Protein AF-A0A023GN90-F1 (afdb_monomer_lite)

Secondary structure (DSSP, 8-state):
-HHHHHHHHHHHHHTT-HHHHHHHHHHHHHHTSS--S--HHHHHHHHHHHHHHHHHHHHHHHHH-THHHH--TTTTTSHHHHHHHHHS-BTTBPPPHHHHHTT--HHHHHHHHHHHHS--S---GGG--HHHHHHHHHHHHHHHHHHHHTTSS-HHHHHHHHHHHHHH-THHHHHHHHHHHHHHHHS-GGGGHHHHHHHHHHHSPP---S-----S------GGGS-HHHHHHHHHHHHHHHHHHHHHS-TT-SS----TTSSS--HHHHHHHHHHHHHHHT---HHHHHHHHHHHHHHHHHHHHHHHHHHHHT--SHHHHHHHHHHHHHHHTTSHHHHHHHIIIIIHHHHHH-HHHHGGGSTTHHHHHHHHHHHHHHHHHHHHHS--S----STT-PPPHHHHHHHHHHHHHHH--S-------------S---S-S----S-S-----

Foldseek 3Di:
DVVVLVVVCVVCVVVVNNQVVLVVLLVQLQVLLFDDPDDQVVLVVSQLSNQQSLLSNLVCCQPVNLVSRQPDPVRCPGLSNVLCVQQPDHLLRAHALVSLLPPADVVVLVVLLVQLLDPDPDDVSSGDSNSNCLSHLLVNVVVVLVCVVVVVDDPVSLLSSLLSQLVRGLSSLVSNLSSLLNVLVPDAPVSNPSSVVSLVSLLDDRDPPPPPDDDPDDDDDPPVPPDPPSVVSSVSSNVSSVSSVCSSPPPPDPPPPPLLPNPVNDLLNSVLVLLVVCLVVVHHDPVSLVSLLVSCVVCPLLSSLLSLLVNLLVDPDPVSSLSSLVVSLVSCVSPLQRNLVSCVPPRVCCLVVDPVNVVSCPPPRVVSSVVSNVSSVVVNVVVVVVPDDDPDDPPDDDDPPVNVVVVVVVVVVVVDDDDDDDDDDDDPPDPDDDDDDPPDDDDDDPPDDD

InterPro domains:
  IPR021429 Mediator complex, subunit Med24, [PF11277] (3-447)
  IPR021429 Mediator complex, subunit Med24, [PTHR12898] (3-435)

Structure (mmCIF, N/CA/C/O backbone):
data_AF-A0A023GN90-F1
#
_entry.id   AF-A0A023GN90-F1
#
loop_
_atom_site.group_PDB
_atom_site.id
_atom_site.type_symbol
_atom_site.label_atom_id
_atom_site.label_alt_id
_atom_site.label_comp_id
_atom_site.label_asym_id
_atom_site.label_entity_id
_atom_site.label_seq_id
_atom_site.pdbx_PDB_ins_code
_atom_site.Cartn_x
_atom_site.Cartn_y
_atom_site.Cartn_z
_atom_site.occupancy
_atom_site.B_iso_or_equiv
_atom_site.auth_seq_id
_atom_site.auth_comp_id
_atom_site.auth_asym_id
_atom_site.auth_atom_id
_atom_site.pdbx_PDB_model_num
ATOM 1 N N . GLN A 1 1 ? -8.568 19.238 19.557 1.00 51.56 1 GLN A N 1
ATOM 2 C CA . GLN A 1 1 ? -7.290 18.751 20.119 1.00 51.56 1 GLN A CA 1
ATOM 3 C C . GLN A 1 1 ? -6.332 18.142 19.085 1.00 51.56 1 GLN A C 1
ATOM 5 O O . GLN A 1 1 ? -5.168 17.983 19.419 1.00 51.56 1 GLN A O 1
ATOM 10 N N . GLU A 1 2 ? -6.721 17.906 17.825 1.00 53.06 2 GLU A N 1
ATOM 11 C CA . GLU A 1 2 ? -5.816 17.414 16.756 1.00 53.06 2 GLU A CA 1
ATOM 12 C C . GLU A 1 2 ? -4.545 18.269 16.576 1.00 53.06 2 GLU A C 1
ATOM 14 O O . GLU A 1 2 ? -3.435 17.757 16.656 1.00 53.06 2 GLU A O 1
ATOM 19 N N . ARG A 1 3 ? -4.683 19.603 16.505 1.00 62.31 3 ARG A N 1
ATOM 20 C CA . ARG A 1 3 ? -3.525 20.525 16.498 1.00 62.31 3 ARG A CA 1
ATOM 21 C C . ARG A 1 3 ? -2.627 20.391 17.733 1.00 62.31 3 ARG A C 1
ATOM 23 O O . ARG A 1 3 ? -1.439 20.672 17.648 1.00 62.31 3 ARG A O 1
ATOM 30 N N . ALA A 1 4 ? -3.187 19.995 18.877 1.00 74.38 4 ALA A N 1
ATOM 31 C CA . ALA A 1 4 ? -2.413 19.771 20.094 1.00 74.38 4 ALA A CA 1
ATOM 32 C C . ALA A 1 4 ? -1.664 18.431 20.041 1.00 74.38 4 ALA A C 1
ATOM 34 O O . ALA A 1 4 ? -0.526 18.374 20.491 1.00 74.38 4 ALA A O 1
ATOM 35 N N . PHE A 1 5 ? -2.256 17.383 19.456 1.00 81.50 5 PHE A N 1
ATOM 36 C CA . PHE A 1 5 ? -1.564 16.113 19.224 1.00 81.50 5 PHE A CA 1
ATOM 37 C C . PHE A 1 5 ? -0.390 16.280 18.252 1.00 81.50 5 PHE A C 1
ATOM 39 O O . PHE A 1 5 ? 0.725 15.905 18.602 1.00 81.50 5 PHE A O 1
ATOM 46 N N . GLU A 1 6 ? -0.603 16.940 17.111 1.00 82.81 6 GLU A N 1
ATOM 47 C CA . GLU A 1 6 ? 0.462 17.244 16.141 1.00 82.81 6 GLU A CA 1
ATOM 48 C C . GLU A 1 6 ? 1.596 18.068 16.758 1.00 82.81 6 GLU A C 1
ATOM 50 O O . GLU A 1 6 ? 2.778 17.824 16.510 1.00 82.81 6 GLU A O 1
ATOM 55 N N . LEU A 1 7 ? 1.251 19.032 17.616 1.00 84.38 7 LEU A N 1
ATOM 56 C CA . LEU A 1 7 ? 2.228 19.851 18.323 1.00 84.38 7 LEU A CA 1
ATOM 57 C C . LEU A 1 7 ? 3.017 19.039 19.360 1.00 84.38 7 LEU A C 1
ATOM 59 O O . LEU A 1 7 ? 4.234 19.188 19.447 1.00 84.38 7 LEU A O 1
ATOM 63 N N . ILE A 1 8 ? 2.357 18.152 20.114 1.00 86.31 8 ILE A N 1
ATOM 64 C CA . ILE A 1 8 ? 3.024 17.227 21.046 1.00 86.31 8 ILE A CA 1
ATOM 65 C C . ILE A 1 8 ? 3.966 16.295 20.283 1.00 86.31 8 ILE A C 1
ATOM 67 O O . ILE A 1 8 ? 5.096 16.077 20.717 1.00 86.31 8 ILE A O 1
ATOM 71 N N . LEU A 1 9 ? 3.519 15.769 19.144 1.00 86.44 9 LEU A N 1
ATOM 72 C CA . LEU A 1 9 ? 4.285 14.851 18.316 1.00 86.44 9 LEU A CA 1
ATOM 73 C C . LEU A 1 9 ? 5.513 15.542 17.707 1.00 86.44 9 LEU A C 1
ATOM 75 O O . LEU A 1 9 ? 6.632 15.041 17.831 1.00 86.44 9 LEU A O 1
ATOM 79 N N . SER A 1 10 ? 5.326 16.750 17.175 1.00 85.56 10 SER A N 1
ATOM 80 C CA . SER A 1 10 ? 6.400 17.607 16.665 1.00 85.56 10 SER A CA 1
ATOM 81 C C . SER A 1 10 ? 7.402 17.981 17.758 1.00 85.56 10 SER A C 1
ATOM 83 O O . SER A 1 10 ? 8.610 17.909 17.540 1.00 85.56 10 SER A O 1
ATOM 85 N N . ALA A 1 11 ? 6.933 18.318 18.964 1.00 87.31 11 ALA A N 1
ATOM 86 C CA . ALA A 1 11 ? 7.799 18.604 20.105 1.00 87.31 11 ALA A CA 1
ATOM 87 C C . ALA A 1 11 ? 8.573 17.357 20.565 1.00 87.31 11 ALA A C 1
ATOM 89 O O . ALA A 1 11 ? 9.764 17.440 20.871 1.00 87.31 11 ALA A O 1
ATOM 90 N N . ALA A 1 12 ? 7.932 16.185 20.591 1.00 85.88 12 ALA A N 1
ATOM 91 C CA . ALA A 1 12 ? 8.588 14.923 20.920 1.00 85.88 12 ALA A CA 1
ATOM 92 C C . ALA A 1 12 ? 9.671 14.568 19.889 1.00 85.88 12 ALA A C 1
ATOM 94 O O . ALA A 1 12 ? 10.757 14.139 20.279 1.00 85.88 12 ALA A O 1
ATOM 95 N N . ALA A 1 13 ? 9.415 14.796 18.598 1.00 84.56 13 ALA A N 1
ATOM 96 C CA . ALA A 1 13 ? 10.401 14.627 17.535 1.00 84.56 13 ALA A CA 1
ATOM 97 C C . ALA A 1 13 ? 11.568 15.621 17.675 1.00 84.56 13 ALA A C 1
ATOM 99 O O . ALA A 1 13 ? 12.721 15.200 17.738 1.00 84.56 13 ALA A O 1
ATOM 100 N N . ALA A 1 14 ? 11.277 16.916 17.832 1.00 86.25 14 ALA A N 1
ATOM 101 C CA . ALA A 1 14 ? 12.287 17.970 17.961 1.00 86.25 14 ALA A CA 1
ATOM 102 C C . ALA A 1 14 ? 13.178 17.817 19.206 1.00 86.25 14 ALA A C 1
ATOM 104 O O . ALA A 1 14 ? 14.337 18.219 19.198 1.00 86.25 14 ALA A O 1
ATOM 105 N N . THR A 1 15 ? 12.656 17.216 20.278 1.00 88.81 15 THR A N 1
ATOM 106 C CA . THR A 1 15 ? 13.407 16.965 21.521 1.00 88.81 15 THR A CA 1
ATOM 107 C C . THR A 1 15 ? 14.069 15.584 21.577 1.00 88.81 15 THR A C 1
ATOM 109 O O . THR A 1 15 ? 14.616 15.221 22.618 1.00 88.81 15 THR A O 1
ATOM 112 N N . GLY A 1 16 ? 14.002 14.787 20.501 1.00 84.38 16 GLY A N 1
ATOM 113 C CA . GLY A 1 16 ? 14.560 13.428 20.456 1.00 84.38 16 GLY A CA 1
ATOM 114 C C . GLY A 1 16 ? 13.836 12.416 21.358 1.00 84.38 16 GLY A C 1
ATOM 115 O O . GLY A 1 16 ? 14.355 11.338 21.634 1.00 84.38 16 GLY A O 1
ATOM 116 N N . LYS A 1 17 ? 12.630 12.743 21.840 1.00 88.06 17 LYS A N 1
ATOM 117 C CA . LYS A 1 17 ? 11.826 11.921 22.763 1.00 88.06 17 LYS A CA 1
ATOM 118 C C . LYS A 1 17 ? 10.747 11.086 22.068 1.00 88.06 17 LYS A C 1
ATOM 120 O O . LYS A 1 17 ? 10.013 10.372 22.754 1.00 88.06 17 LYS A O 1
ATOM 125 N N . LEU A 1 18 ? 10.665 11.133 20.736 1.00 87.56 18 LEU A N 1
ATOM 126 C CA . LEU A 1 18 ? 9.660 10.418 19.940 1.00 87.56 18 LEU A CA 1
ATOM 127 C C . LEU A 1 18 ? 9.627 8.914 20.248 1.00 87.56 18 LEU A C 1
ATOM 129 O O . LEU A 1 18 ? 8.566 8.384 20.560 1.00 87.56 18 LEU A O 1
ATOM 133 N N . SER A 1 19 ? 10.784 8.245 20.273 1.00 87.06 19 SER A N 1
ATOM 134 C CA . SER A 1 19 ? 10.866 6.806 20.581 1.00 87.06 19 SER A CA 1
ATOM 135 C C . SER A 1 19 ? 10.309 6.470 21.975 1.00 87.06 19 SER A C 1
ATOM 137 O O . SER A 1 19 ? 9.545 5.518 22.141 1.00 87.06 19 SER A O 1
ATOM 139 N N . SER A 1 20 ? 10.606 7.298 22.986 1.00 88.06 20 SER A N 1
ATOM 140 C CA . SER A 1 20 ? 10.073 7.122 24.347 1.00 88.06 20 SER A CA 1
ATOM 141 C C . SER A 1 20 ? 8.555 7.322 24.402 1.00 88.06 20 SER A C 1
ATOM 143 O O . SER A 1 20 ? 7.854 6.590 25.103 1.00 88.06 20 SER A O 1
ATOM 145 N N . PHE A 1 21 ? 8.043 8.300 23.654 1.00 89.88 21 PHE A N 1
ATOM 146 C CA . PHE A 1 21 ? 6.613 8.573 23.553 1.00 89.88 21 PHE A CA 1
ATOM 147 C C . PHE A 1 21 ? 5.861 7.419 22.878 1.00 89.88 21 PHE A C 1
ATOM 149 O O . PHE A 1 21 ? 4.900 6.907 23.452 1.00 89.88 21 PHE A O 1
ATOM 156 N N . VAL A 1 22 ? 6.354 6.941 21.731 1.00 90.81 22 VAL A N 1
ATOM 157 C CA . VAL A 1 22 ? 5.796 5.787 21.006 1.00 90.81 22 VAL A CA 1
ATOM 158 C C . VAL A 1 22 ? 5.795 4.539 21.882 1.00 90.81 22 VAL A C 1
ATOM 160 O O . VAL A 1 22 ? 4.759 3.898 22.026 1.00 90.81 22 VAL A O 1
ATOM 163 N N . LYS A 1 23 ? 6.909 4.239 22.560 1.00 90.81 23 LYS A N 1
ATOM 164 C CA . LYS A 1 23 ? 7.004 3.114 23.503 1.00 90.81 23 LYS A CA 1
ATOM 165 C C . LYS A 1 23 ? 5.910 3.162 24.574 1.00 90.81 23 LYS A C 1
ATOM 167 O O . LYS A 1 23 ? 5.287 2.146 24.874 1.00 90.81 23 LYS A O 1
ATOM 172 N N . LYS A 1 24 ? 5.675 4.339 25.168 1.00 92.12 24 LYS A N 1
ATOM 173 C CA . LYS A 1 24 ? 4.622 4.527 26.177 1.00 92.12 24 LYS A CA 1
ATOM 174 C C . LYS A 1 24 ? 3.228 4.348 25.579 1.00 92.12 24 LYS A C 1
ATOM 176 O O . LYS A 1 24 ? 2.402 3.703 26.215 1.00 92.12 24 LYS A O 1
ATOM 181 N N . LEU A 1 25 ? 2.985 4.862 24.372 1.00 93.31 25 LEU A N 1
ATOM 182 C CA . LEU A 1 25 ? 1.718 4.669 23.664 1.00 93.31 25 LEU A CA 1
ATOM 183 C C . LEU A 1 25 ? 1.452 3.197 23.343 1.00 93.31 25 LEU A C 1
ATOM 185 O O . LEU A 1 25 ? 0.344 2.738 23.593 1.00 93.31 25 LEU A O 1
ATOM 189 N N . ILE A 1 26 ? 2.453 2.448 22.869 1.00 93.81 26 ILE A N 1
ATOM 190 C CA . ILE A 1 26 ? 2.308 1.013 22.590 1.00 93.81 26 ILE A CA 1
ATOM 191 C C . ILE A 1 26 ? 1.958 0.256 23.872 1.00 93.81 26 ILE A C 1
ATOM 193 O O . ILE A 1 26 ? 0.968 -0.467 23.896 1.00 93.81 26 ILE A O 1
ATOM 197 N N . LYS A 1 27 ? 2.697 0.470 24.970 1.00 93.12 27 LYS A N 1
ATOM 198 C CA . LYS A 1 27 ? 2.382 -0.168 26.263 1.00 93.12 27 LYS A CA 1
ATOM 199 C C . LYS A 1 27 ? 0.979 0.180 26.759 1.00 93.12 27 LYS A C 1
ATOM 201 O O . LYS A 1 27 ? 0.296 -0.666 27.328 1.00 93.12 27 LYS A O 1
ATOM 206 N N . PHE A 1 28 ? 0.552 1.423 26.553 1.00 93.81 28 PHE A N 1
ATOM 207 C CA . PHE A 1 28 ? -0.770 1.876 26.960 1.00 93.81 28 PHE A CA 1
ATOM 208 C C . PHE A 1 28 ? -1.883 1.272 26.092 1.00 93.81 28 PHE A C 1
ATOM 210 O O . PHE A 1 28 ? -2.906 0.853 26.628 1.00 93.81 28 PHE A O 1
ATOM 217 N N . ASN A 1 29 ? -1.682 1.169 24.777 1.00 95.25 29 ASN A N 1
ATOM 218 C CA . ASN A 1 29 ? -2.597 0.469 23.879 1.00 95.25 29 ASN A CA 1
ATOM 219 C C . ASN A 1 29 ? -2.711 -1.015 24.263 1.00 95.25 29 ASN A C 1
ATOM 221 O O . ASN A 1 29 ? -3.812 -1.526 24.457 1.00 95.25 29 ASN A O 1
ATOM 225 N N . GLU A 1 30 ? -1.567 -1.662 24.485 1.00 93.81 30 GLU A N 1
ATOM 226 C CA . GLU A 1 30 ? -1.464 -3.068 24.870 1.00 93.81 30 GLU A CA 1
ATOM 227 C C . GLU A 1 30 ? -2.207 -3.364 26.179 1.00 93.81 30 GLU A C 1
ATOM 229 O O . GLU A 1 30 ? -2.940 -4.345 26.276 1.00 93.81 30 GLU A O 1
ATOM 234 N N . TYR A 1 31 ? -2.084 -2.481 27.172 1.00 92.38 31 TYR A N 1
ATOM 235 C CA . TYR A 1 31 ? -2.792 -2.600 28.447 1.00 92.38 31 TYR A CA 1
ATOM 236 C C . TYR A 1 31 ? -4.321 -2.532 28.293 1.00 92.38 31 TYR A C 1
ATOM 238 O O . TYR A 1 31 ? -5.051 -3.210 29.012 1.00 92.38 31 TYR A O 1
ATOM 246 N N . ASN A 1 32 ? -4.822 -1.747 27.334 1.00 92.00 32 ASN A N 1
ATOM 247 C CA . ASN A 1 32 ? -6.257 -1.525 27.131 1.00 92.00 32 ASN A CA 1
ATOM 248 C C . ASN A 1 32 ? -6.912 -2.515 26.142 1.00 92.00 32 ASN A C 1
ATOM 250 O O . ASN A 1 32 ? -8.113 -2.419 25.888 1.00 92.00 32 ASN A O 1
ATOM 254 N N . LYS A 1 33 ? -6.167 -3.486 25.592 1.00 90.12 33 LYS A N 1
ATOM 255 C CA . LYS A 1 33 ? -6.657 -4.389 24.530 1.00 90.12 33 LYS A CA 1
ATOM 256 C C . LYS A 1 33 ? -7.682 -5.442 24.976 1.00 90.12 33 LYS A C 1
ATOM 258 O O . LYS A 1 33 ? -8.292 -6.085 24.116 1.00 90.12 33 LYS A O 1
ATOM 263 N N . GLN A 1 34 ? -7.812 -5.694 26.282 1.00 83.69 34 GLN A N 1
ATOM 264 C CA . GLN A 1 34 ? -8.697 -6.721 26.849 1.00 83.69 34 GLN A CA 1
ATOM 265 C C . GLN A 1 34 ? -9.208 -6.361 28.258 1.00 83.69 34 GLN A C 1
ATOM 267 O O . GLN A 1 34 ? -8.805 -5.370 28.863 1.00 83.69 34 GLN A O 1
ATOM 272 N N . ILE A 1 35 ? -10.146 -7.160 28.769 1.00 74.44 35 ILE A N 1
ATOM 273 C CA . ILE A 1 35 ? -10.831 -6.947 30.053 1.00 74.44 35 ILE A CA 1
ATOM 274 C C . ILE A 1 35 ? -9.924 -7.302 31.241 1.00 74.44 35 ILE A C 1
ATOM 276 O O . ILE A 1 35 ? -9.206 -8.296 31.188 1.00 74.44 35 ILE A O 1
ATOM 280 N N . SER A 1 36 ? -10.057 -6.557 32.346 1.00 71.88 36 SER A N 1
ATOM 281 C CA . SER A 1 36 ? -9.413 -6.845 33.638 1.00 71.88 36 SER A CA 1
ATOM 282 C C . SER A 1 36 ? -10.421 -6.943 34.806 1.00 71.88 36 SER A C 1
ATOM 284 O O . SER A 1 36 ? -10.215 -6.365 35.867 1.00 71.88 36 SER A O 1
ATOM 286 N N . GLY A 1 37 ? -11.550 -7.638 34.614 1.00 65.81 37 GLY A N 1
ATOM 287 C CA . GLY A 1 37 ? -12.550 -7.900 35.669 1.00 65.81 37 GLY A CA 1
ATOM 288 C C . GLY A 1 37 ? -13.325 -6.680 36.198 1.00 65.81 37 GLY A C 1
ATOM 289 O O . GLY A 1 37 ? -13.846 -6.720 37.307 1.00 65.81 37 GLY A O 1
ATOM 290 N N . GLU A 1 38 ? -13.386 -5.584 35.440 1.00 67.88 38 GLU A N 1
ATOM 291 C CA . GLU A 1 38 ? -13.900 -4.292 35.919 1.00 67.88 38 GLU A CA 1
ATOM 292 C C . GLU A 1 38 ? -15.382 -4.036 35.579 1.00 67.88 38 GLU A C 1
ATOM 294 O O . GLU A 1 38 ? -15.950 -4.657 34.682 1.00 67.88 38 GLU A O 1
ATOM 299 N N . ALA A 1 39 ? -15.987 -3.044 36.245 1.00 70.56 39 ALA A N 1
ATOM 300 C CA . ALA A 1 39 ? -17.352 -2.582 35.980 1.00 70.56 39 ALA A CA 1
ATOM 301 C C . ALA A 1 39 ? -17.558 -2.063 34.537 1.00 70.56 39 ALA A C 1
ATOM 303 O O . ALA A 1 39 ? -16.637 -1.549 33.898 1.00 70.56 39 ALA A O 1
ATOM 304 N N . THR A 1 40 ? -18.804 -2.116 34.050 1.00 71.94 40 THR A N 1
ATOM 305 C CA . THR A 1 40 ? -19.200 -1.792 32.663 1.00 71.94 40 THR A CA 1
ATOM 306 C C . THR A 1 40 ? -18.719 -0.425 32.164 1.00 71.94 40 THR A C 1
ATOM 308 O O . THR A 1 40 ? -18.222 -0.322 31.044 1.00 71.94 40 THR A O 1
ATOM 311 N N . LYS A 1 41 ? -18.799 0.628 32.991 1.00 75.44 41 LYS A N 1
ATOM 312 C CA . LYS A 1 41 ? -18.322 1.972 32.608 1.00 75.44 41 LYS A CA 1
ATOM 313 C C . LYS A 1 41 ? -16.814 1.999 32.346 1.00 75.44 41 LYS A C 1
ATOM 315 O O . LYS A 1 41 ? -16.369 2.632 31.394 1.00 75.44 41 LYS A O 1
ATOM 320 N N . ASN A 1 42 ? -16.028 1.271 33.138 1.00 79.62 42 ASN A N 1
ATOM 321 C CA . ASN A 1 42 ? -14.584 1.211 32.935 1.00 79.62 42 ASN A CA 1
ATOM 322 C C . ASN A 1 42 ? -14.229 0.449 31.654 1.00 79.62 42 ASN A C 1
ATOM 324 O O . ASN A 1 42 ? -13.269 0.809 30.978 1.00 79.62 42 ASN A O 1
ATOM 328 N N . ALA A 1 43 ? -15.013 -0.572 31.289 1.00 80.69 43 ALA A N 1
ATOM 329 C CA . ALA A 1 43 ? -14.817 -1.304 30.040 1.00 80.69 43 ALA A CA 1
ATOM 330 C C . ALA A 1 43 ? -14.973 -0.404 28.805 1.00 80.69 43 ALA A C 1
ATOM 332 O O . ALA A 1 43 ? -14.147 -0.474 27.897 1.00 80.69 43 ALA A O 1
ATOM 333 N N . GLN A 1 44 ? -15.963 0.494 28.811 1.00 82.25 44 GLN A N 1
ATOM 334 C CA . GLN A 1 44 ? -16.150 1.481 27.744 1.00 82.25 44 GLN A CA 1
ATOM 335 C C . GLN A 1 44 ? -14.981 2.469 27.666 1.00 82.25 44 GLN A C 1
ATOM 337 O O . GLN A 1 44 ? -14.467 2.725 26.580 1.00 82.25 44 GLN A O 1
ATOM 342 N N . THR A 1 45 ? -14.505 2.977 28.807 1.00 86.19 45 THR A N 1
ATOM 343 C CA . THR A 1 45 ? -13.326 3.855 28.837 1.00 86.19 45 THR A CA 1
ATOM 344 C C . THR A 1 45 ? -12.087 3.151 28.287 1.00 86.19 45 THR A C 1
ATOM 346 O O . THR A 1 45 ? -11.393 3.724 27.454 1.00 86.19 45 THR A O 1
ATOM 349 N N . ARG A 1 46 ? -11.820 1.896 28.678 1.00 88.25 46 ARG A N 1
ATOM 350 C CA . ARG A 1 46 ? -10.687 1.119 28.139 1.00 88.25 46 ARG A CA 1
ATOM 351 C C . ARG A 1 46 ? -10.796 0.904 26.633 1.00 88.25 46 ARG A C 1
ATOM 353 O O . ARG A 1 46 ? -9.807 1.088 25.934 1.00 88.25 46 ARG A O 1
ATOM 360 N N . ALA A 1 47 ? -11.987 0.575 26.129 1.00 88.88 47 ALA A N 1
ATOM 361 C CA . ALA A 1 47 ? -12.224 0.459 24.693 1.00 88.88 47 ALA A CA 1
ATOM 362 C C . ALA A 1 47 ? -11.859 1.766 23.972 1.00 88.88 47 ALA A C 1
ATOM 364 O O . ALA A 1 47 ? -11.055 1.757 23.047 1.00 88.88 47 ALA A O 1
ATOM 365 N N . LEU A 1 48 ? -12.347 2.910 24.457 1.00 89.75 48 LEU A N 1
ATOM 366 C CA . LEU A 1 48 ? -12.020 4.217 23.880 1.00 89.75 48 LEU A CA 1
ATOM 367 C C . LEU A 1 48 ? -10.520 4.545 23.947 1.00 89.75 48 LEU A C 1
ATOM 369 O O . LEU A 1 48 ? -9.980 5.125 23.006 1.00 89.75 48 LEU A O 1
ATOM 373 N N . LEU A 1 49 ? -9.839 4.166 25.033 1.00 92.31 49 LEU A N 1
ATOM 374 C CA . LEU A 1 49 ? -8.393 4.339 25.178 1.00 92.31 49 LEU A CA 1
ATOM 375 C C . LEU A 1 49 ? -7.615 3.464 24.191 1.00 92.31 49 LEU A C 1
ATOM 377 O O . LEU A 1 49 ? -6.663 3.948 23.579 1.00 92.31 49 LEU A O 1
ATOM 381 N N . PHE A 1 50 ? -8.025 2.210 23.994 1.00 94.50 50 PHE A N 1
ATOM 382 C CA . PHE A 1 50 ? -7.476 1.352 22.947 1.00 94.50 50 PHE A CA 1
ATOM 383 C C . PHE A 1 50 ? -7.687 1.983 21.565 1.00 94.50 50 PHE A C 1
ATOM 385 O O . PHE A 1 50 ? -6.728 2.117 20.810 1.00 94.50 50 PHE A O 1
ATOM 392 N N . ASP A 1 51 ? -8.904 2.448 21.272 1.00 93.75 51 ASP A N 1
ATOM 393 C CA . ASP A 1 51 ? -9.263 3.057 19.989 1.00 93.75 51 ASP A CA 1
ATOM 394 C C . ASP A 1 51 ? -8.365 4.248 19.644 1.00 93.75 51 ASP A C 1
ATOM 396 O O . ASP A 1 51 ? -7.671 4.252 18.629 1.00 93.75 51 ASP A O 1
ATOM 400 N N . ILE A 1 52 ? -8.325 5.252 20.525 1.00 93.75 52 ILE A N 1
ATOM 401 C CA . ILE A 1 52 ? -7.596 6.492 20.257 1.00 93.75 52 ILE A CA 1
ATOM 402 C C . ILE A 1 52 ? -6.087 6.257 20.187 1.00 93.75 52 ILE A C 1
ATOM 404 O O . ILE A 1 52 ? -5.421 6.829 19.328 1.00 93.75 52 ILE A O 1
ATOM 408 N N . THR A 1 53 ? -5.539 5.384 21.038 1.00 94.94 53 THR A N 1
ATOM 409 C CA . THR A 1 53 ? -4.101 5.092 21.012 1.00 94.94 53 THR A CA 1
ATOM 410 C C . THR A 1 53 ? -3.697 4.278 19.792 1.00 94.94 53 THR A C 1
ATOM 412 O O . THR A 1 53 ? -2.631 4.537 19.242 1.00 94.94 53 THR A O 1
ATOM 415 N N . PHE A 1 54 ? -4.554 3.377 19.303 1.00 96.62 54 PHE A N 1
ATOM 416 C CA . PHE A 1 54 ? -4.329 2.672 18.043 1.00 96.62 54 PHE A CA 1
ATOM 417 C C . PHE A 1 54 ? -4.288 3.646 16.857 1.00 96.62 54 PHE A C 1
ATOM 419 O O . PHE A 1 54 ? -3.372 3.582 16.036 1.00 96.62 54 PHE A O 1
ATOM 426 N N . LEU A 1 55 ? -5.230 4.598 16.796 1.00 95.88 55 LEU A N 1
ATOM 427 C CA . LEU A 1 55 ? -5.236 5.641 15.764 1.00 95.88 55 LEU A CA 1
ATOM 428 C C . LEU A 1 55 ? -3.982 6.521 15.834 1.00 95.88 55 LEU A C 1
ATOM 430 O O . LEU A 1 55 ? -3.341 6.755 14.813 1.00 95.88 55 LEU A O 1
ATOM 434 N N . MET A 1 56 ? -3.601 6.978 17.031 1.00 94.75 56 MET A N 1
ATOM 435 C CA . MET A 1 56 ? -2.381 7.771 17.226 1.00 94.75 56 MET A CA 1
ATOM 436 C C . MET A 1 56 ? -1.145 7.007 16.744 1.00 94.75 56 MET A C 1
ATOM 438 O O . MET A 1 56 ? -0.304 7.582 16.061 1.00 94.75 56 MET A O 1
ATOM 442 N N . LEU A 1 57 ? -1.039 5.714 17.056 1.00 94.69 57 LEU A N 1
ATOM 443 C CA . LEU A 1 57 ? 0.076 4.881 16.613 1.00 94.69 57 LEU A CA 1
ATOM 444 C C . LEU A 1 57 ? 0.094 4.701 15.086 1.00 94.69 57 LEU A C 1
ATOM 446 O O . LEU A 1 57 ? 1.151 4.873 14.484 1.00 94.69 57 LEU A O 1
ATOM 450 N N . CYS A 1 58 ? -1.052 4.445 14.443 1.00 94.94 58 CYS A N 1
ATOM 451 C CA . CYS A 1 58 ? -1.145 4.387 12.977 1.00 94.94 58 CYS A CA 1
ATOM 452 C C . CYS A 1 58 ? -0.722 5.710 12.326 1.00 94.94 58 CYS A C 1
ATOM 454 O O . CYS A 1 58 ? 0.033 5.714 11.357 1.00 94.94 58 CYS A O 1
ATOM 456 N N . HIS A 1 59 ? -1.176 6.836 12.879 1.00 92.81 59 HIS A N 1
ATOM 457 C CA . HIS A 1 59 ? -0.810 8.159 12.389 1.00 92.81 59 HIS A CA 1
ATOM 458 C C . HIS A 1 59 ? 0.704 8.406 12.498 1.00 92.81 59 HIS A C 1
ATOM 460 O O . HIS A 1 59 ? 1.336 8.836 11.532 1.00 92.81 59 HIS A O 1
ATOM 466 N N . ILE A 1 60 ? 1.307 8.077 13.647 1.00 91.62 60 ILE A N 1
ATOM 467 C CA . ILE A 1 60 ? 2.757 8.192 13.849 1.00 91.62 60 ILE A CA 1
ATOM 468 C C . ILE A 1 60 ? 3.512 7.300 12.855 1.00 91.62 60 ILE A C 1
ATOM 470 O O . ILE A 1 60 ? 4.462 7.779 12.236 1.00 91.62 60 ILE A O 1
ATOM 474 N N . ALA A 1 61 ? 3.073 6.052 12.659 1.00 90.75 61 ALA A N 1
ATOM 475 C CA . ALA A 1 61 ? 3.679 5.113 11.711 1.00 90.75 61 ALA A CA 1
ATOM 476 C C . ALA A 1 61 ? 3.679 5.674 10.289 1.00 90.75 61 ALA A C 1
ATOM 478 O O . ALA A 1 61 ? 4.702 5.670 9.610 1.00 90.75 61 ALA A O 1
ATOM 479 N N . GLN A 1 62 ? 2.546 6.230 9.861 1.00 88.62 62 GLN A N 1
ATOM 480 C CA . GLN A 1 62 ? 2.430 6.854 8.552 1.00 88.62 62 GLN A CA 1
ATOM 481 C C . GLN A 1 62 ? 3.303 8.111 8.423 1.00 88.62 62 GLN A C 1
ATOM 483 O O . GLN A 1 62 ? 3.795 8.402 7.334 1.00 88.62 62 GLN A O 1
ATOM 488 N N . HIS A 1 63 ? 3.459 8.912 9.481 1.00 87.50 63 HIS A N 1
ATOM 489 C CA . HIS A 1 63 ? 4.187 10.185 9.425 1.00 87.50 63 HIS A CA 1
ATOM 490 C C . HIS A 1 63 ? 5.712 10.030 9.547 1.00 87.50 63 HIS A C 1
ATOM 492 O O . HIS A 1 63 ? 6.448 10.740 8.868 1.00 87.50 63 HIS A O 1
ATOM 498 N N . TYR A 1 64 ? 6.193 9.109 10.384 1.00 86.31 64 TYR A N 1
ATOM 499 C CA . TYR A 1 64 ? 7.623 8.941 10.685 1.00 86.31 64 TYR A CA 1
ATOM 500 C C . TYR A 1 64 ? 8.224 7.633 10.142 1.00 86.31 64 TYR A C 1
ATOM 502 O O . TYR A 1 64 ? 9.419 7.391 10.316 1.00 86.31 64 TYR A O 1
ATOM 510 N N . GLY A 1 65 ? 7.416 6.807 9.476 1.00 83.94 65 GLY A N 1
ATOM 511 C CA . GLY A 1 65 ? 7.798 5.493 8.964 1.00 83.94 65 GLY A CA 1
ATOM 512 C C . GLY A 1 65 ? 7.707 4.399 10.026 1.00 83.94 65 GLY A C 1
ATOM 513 O O . GLY A 1 65 ? 7.918 4.629 11.222 1.00 83.94 65 GLY A O 1
ATOM 514 N N . ILE A 1 66 ? 7.430 3.177 9.584 1.00 82.69 66 ILE A N 1
ATOM 515 C CA . ILE A 1 66 ? 7.208 2.016 10.456 1.00 82.69 66 ILE A CA 1
ATOM 516 C C . ILE A 1 66 ? 8.492 1.667 11.226 1.00 82.69 66 ILE A C 1
ATOM 518 O O . ILE A 1 66 ? 8.462 1.352 12.419 1.00 82.69 66 ILE A O 1
ATOM 522 N N . HIS A 1 67 ? 9.648 1.814 10.575 1.00 73.38 67 HIS A N 1
ATOM 523 C CA . HIS A 1 67 ? 10.960 1.565 11.173 1.00 73.38 67 HIS A CA 1
ATOM 524 C C . HIS A 1 67 ? 11.231 2.413 12.419 1.00 73.38 67 HIS A C 1
ATOM 526 O O . HIS A 1 67 ? 11.863 1.931 13.353 1.00 73.38 67 HIS A O 1
ATOM 532 N N . SER A 1 68 ? 10.707 3.639 12.495 1.00 65.50 68 SER A N 1
ATOM 533 C CA . SER A 1 68 ? 10.867 4.483 13.688 1.00 65.50 68 SER A CA 1
ATOM 534 C C . SER A 1 68 ? 10.181 3.914 14.942 1.00 65.50 68 SER A C 1
ATOM 536 O O . SER A 1 68 ? 10.458 4.369 16.054 1.00 65.50 68 SER A O 1
ATOM 538 N N . MET A 1 69 ? 9.311 2.909 14.779 1.00 64.75 69 MET A N 1
ATOM 539 C CA . MET A 1 69 ? 8.469 2.359 15.841 1.00 64.75 69 MET A CA 1
ATOM 540 C C . MET A 1 69 ? 8.875 0.946 16.292 1.00 64.75 69 MET A C 1
ATOM 542 O O . MET A 1 69 ? 8.598 0.588 17.434 1.00 64.75 69 MET A O 1
ATOM 546 N N . ILE A 1 70 ? 9.532 0.151 15.436 1.00 60.22 70 ILE A N 1
ATOM 547 C CA . ILE A 1 70 ? 9.716 -1.302 15.647 1.00 60.22 70 ILE A CA 1
ATOM 548 C C . ILE A 1 70 ? 10.945 -1.667 16.507 1.00 60.22 70 ILE A C 1
ATOM 550 O O . ILE A 1 70 ? 10.967 -2.727 17.126 1.00 60.22 70 ILE A O 1
ATOM 554 N N . PHE A 1 71 ? 11.952 -0.799 16.643 1.00 59.50 71 PHE A N 1
ATOM 555 C CA . PHE A 1 71 ? 13.233 -1.152 17.292 1.00 59.50 71 PHE A CA 1
ATOM 556 C C . PHE A 1 71 ? 13.237 -1.132 18.831 1.00 59.50 71 PHE A C 1
ATOM 558 O O . PHE A 1 71 ? 14.256 -0.821 19.449 1.00 59.50 71 PHE A O 1
ATOM 565 N N . ASN A 1 72 ? 12.117 -1.439 19.483 1.00 69.31 72 ASN A N 1
ATOM 566 C CA . ASN A 1 72 ? 12.066 -1.485 20.941 1.00 69.31 72 ASN A CA 1
ATOM 567 C C . ASN A 1 72 ? 11.808 -2.906 21.443 1.00 69.31 72 ASN A C 1
ATOM 569 O O . ASN A 1 72 ? 10.678 -3.389 21.401 1.00 69.31 72 ASN A O 1
ATOM 573 N N . GLU A 1 73 ? 12.857 -3.544 21.972 1.00 74.69 73 GLU A N 1
ATOM 574 C CA . GLU A 1 73 ? 12.812 -4.896 22.555 1.00 74.69 73 GLU A CA 1
ATOM 575 C C . GLU A 1 73 ? 11.688 -5.070 23.587 1.00 74.69 73 GLU A C 1
ATOM 577 O O . GLU A 1 73 ? 11.121 -6.149 23.707 1.00 74.69 73 GLU A O 1
ATOM 582 N N . GLU A 1 74 ? 11.310 -4.009 24.306 1.00 81.25 74 GLU A N 1
ATOM 583 C CA . GLU A 1 74 ? 10.252 -4.082 25.320 1.00 81.25 74 GLU A CA 1
ATOM 584 C C . GLU A 1 74 ? 8.827 -4.098 24.755 1.00 81.25 74 GLU A C 1
ATOM 586 O O . GLU A 1 74 ? 7.885 -4.347 25.505 1.00 81.25 74 GLU A O 1
ATOM 591 N N . THR A 1 75 ? 8.634 -3.754 23.481 1.00 84.06 75 THR A N 1
ATOM 592 C CA . THR A 1 75 ? 7.302 -3.681 22.859 1.00 84.06 75 THR A CA 1
ATOM 593 C C . THR A 1 75 ? 7.165 -4.567 21.628 1.00 84.06 75 THR A C 1
ATOM 595 O O . THR A 1 75 ? 6.108 -4.546 21.000 1.00 84.06 75 THR A O 1
ATOM 598 N N . LYS A 1 76 ? 8.195 -5.350 21.285 1.00 83.88 76 LYS A N 1
ATOM 599 C CA . LYS A 1 76 ? 8.210 -6.221 20.101 1.00 83.88 76 LYS A CA 1
ATOM 600 C C . LYS A 1 76 ? 7.074 -7.249 20.088 1.00 83.88 76 LYS A C 1
ATOM 602 O O . LYS A 1 76 ? 6.518 -7.516 19.034 1.00 83.88 76 LYS A O 1
ATOM 607 N N . ASP A 1 77 ? 6.683 -7.741 21.265 1.00 87.25 77 ASP A N 1
ATOM 608 C CA . ASP A 1 77 ? 5.629 -8.751 21.424 1.00 87.25 77 ASP A CA 1
ATOM 609 C C . ASP A 1 77 ? 4.224 -8.131 21.566 1.00 87.25 77 ASP A C 1
ATOM 611 O O . ASP A 1 77 ? 3.247 -8.833 21.827 1.00 87.25 77 ASP A O 1
ATOM 615 N N . SER A 1 78 ? 4.106 -6.802 21.444 1.00 91.88 78 SER A N 1
ATOM 616 C CA . SER A 1 78 ? 2.807 -6.124 21.503 1.00 91.88 78 SER A CA 1
ATOM 617 C C . SER A 1 78 ? 1.983 -6.386 20.246 1.00 91.88 78 SER A C 1
ATOM 619 O O . SER A 1 78 ? 2.521 -6.560 19.150 1.00 91.88 78 SER A O 1
ATOM 621 N N . PHE A 1 79 ? 0.659 -6.318 20.388 1.00 94.00 79 PHE A N 1
ATOM 622 C CA . PHE A 1 79 ? -0.260 -6.451 19.263 1.00 94.00 79 PHE A CA 1
ATOM 623 C C . PHE A 1 79 ? 0.072 -5.457 18.143 1.00 94.00 79 PHE A C 1
ATOM 625 O O . PHE A 1 79 ? 0.180 -5.851 16.986 1.00 94.00 79 PHE A O 1
ATOM 632 N N . PHE A 1 80 ? 0.276 -4.178 18.479 1.00 93.44 80 PHE A N 1
ATOM 633 C CA . PHE A 1 80 ? 0.539 -3.152 17.471 1.00 93.44 80 PHE A CA 1
ATOM 634 C C . PHE A 1 80 ? 1.870 -3.377 16.740 1.00 93.44 80 PHE A C 1
ATOM 636 O O . PHE A 1 80 ? 1.933 -3.185 15.528 1.00 93.44 80 PHE A O 1
ATOM 643 N N . ALA A 1 81 ? 2.920 -3.806 17.453 1.00 90.56 81 ALA A N 1
ATOM 644 C CA . ALA A 1 81 ? 4.227 -4.072 16.851 1.00 90.56 81 ALA A CA 1
ATOM 645 C C . ALA A 1 81 ? 4.198 -5.253 15.868 1.00 90.56 81 ALA A C 1
ATOM 647 O O . ALA A 1 81 ? 4.898 -5.203 14.861 1.00 90.56 81 ALA A O 1
ATOM 648 N N . ALA A 1 82 ? 3.369 -6.269 16.128 1.00 90.19 82 ALA A N 1
ATOM 649 C CA . ALA A 1 82 ? 3.137 -7.370 15.194 1.00 90.19 82 ALA A CA 1
ATOM 650 C C . ALA A 1 82 ? 2.230 -6.958 14.020 1.00 90.19 82 ALA A C 1
ATOM 652 O O . ALA A 1 82 ? 2.508 -7.285 12.871 1.00 90.19 82 ALA A O 1
ATOM 653 N N . TRP A 1 83 ? 1.166 -6.199 14.298 1.00 92.88 83 TRP A N 1
ATOM 654 C CA . TRP A 1 83 ? 0.161 -5.814 13.307 1.00 92.88 83 TRP A CA 1
ATOM 655 C C . TRP A 1 83 ? 0.690 -4.819 12.263 1.00 92.88 83 TRP A C 1
ATOM 657 O O . TRP A 1 83 ? 0.442 -4.986 11.069 1.00 92.88 83 TRP A O 1
ATOM 667 N N . VAL A 1 84 ? 1.425 -3.783 12.688 1.00 91.94 84 VAL A N 1
ATOM 668 C CA . VAL A 1 84 ? 1.806 -2.668 11.805 1.00 91.94 84 VAL A CA 1
ATOM 669 C C . VAL A 1 84 ? 2.664 -3.071 10.593 1.00 91.94 84 VAL A C 1
ATOM 671 O O . VAL A 1 84 ? 2.291 -2.654 9.498 1.00 91.94 84 VAL A O 1
ATOM 674 N N . PRO A 1 85 ? 3.738 -3.889 10.692 1.00 88.00 85 PRO A N 1
ATOM 675 C CA . PRO A 1 85 ? 4.529 -4.257 9.514 1.00 88.00 85 PRO A CA 1
ATOM 676 C C . PRO A 1 85 ? 3.768 -5.163 8.539 1.00 88.00 85 PRO A C 1
ATOM 678 O O . PRO A 1 85 ? 4.045 -5.141 7.342 1.00 88.00 85 PRO A O 1
ATOM 681 N N . GLU A 1 86 ? 2.820 -5.964 9.032 1.00 87.12 86 GLU A N 1
ATOM 682 C CA . GLU A 1 86 ? 2.062 -6.908 8.206 1.00 87.12 86 GLU A CA 1
ATOM 683 C C . GLU A 1 86 ? 0.839 -6.276 7.544 1.00 87.12 86 GLU A C 1
ATOM 685 O O . GLU A 1 86 ? 0.393 -6.754 6.502 1.00 87.12 86 GLU A O 1
ATOM 690 N N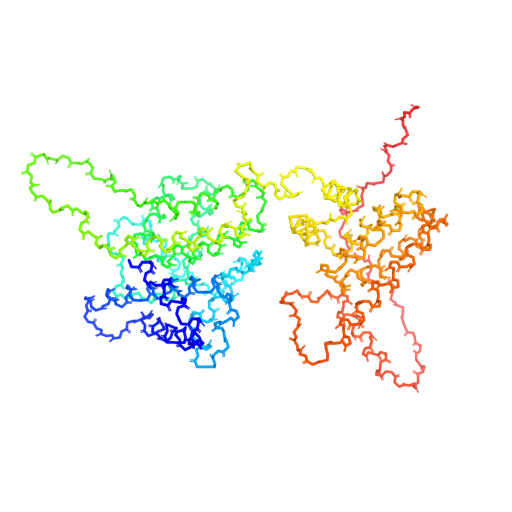 . CYS A 1 87 ? 0.306 -5.197 8.118 1.00 89.75 87 CYS A N 1
ATOM 691 C CA . CYS A 1 87 ? -0.956 -4.615 7.672 1.00 89.75 87 CYS A CA 1
ATOM 692 C C . CYS A 1 87 ? -0.810 -3.218 7.070 1.00 89.75 87 CYS A C 1
ATOM 694 O O . CYS A 1 87 ? -1.451 -2.927 6.063 1.00 89.75 87 CYS A O 1
ATOM 696 N N . LEU A 1 88 ? 0.001 -2.341 7.665 1.00 88.38 88 LEU A N 1
ATOM 697 C CA . LEU A 1 88 ? 0.089 -0.949 7.237 1.00 88.38 88 LEU A CA 1
ATOM 698 C C . LEU A 1 88 ? 1.098 -0.806 6.091 1.00 88.38 88 LEU A C 1
ATOM 700 O O . LEU A 1 88 ? 2.277 -1.107 6.256 1.00 88.38 88 LEU A O 1
ATOM 704 N N . ALA A 1 89 ? 0.638 -0.323 4.938 1.00 80.19 89 ALA A N 1
ATOM 705 C CA . ALA A 1 89 ? 1.506 -0.048 3.798 1.00 80.19 89 ALA A CA 1
ATOM 706 C C . ALA A 1 89 ? 2.455 1.133 4.077 1.00 80.19 89 ALA A C 1
ATOM 708 O O . ALA A 1 89 ? 2.084 2.097 4.752 1.00 80.19 89 ALA A O 1
ATOM 709 N N . GLU A 1 90 ? 3.669 1.077 3.521 1.00 74.94 90 GLU A N 1
ATOM 710 C CA . GLU A 1 90 ? 4.667 2.148 3.629 1.00 74.94 90 GLU A CA 1
ATOM 711 C C . GLU A 1 90 ? 5.207 2.525 2.244 1.00 74.94 90 GLU A C 1
ATOM 713 O O . GLU A 1 90 ? 5.901 1.734 1.596 1.00 74.94 90 GLU A O 1
ATOM 718 N N . GLY A 1 91 ? 4.901 3.748 1.795 1.00 65.81 91 GLY A N 1
ATOM 719 C CA . GLY A 1 91 ? 5.418 4.301 0.540 1.00 65.81 91 GLY A CA 1
ATOM 720 C C . GLY A 1 91 ? 4.919 3.560 -0.702 1.00 65.81 91 GLY A C 1
ATOM 721 O O . GLY A 1 91 ? 5.706 3.297 -1.606 1.00 65.81 91 GLY A O 1
ATOM 722 N N . GLY A 1 92 ? 3.642 3.163 -0.717 1.00 65.44 92 GLY A N 1
ATOM 723 C CA . GLY A 1 92 ? 3.038 2.396 -1.816 1.00 65.44 92 GLY A CA 1
ATOM 724 C C . GLY A 1 92 ? 3.383 0.901 -1.821 1.00 65.44 92 GLY A C 1
ATOM 725 O O . GLY A 1 92 ? 2.977 0.180 -2.728 1.00 65.44 92 GLY A O 1
ATOM 726 N N . ARG A 1 93 ? 4.112 0.404 -0.812 1.00 71.88 93 ARG A N 1
ATOM 727 C CA . ARG A 1 93 ? 4.405 -1.028 -0.656 1.00 71.88 93 ARG A CA 1
ATOM 728 C C . ARG A 1 93 ? 3.300 -1.703 0.147 1.00 71.88 93 ARG A C 1
ATOM 730 O O . ARG A 1 93 ? 3.254 -1.571 1.369 1.00 71.88 93 ARG A O 1
ATOM 737 N N . TYR A 1 94 ? 2.423 -2.412 -0.554 1.00 80.25 94 TYR A N 1
ATOM 738 C CA . TYR A 1 94 ? 1.324 -3.173 0.037 1.00 80.25 94 TYR A CA 1
ATOM 739 C C . TYR A 1 94 ? 1.737 -4.602 0.373 1.00 80.25 94 TYR A C 1
ATOM 741 O O . TYR A 1 94 ? 2.538 -5.218 -0.332 1.00 80.25 94 TYR A O 1
ATOM 749 N N . ASN A 1 95 ? 1.157 -5.133 1.446 1.00 82.50 95 ASN A N 1
ATOM 750 C CA . ASN A 1 95 ? 1.349 -6.519 1.849 1.00 82.50 95 ASN A CA 1
ATOM 751 C C . ASN A 1 95 ? 0.396 -7.451 1.086 1.00 82.50 95 ASN A C 1
ATOM 753 O O . ASN A 1 95 ? -0.601 -7.016 0.518 1.00 82.50 95 ASN A O 1
ATOM 757 N N . CYS A 1 96 ? 0.695 -8.751 1.073 1.00 85.56 96 CYS A N 1
ATOM 758 C CA . CYS A 1 96 ? -0.186 -9.757 0.475 1.00 85.56 96 CYS A CA 1
ATOM 759 C C . CYS A 1 96 ? -1.524 -9.828 1.250 1.00 85.56 96 CYS A C 1
ATOM 761 O O . CYS A 1 96 ? -1.496 -10.133 2.450 1.00 85.56 96 CYS A O 1
ATOM 763 N N . PRO A 1 97 ? -2.682 -9.587 0.600 1.00 90.19 97 PRO A N 1
ATOM 764 C CA . PRO A 1 97 ? -3.995 -9.598 1.254 1.00 90.19 97 PRO A CA 1
ATOM 765 C C . PRO A 1 97 ? -4.333 -10.934 1.909 1.00 90.19 97 PRO A C 1
ATOM 767 O O . PRO A 1 97 ? -4.927 -10.962 2.981 1.00 90.19 97 PRO A O 1
ATOM 770 N N . GLU A 1 98 ? -3.945 -12.048 1.290 1.00 90.00 98 GLU A N 1
ATOM 771 C CA . GLU A 1 98 ? -4.193 -13.400 1.792 1.00 90.00 98 GLU A CA 1
ATOM 772 C C . GLU A 1 98 ? -3.391 -13.663 3.066 1.00 90.00 98 GLU A C 1
ATOM 774 O O . GLU A 1 98 ? -3.908 -14.245 4.019 1.00 90.00 98 GLU A O 1
ATOM 779 N N . LYS A 1 99 ? -2.144 -13.177 3.119 1.00 89.12 99 LYS A N 1
ATOM 780 C CA . LYS A 1 99 ? -1.297 -13.292 4.309 1.00 89.12 99 LYS A CA 1
ATOM 781 C C . LYS A 1 99 ? -1.878 -12.504 5.484 1.00 89.12 99 LYS A C 1
ATOM 783 O O . LYS A 1 99 ? -1.865 -12.999 6.603 1.00 89.12 99 LYS A O 1
ATOM 788 N N . MET A 1 100 ? -2.442 -11.321 5.239 1.00 91.81 100 MET A N 1
ATOM 789 C CA . MET A 1 100 ? -3.108 -10.535 6.289 1.00 91.81 100 MET A CA 1
ATOM 790 C C . MET A 1 100 ? -4.300 -11.276 6.919 1.00 91.81 100 MET A C 1
ATOM 792 O O . MET A 1 100 ? -4.667 -10.994 8.056 1.00 91.81 100 MET A O 1
ATOM 796 N N . LEU A 1 101 ? -4.899 -12.227 6.194 1.00 93.81 101 LEU A N 1
ATOM 797 C CA . LEU A 1 101 ? -6.059 -12.995 6.644 1.00 93.81 101 LEU A CA 1
ATOM 798 C C . LEU A 1 101 ? -5.701 -14.363 7.240 1.00 93.81 101 LEU A C 1
ATOM 800 O O . LEU A 1 101 ? -6.565 -14.993 7.846 1.00 93.81 101 LEU A O 1
ATOM 804 N N . SER A 1 102 ? -4.452 -14.833 7.125 1.00 87.94 102 SER A N 1
ATOM 805 C CA . SER A 1 102 ? -4.085 -16.213 7.486 1.00 87.94 102 SER A CA 1
ATOM 806 C C . SER 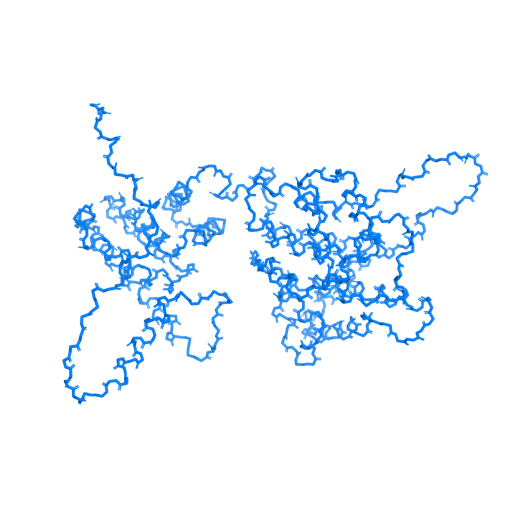A 1 102 ? -4.252 -16.549 8.972 1.00 87.94 102 SER A C 1
ATOM 808 O O . SER A 1 102 ? -4.297 -17.721 9.331 1.00 87.94 102 SER A O 1
ATOM 810 N N . GLY A 1 103 ? -4.318 -15.535 9.840 1.00 85.31 103 GLY A N 1
ATOM 811 C CA . GLY A 1 103 ? -4.533 -15.682 11.283 1.00 85.31 103 GLY A CA 1
ATOM 812 C C . GLY A 1 103 ? -5.982 -15.494 11.746 1.00 85.31 103 GLY A C 1
ATOM 813 O O . GLY A 1 103 ? -6.214 -15.435 12.954 1.00 85.31 103 GLY A O 1
ATOM 814 N N . CYS A 1 104 ? -6.943 -15.344 10.828 1.00 93.19 104 CYS A N 1
ATOM 815 C CA . CYS A 1 104 ? -8.346 -15.137 11.188 1.00 93.19 104 CYS A CA 1
ATOM 816 C C . CYS A 1 104 ? -8.999 -16.429 11.705 1.00 93.19 104 CYS A C 1
ATOM 818 O O . CYS A 1 104 ? -8.767 -17.519 11.190 1.00 93.19 104 CYS A O 1
ATOM 820 N N . ASP A 1 105 ? -9.849 -16.284 12.717 1.00 93.94 105 ASP A N 1
ATOM 821 C CA . ASP A 1 105 ? -10.646 -17.337 13.338 1.00 93.94 105 ASP A CA 1
ATOM 822 C C . ASP A 1 105 ? -12.073 -17.304 12.757 1.00 93.94 105 ASP A C 1
ATOM 824 O O . ASP A 1 105 ? -12.808 -16.344 13.025 1.00 93.94 105 ASP A O 1
ATOM 828 N N . PRO A 1 106 ? -12.494 -18.335 11.998 1.00 94.00 106 PRO A N 1
ATOM 829 C CA . PRO A 1 106 ? -13.809 -18.371 11.360 1.00 94.00 106 PRO A CA 1
ATOM 830 C C . PRO A 1 106 ? -14.973 -18.145 12.332 1.00 94.00 106 PRO A C 1
ATOM 832 O O . PRO A 1 106 ? -15.882 -17.381 12.028 1.00 94.00 106 PRO A O 1
ATOM 835 N N . ALA A 1 107 ? -14.908 -18.702 13.548 1.00 93.75 107 ALA A N 1
ATOM 836 C CA . ALA A 1 107 ? -15.988 -18.556 14.523 1.00 93.75 107 ALA A CA 1
ATOM 837 C C . ALA A 1 107 ? -16.145 -17.102 14.995 1.00 93.75 107 ALA A C 1
ATOM 839 O O . ALA A 1 107 ? -17.247 -16.640 15.288 1.00 93.75 107 ALA A O 1
ATOM 840 N N . LYS A 1 108 ? -15.041 -16.348 15.063 1.00 93.00 108 LYS A N 1
ATOM 841 C CA . LYS A 1 108 ? -15.082 -14.916 15.391 1.00 93.00 108 LYS A CA 1
ATOM 842 C C . LYS A 1 108 ? -15.567 -14.086 14.213 1.00 93.00 108 LYS A C 1
ATOM 844 O O . LYS A 1 108 ? -16.227 -13.076 14.438 1.00 93.00 108 LYS A O 1
ATOM 849 N N . VAL A 1 109 ? -15.251 -14.496 12.987 1.00 94.62 109 VAL A N 1
ATOM 850 C CA . VAL A 1 109 ? -15.742 -13.847 11.767 1.00 94.62 109 VAL A CA 1
ATOM 851 C C . VAL A 1 109 ? -17.262 -13.963 11.677 1.00 94.62 109 VAL A C 1
ATOM 853 O O . VAL A 1 109 ? -17.917 -12.937 11.512 1.00 94.62 109 VAL A O 1
ATOM 856 N N . ASP A 1 110 ? -17.826 -15.151 11.902 1.00 93.50 110 ASP A N 1
ATOM 857 C CA . ASP A 1 110 ? -19.281 -15.364 11.909 1.00 93.50 110 ASP A CA 1
ATOM 858 C C . ASP A 1 110 ? -19.978 -14.473 12.949 1.00 93.50 110 ASP A C 1
ATOM 860 O O . ASP A 1 110 ? -20.933 -13.760 12.637 1.00 93.50 110 ASP A O 1
ATOM 864 N N . LEU A 1 111 ? -19.430 -14.408 14.169 1.00 91.06 111 LEU A N 1
ATOM 865 C CA . LEU A 1 111 ? -19.940 -13.525 15.223 1.00 91.06 111 LEU A CA 1
ATOM 866 C C . LEU A 1 111 ? -19.883 -12.039 14.838 1.00 91.06 111 LEU A C 1
ATOM 868 O O . LEU A 1 111 ? -20.769 -11.272 15.220 1.00 91.06 111 LEU A O 1
ATOM 872 N N . LEU A 1 112 ? -18.844 -11.607 14.118 1.00 92.31 112 LEU A N 1
ATOM 873 C CA . LEU A 1 112 ? -18.730 -10.228 13.638 1.00 92.31 112 LEU A CA 1
ATOM 874 C C . LEU A 1 112 ? -19.740 -9.936 12.527 1.00 92.31 112 LEU A C 1
ATOM 876 O O . LEU A 1 112 ? -20.361 -8.873 12.547 1.00 92.31 112 LEU A O 1
ATOM 880 N N . LEU A 1 113 ? -19.941 -10.872 11.599 1.00 93.00 113 LEU A N 1
ATOM 881 C CA . LEU A 1 113 ? -20.939 -10.757 10.536 1.00 93.00 113 LEU A CA 1
ATOM 882 C C . LEU A 1 113 ? -22.348 -10.622 11.118 1.00 93.00 113 LEU A C 1
ATOM 884 O O . LEU A 1 113 ? -23.058 -9.679 10.771 1.00 93.00 113 LEU A O 1
ATOM 888 N N . GLU A 1 114 ? -22.722 -11.483 12.067 1.00 90.56 114 GLU A N 1
ATOM 889 C CA . GLU A 1 114 ? -24.000 -11.380 12.782 1.00 90.56 114 GLU A CA 1
ATOM 890 C C . GLU A 1 114 ? -24.167 -10.005 13.443 1.00 90.56 114 GLU A C 1
ATOM 892 O O . GLU A 1 114 ? -25.213 -9.363 13.323 1.00 90.56 114 GLU A O 1
ATOM 897 N N . GLN A 1 115 ? -23.118 -9.513 14.108 1.00 87.94 115 GLN A N 1
ATOM 898 C CA . GLN A 1 115 ? -23.154 -8.232 14.811 1.00 87.94 115 GLN A CA 1
ATOM 899 C C . GLN A 1 115 ? -23.280 -7.036 13.867 1.00 87.94 115 GLN A C 1
ATOM 901 O O . GLN A 1 115 ? -24.042 -6.119 14.173 1.00 87.94 115 GLN A O 1
ATOM 906 N N . PHE A 1 116 ? -22.567 -7.023 12.739 1.00 88.50 116 PHE A N 1
ATOM 907 C CA . PHE A 1 116 ? 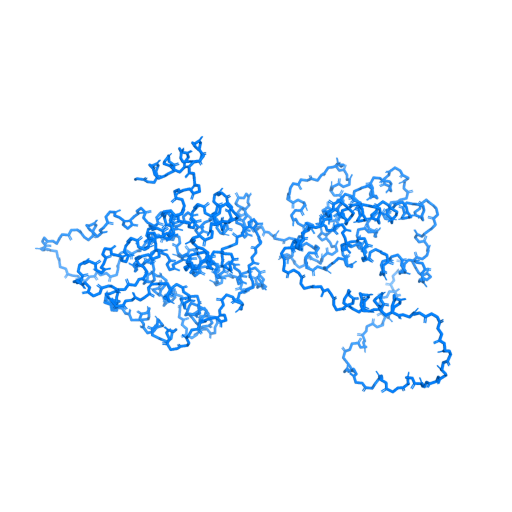-22.620 -5.914 11.783 1.00 88.50 116 PHE A CA 1
ATOM 908 C C . PHE A 1 116 ? -23.905 -5.886 10.961 1.00 88.50 116 PHE A C 1
ATOM 910 O O . PHE A 1 116 ? -24.365 -4.803 10.593 1.00 88.50 116 PHE A O 1
ATOM 917 N N . MET A 1 117 ? -24.483 -7.057 10.693 1.00 86.81 117 MET A N 1
ATOM 918 C CA . MET A 1 117 ? -25.756 -7.195 9.987 1.00 86.81 117 MET A CA 1
ATOM 919 C C . MET A 1 117 ? -26.954 -6.917 10.903 1.00 86.81 117 MET A C 1
ATOM 921 O O . MET A 1 117 ? -28.027 -6.549 10.425 1.00 86.81 117 MET A O 1
ATOM 925 N N . SER A 1 118 ? -26.789 -7.059 12.222 1.00 82.44 118 SER A N 1
ATOM 926 C CA . SER A 1 118 ? -27.815 -6.691 13.194 1.00 82.44 118 SER A CA 1
ATOM 927 C C . SER A 1 118 ? -27.850 -5.174 13.434 1.00 82.44 118 SER A C 1
ATOM 929 O O . SER A 1 118 ? -26.834 -4.558 13.744 1.00 82.44 118 SER A O 1
ATOM 931 N N . ASN A 1 119 ? -29.041 -4.568 13.421 1.00 65.69 119 ASN A N 1
ATOM 932 C CA . ASN A 1 119 ? -29.251 -3.183 13.884 1.00 65.69 119 ASN A CA 1
ATOM 933 C C . ASN A 1 119 ? -29.264 -3.067 15.422 1.00 65.69 119 ASN A C 1
ATOM 935 O O . ASN A 1 119 ? -29.844 -2.136 15.981 1.00 65.69 119 ASN A O 1
ATOM 939 N N . SER A 1 120 ? -28.670 -4.032 16.130 1.00 63.47 120 SER A N 1
ATOM 940 C CA . SER A 1 120 ? -28.641 -4.017 17.589 1.00 63.47 120 SER A CA 1
ATOM 941 C C . SER A 1 120 ? -27.691 -2.917 18.069 1.00 63.47 120 SER A C 1
ATOM 943 O O . SER A 1 120 ? -26.507 -2.959 17.730 1.00 63.47 120 SER A O 1
ATOM 945 N N . PRO A 1 121 ? -28.131 -1.955 18.900 1.00 55.53 121 PRO A N 1
ATOM 946 C CA . PRO A 1 121 ? -27.234 -0.960 19.484 1.00 55.53 121 PRO A CA 1
ATOM 947 C C . PRO A 1 121 ? -26.211 -1.589 20.444 1.00 55.53 121 PRO A C 1
ATOM 949 O O . PRO A 1 121 ? -25.178 -0.976 20.713 1.00 55.53 121 PRO A O 1
ATOM 952 N N . ASP A 1 122 ? -26.411 -2.837 20.876 1.00 55.25 122 ASP A N 1
ATOM 953 C CA . ASP A 1 122 ? -25.547 -3.532 21.827 1.00 55.25 122 ASP A CA 1
ATOM 954 C C . ASP A 1 122 ? -24.533 -4.440 21.119 1.00 55.25 122 ASP A C 1
ATOM 956 O O . ASP A 1 122 ? -24.655 -5.666 21.092 1.00 55.25 122 ASP A O 1
ATOM 960 N N . PHE A 1 123 ? -23.458 -3.848 20.588 1.00 63.12 123 PHE A N 1
ATOM 961 C CA . PHE A 1 123 ? -22.215 -4.608 20.443 1.00 63.12 123 PHE A CA 1
ATOM 962 C C . PHE A 1 123 ? -21.806 -5.008 21.856 1.00 63.12 123 PHE A C 1
ATOM 964 O O . PHE A 1 123 ? -21.777 -4.148 22.743 1.00 63.12 123 PHE A O 1
ATOM 971 N N . LYS A 1 124 ? -21.463 -6.279 22.096 1.00 63.28 124 LYS A N 1
ATOM 972 C CA . LYS A 1 124 ? -20.966 -6.761 23.401 1.00 63.28 124 LYS A CA 1
ATOM 973 C C . LYS A 1 124 ? -19.540 -6.244 23.687 1.00 63.28 124 LYS A C 1
ATOM 975 O O . LYS A 1 124 ? -18.658 -6.981 24.112 1.00 63.28 124 LYS A O 1
ATOM 980 N N . SER A 1 125 ? -19.337 -4.943 23.485 1.00 60.09 125 SER A N 1
ATOM 981 C CA . SER A 1 125 ? -18.145 -4.120 23.696 1.00 60.09 125 SER A CA 1
ATOM 982 C C . SER A 1 125 ? -17.528 -4.350 25.076 1.00 60.09 125 SER A C 1
ATOM 984 O O . SER A 1 125 ? -16.311 -4.419 25.223 1.00 60.09 125 SER A O 1
ATOM 986 N N . ASN A 1 126 ? -18.371 -4.603 26.080 1.00 60.84 126 ASN A N 1
ATOM 987 C CA . ASN A 1 126 ? -17.952 -4.846 27.459 1.00 60.84 126 ASN A CA 1
ATOM 988 C C . ASN A 1 126 ? -17.131 -6.135 27.633 1.00 60.84 126 ASN A C 1
ATOM 990 O O . ASN A 1 126 ? -16.423 -6.260 28.632 1.00 60.84 126 ASN A O 1
ATOM 994 N N . GLN A 1 127 ? -17.232 -7.082 26.689 1.00 68.62 127 GLN A N 1
ATOM 995 C CA . GLN A 1 127 ? -16.496 -8.346 26.707 1.00 68.62 127 GLN A CA 1
ATOM 996 C C . GLN A 1 127 ? -15.519 -8.525 25.532 1.00 68.62 127 GLN A C 1
ATOM 998 O O . GLN A 1 127 ? -14.907 -9.583 25.384 1.00 68.62 127 GLN A O 1
ATOM 1003 N N . ALA A 1 128 ? -15.352 -7.499 24.699 1.00 78.12 128 ALA A N 1
ATOM 1004 C CA . ALA A 1 128 ? -14.550 -7.607 23.494 1.00 78.12 128 ALA A CA 1
ATOM 1005 C C . ALA A 1 128 ? -13.046 -7.597 23.807 1.00 78.12 128 ALA A C 1
ATOM 1007 O O . ALA A 1 128 ? -12.532 -6.750 24.541 1.00 78.12 128 ALA A O 1
ATOM 1008 N N . LYS A 1 129 ? -12.321 -8.527 23.185 1.00 90.44 129 LYS A N 1
ATOM 1009 C CA . LYS A 1 129 ? -10.867 -8.460 23.048 1.00 90.44 129 LYS A CA 1
ATOM 1010 C C . LYS A 1 129 ? -10.550 -7.707 21.762 1.00 90.44 129 LYS A C 1
ATOM 1012 O O . LYS A 1 129 ? -10.529 -8.296 20.685 1.00 90.44 129 LYS A O 1
ATOM 1017 N N . TRP A 1 130 ? -10.340 -6.399 21.862 1.00 91.62 130 TRP A N 1
ATOM 1018 C CA . TRP A 1 130 ? -10.283 -5.514 20.693 1.00 91.62 130 TRP A CA 1
ATOM 1019 C C . TRP A 1 130 ? -9.188 -5.867 19.694 1.00 91.62 130 TRP A C 1
ATOM 1021 O O . TRP A 1 130 ? -9.423 -5.792 18.497 1.00 91.62 130 TRP A O 1
ATOM 1031 N N . HIS A 1 131 ? -8.034 -6.329 20.171 1.00 93.44 131 HIS A N 1
ATOM 1032 C CA . HIS A 1 131 ? -6.969 -6.830 19.304 1.00 93.44 131 HIS A CA 1
ATOM 1033 C C . HIS A 1 131 ? -7.418 -8.029 18.448 1.00 93.44 131 HIS A C 1
ATOM 1035 O O . HIS A 1 131 ? -7.111 -8.080 17.263 1.00 93.44 131 HIS A O 1
ATOM 1041 N N . GLU A 1 132 ? -8.202 -8.960 19.006 1.00 94.06 132 GLU A N 1
ATOM 1042 C CA . GLU A 1 132 ? -8.763 -10.076 18.236 1.00 94.06 132 GLU A CA 1
ATOM 1043 C C . GLU A 1 132 ? -9.808 -9.571 17.229 1.00 94.06 132 GLU A C 1
ATOM 1045 O O . GLU A 1 132 ? -9.847 -10.049 16.099 1.00 94.06 132 GLU A O 1
ATOM 1050 N N . VAL A 1 133 ? -10.616 -8.569 17.592 1.00 94.19 133 VAL A N 1
ATOM 1051 C CA . VAL A 1 133 ? -11.566 -7.939 16.658 1.00 94.19 133 VAL A CA 1
ATOM 1052 C C . VAL A 1 133 ? -10.825 -7.273 15.491 1.00 94.19 133 VAL A C 1
ATOM 1054 O O . VAL A 1 133 ? -11.197 -7.491 14.344 1.00 94.19 133 VAL A O 1
ATOM 1057 N N . CYS A 1 134 ? -9.747 -6.527 15.755 1.00 95.81 134 CYS A N 1
ATOM 1058 C CA . CYS A 1 134 ? -8.910 -5.894 14.730 1.00 95.81 134 CYS A CA 1
ATOM 1059 C C . CYS A 1 134 ? -8.310 -6.902 13.735 1.00 95.81 134 CYS A C 1
ATOM 1061 O O . CYS A 1 134 ? -8.217 -6.591 12.551 1.00 95.81 134 CYS A O 1
ATOM 1063 N N . VAL A 1 135 ? -7.924 -8.097 14.200 1.00 95.50 135 VAL A N 1
ATOM 1064 C CA . VAL A 1 135 ? -7.388 -9.168 13.337 1.00 95.50 135 VAL A CA 1
ATOM 1065 C C . VAL A 1 135 ? -8.477 -9.790 12.463 1.00 95.50 135 VAL A C 1
ATOM 1067 O O . VAL A 1 135 ? -8.224 -10.072 11.301 1.00 95.50 135 VAL A O 1
ATOM 1070 N N . ASN A 1 136 ? -9.685 -9.991 12.997 1.00 96.56 136 ASN A N 1
ATOM 1071 C CA . ASN A 1 136 ? -10.746 -10.737 12.307 1.00 96.56 136 ASN A CA 1
ATOM 1072 C C . ASN A 1 136 ? -11.662 -9.866 11.436 1.00 96.56 136 ASN A C 1
ATOM 1074 O O . ASN A 1 136 ? -12.279 -10.362 10.493 1.00 96.56 136 ASN A O 1
ATOM 1078 N N . VAL A 1 137 ? -11.759 -8.564 11.724 1.00 96.75 137 VAL A N 1
ATOM 1079 C CA . VAL A 1 137 ? -12.649 -7.656 10.989 1.00 96.75 137 VAL A CA 1
ATOM 1080 C C . VAL A 1 137 ? -12.360 -7.561 9.478 1.00 96.75 137 VAL A C 1
ATOM 1082 O O . VAL A 1 137 ? -13.329 -7.462 8.723 1.00 96.75 137 VAL A O 1
ATOM 1085 N N . PRO A 1 138 ? -11.108 -7.651 8.977 1.00 97.56 138 PRO A N 1
ATOM 1086 C CA . PRO A 1 138 ? -10.858 -7.648 7.538 1.00 97.56 138 PRO A CA 1
ATOM 1087 C C . PRO A 1 138 ? -11.485 -8.847 6.820 1.00 97.56 138 PRO A C 1
ATOM 1089 O O . PRO A 1 138 ? -12.043 -8.677 5.740 1.00 97.56 138 PRO A O 1
ATOM 1092 N N . MET A 1 139 ? -11.470 -10.035 7.436 1.00 97.50 139 MET A N 1
ATOM 1093 C CA . MET A 1 139 ? -12.101 -11.231 6.866 1.00 97.50 139 MET A CA 1
ATOM 1094 C C . MET A 1 139 ? -13.626 -11.091 6.822 1.00 97.50 139 MET A C 1
ATOM 1096 O O . MET A 1 139 ? -14.235 -11.391 5.802 1.00 97.50 139 MET A O 1
ATOM 1100 N N . ALA A 1 140 ? -14.246 -10.550 7.876 1.00 97.25 140 ALA A N 1
ATOM 1101 C CA . ALA A 1 140 ? -15.684 -10.269 7.865 1.00 97.25 140 ALA A CA 1
ATOM 1102 C C . ALA A 1 140 ? -16.061 -9.301 6.730 1.00 97.25 140 ALA A C 1
ATOM 1104 O O . ALA A 1 140 ? -17.038 -9.509 6.018 1.00 97.25 140 ALA A O 1
ATOM 1105 N N . ILE A 1 141 ? -15.258 -8.259 6.504 1.00 97.56 141 ILE A N 1
ATOM 1106 C CA . ILE A 1 141 ? -15.505 -7.332 5.397 1.00 97.56 141 ILE A CA 1
ATOM 1107 C C . ILE A 1 141 ? -15.245 -7.962 4.029 1.00 97.56 141 ILE A C 1
ATOM 1109 O O . ILE A 1 141 ? -15.969 -7.643 3.088 1.00 97.56 141 ILE A O 1
ATOM 1113 N N . LYS A 1 142 ? -14.277 -8.874 3.909 1.00 97.69 142 LYS A N 1
ATOM 1114 C CA . LYS A 1 142 ? -14.088 -9.660 2.688 1.00 97.69 142 LYS A CA 1
ATOM 1115 C C . LYS A 1 142 ? -15.353 -10.448 2.335 1.00 97.69 142 LYS A C 1
ATOM 1117 O O . LYS A 1 142 ? -15.785 -10.377 1.192 1.00 97.69 142 LYS A O 1
ATOM 1122 N N . GLU A 1 143 ? -15.983 -11.123 3.296 1.00 97.44 143 GLU A N 1
ATOM 1123 C CA . GLU A 1 143 ? -17.240 -11.856 3.061 1.00 97.44 143 GLU A CA 1
ATOM 1124 C C . GLU A 1 143 ? -18.382 -10.921 2.623 1.00 97.44 143 GLU A C 1
ATOM 1126 O O . GLU A 1 143 ? -19.117 -11.223 1.683 1.00 97.44 143 GLU A O 1
ATOM 1131 N N . ILE A 1 144 ? -18.494 -9.735 3.236 1.00 97.88 144 ILE A N 1
ATOM 1132 C CA . ILE A 1 144 ? -19.464 -8.704 2.822 1.00 97.88 144 ILE A CA 1
ATOM 1133 C C . ILE A 1 144 ? -19.186 -8.215 1.394 1.00 97.88 144 ILE A C 1
ATOM 1135 O O . ILE A 1 144 ? -20.116 -8.058 0.601 1.00 97.88 144 ILE A O 1
ATOM 1139 N N . LEU A 1 145 ? -17.918 -7.986 1.043 1.00 96.88 145 LEU A N 1
ATOM 1140 C CA . LEU A 1 145 ? -17.521 -7.581 -0.303 1.00 96.88 145 LEU A CA 1
ATOM 1141 C C . LEU A 1 145 ? -17.866 -8.667 -1.329 1.00 96.88 145 LEU A C 1
ATOM 1143 O O . LEU A 1 145 ? -18.518 -8.357 -2.322 1.00 96.88 145 LEU A O 1
ATOM 1147 N N . ILE A 1 146 ? -17.531 -9.929 -1.049 1.00 96.06 146 ILE A N 1
ATOM 1148 C CA . ILE A 1 146 ? -17.849 -11.076 -1.910 1.00 96.06 146 ILE A CA 1
ATOM 1149 C C . ILE A 1 146 ? -19.365 -11.208 -2.091 1.00 96.06 146 ILE A C 1
ATOM 1151 O O . ILE A 1 146 ? -19.846 -11.374 -3.215 1.00 96.06 146 ILE A O 1
ATOM 1155 N N . ALA A 1 147 ? -20.146 -11.083 -1.016 1.00 96.88 147 ALA A N 1
ATOM 1156 C CA . ALA A 1 147 ? -21.603 -11.117 -1.094 1.00 96.88 147 ALA A CA 1
ATOM 1157 C C . ALA A 1 147 ? -22.156 -9.983 -1.976 1.00 96.88 147 ALA A C 1
ATOM 1159 O O . ALA A 1 147 ? -23.091 -10.194 -2.752 1.00 96.88 147 ALA A O 1
ATOM 1160 N N . TRP A 1 148 ? -21.573 -8.782 -1.903 1.00 96.06 148 TRP A N 1
ATOM 1161 C CA . TRP A 1 148 ? -21.959 -7.665 -2.764 1.00 96.06 148 TRP A CA 1
ATOM 1162 C C . TRP A 1 148 ? -21.521 -7.871 -4.217 1.00 96.06 148 TRP A C 1
ATOM 1164 O O . TRP A 1 148 ? -22.249 -7.518 -5.148 1.00 96.06 148 TRP A O 1
ATOM 1174 N N . GLU A 1 149 ? -20.343 -8.448 -4.445 1.00 91.69 149 GLU A N 1
ATOM 1175 C CA . GLU A 1 149 ? -19.821 -8.819 -5.763 1.00 91.69 149 GLU A CA 1
ATOM 1176 C C . GLU A 1 149 ? -20.766 -9.761 -6.501 1.00 91.69 149 GLU A C 1
ATOM 1178 O O . GLU A 1 149 ? -21.128 -9.466 -7.639 1.00 91.69 149 GLU A O 1
ATOM 1183 N N . HIS A 1 150 ? -21.275 -10.775 -5.803 1.00 94.94 150 HIS A N 1
ATOM 1184 C CA . HIS A 1 150 ? -22.210 -11.770 -6.332 1.00 94.94 150 HIS A CA 1
ATOM 1185 C C . HIS A 1 150 ? -23.685 -11.336 -6.291 1.00 94.94 150 HIS A C 1
ATOM 1187 O O . HIS A 1 150 ? -24.568 -12.112 -6.651 1.00 94.94 150 HIS A O 1
ATOM 1193 N N . GLY A 1 151 ? -23.979 -10.109 -5.852 1.00 93.25 151 GLY A N 1
ATOM 1194 C CA . GLY A 1 151 ? -25.344 -9.576 -5.809 1.00 93.25 151 GLY A CA 1
ATOM 1195 C C . GLY A 1 151 ? -26.243 -10.185 -4.726 1.00 93.25 151 GLY A C 1
ATOM 1196 O O . GLY A 1 151 ? -27.455 -10.000 -4.779 1.00 93.25 151 GLY A O 1
ATOM 1197 N N . ALA A 1 152 ? -25.674 -10.882 -3.737 1.00 96.44 152 ALA A N 1
ATOM 1198 C CA . ALA A 1 152 ? -26.415 -11.443 -2.607 1.00 96.44 152 ALA A CA 1
ATOM 1199 C C . ALA A 1 152 ? -26.897 -10.363 -1.620 1.00 96.44 152 ALA A C 1
ATOM 1201 O O . ALA A 1 152 ? -27.900 -10.556 -0.934 1.00 96.44 152 ALA A O 1
ATOM 1202 N N . ILE A 1 153 ? -26.205 -9.220 -1.560 1.00 95.62 153 ILE A N 1
ATOM 1203 C CA . ILE A 1 153 ? -26.591 -8.053 -0.754 1.00 95.62 153 ILE A CA 1
ATOM 1204 C C . ILE A 1 153 ? -26.583 -6.769 -1.590 1.00 95.62 153 ILE A C 1
ATOM 1206 O O . ILE A 1 153 ? -25.840 -6.642 -2.567 1.00 95.62 153 ILE A O 1
ATOM 1210 N N . SER A 1 154 ? -27.410 -5.798 -1.196 1.00 94.19 154 SER A N 1
ATOM 1211 C CA . SER A 1 154 ? -27.503 -4.502 -1.872 1.00 94.19 154 SER A CA 1
ATOM 1212 C C . SER A 1 154 ? -26.427 -3.523 -1.392 1.00 94.19 154 SER A C 1
ATOM 1214 O O . SER A 1 154 ? -25.846 -3.673 -0.315 1.00 94.19 154 SER A O 1
ATOM 1216 N N . ILE A 1 155 ? -26.202 -2.461 -2.171 1.00 91.69 155 ILE A N 1
ATOM 1217 C CA . ILE A 1 155 ? -25.320 -1.354 -1.771 1.00 91.69 155 ILE A CA 1
ATOM 1218 C C . ILE A 1 155 ? -25.781 -0.682 -0.468 1.00 91.69 155 ILE A C 1
ATOM 1220 O O . ILE A 1 155 ? -24.946 -0.222 0.309 1.00 91.69 155 ILE A O 1
ATOM 1224 N N . ASP A 1 156 ? -27.088 -0.646 -0.201 1.00 91.19 156 ASP A N 1
ATOM 1225 C CA . ASP A 1 156 ? -27.636 -0.049 1.019 1.00 91.19 156 ASP A CA 1
ATOM 1226 C C . ASP A 1 156 ? -27.306 -0.904 2.245 1.00 91.19 156 ASP A C 1
ATOM 1228 O O . ASP A 1 156 ? -26.901 -0.368 3.276 1.00 91.19 156 ASP A O 1
ATOM 1232 N N . THR A 1 157 ? -27.367 -2.235 2.116 1.00 92.75 157 THR A N 1
ATOM 1233 C CA . THR A 1 157 ? -26.905 -3.160 3.160 1.00 92.75 157 THR A CA 1
ATOM 1234 C C . THR A 1 157 ? -25.410 -2.994 3.423 1.00 92.75 157 THR A C 1
ATOM 1236 O O . THR A 1 157 ? -24.999 -2.933 4.579 1.00 92.75 157 THR A O 1
ATOM 1239 N N . VAL A 1 158 ? -24.593 -2.850 2.373 1.00 94.25 158 VAL A N 1
ATOM 1240 C CA . VAL A 1 158 ? -23.150 -2.594 2.523 1.00 94.25 158 VAL A CA 1
ATOM 1241 C C . VAL A 1 158 ? -22.904 -1.279 3.263 1.00 94.25 158 VAL A C 1
ATOM 1243 O O . VAL A 1 158 ? -22.149 -1.260 4.231 1.00 94.25 158 VAL A O 1
ATOM 1246 N N . LYS A 1 159 ? -23.565 -0.183 2.869 1.00 91.88 159 LYS A N 1
ATOM 1247 C CA . LYS A 1 159 ? -23.441 1.113 3.559 1.00 91.88 159 LYS A CA 1
ATOM 1248 C C . LYS A 1 159 ? -23.827 1.012 5.032 1.00 91.88 159 LYS A C 1
ATOM 1250 O O . LYS A 1 159 ? -23.069 1.481 5.876 1.00 91.88 159 LYS A O 1
ATOM 1255 N N . MET A 1 160 ? -24.941 0.345 5.334 1.00 91.69 160 MET A N 1
ATOM 1256 C CA . MET A 1 160 ? -25.396 0.096 6.703 1.00 91.69 160 MET A CA 1
ATOM 1257 C C . MET A 1 160 ? -24.340 -0.659 7.523 1.00 91.69 160 MET A C 1
ATOM 1259 O O . MET A 1 160 ? -24.008 -0.236 8.626 1.00 91.69 160 MET A O 1
ATOM 1263 N N . VAL A 1 161 ? -23.758 -1.731 6.976 1.00 93.56 161 VAL A N 1
ATOM 1264 C CA . VAL A 1 161 ? -22.682 -2.495 7.632 1.00 93.56 161 VAL A CA 1
ATOM 1265 C C . VAL A 1 161 ? -21.463 -1.613 7.913 1.00 93.56 161 VAL A C 1
ATOM 1267 O O . VAL A 1 161 ? -20.934 -1.622 9.025 1.00 93.56 161 VAL A O 1
ATOM 1270 N N . LEU A 1 162 ? -21.024 -0.814 6.938 1.00 94.19 162 LEU A N 1
ATOM 1271 C CA . LEU A 1 162 ? -19.860 0.065 7.096 1.00 94.19 162 LEU A CA 1
ATOM 1272 C C . LEU A 1 162 ? -20.118 1.191 8.106 1.00 94.19 162 LEU A C 1
ATOM 1274 O O . LEU A 1 162 ? -19.230 1.529 8.892 1.00 94.19 162 LEU A O 1
ATOM 1278 N N . ASP A 1 163 ? -21.331 1.741 8.134 1.00 90.00 163 ASP A N 1
ATOM 1279 C CA . ASP A 1 163 ? -21.749 2.729 9.128 1.00 90.00 163 ASP A CA 1
ATOM 1280 C C . ASP A 1 163 ? -21.830 2.112 10.531 1.00 90.00 163 ASP A C 1
ATOM 1282 O O . ASP A 1 163 ? -21.347 2.713 11.498 1.00 90.00 163 ASP A O 1
ATOM 1286 N N . ASN A 1 164 ? -22.318 0.873 10.642 1.00 89.12 164 ASN A N 1
ATOM 1287 C CA . ASN A 1 164 ? -22.297 0.109 11.884 1.00 89.12 164 ASN A CA 1
ATOM 1288 C C . ASN A 1 164 ? -20.861 -0.056 12.389 1.00 89.12 164 ASN A C 1
ATOM 1290 O O . ASN A 1 164 ? -20.596 0.283 13.539 1.00 89.12 164 ASN A O 1
ATOM 1294 N N . VAL A 1 165 ? -19.915 -0.468 11.540 1.00 91.81 165 VAL A N 1
ATOM 1295 C CA . VAL A 1 165 ? -18.489 -0.568 11.898 1.00 91.81 165 VAL A CA 1
ATOM 1296 C C . VAL A 1 165 ? -17.929 0.777 12.383 1.00 91.81 165 VAL A C 1
ATOM 1298 O O . VAL A 1 165 ? -17.340 0.831 13.467 1.00 91.81 165 VAL A O 1
ATOM 1301 N N . LYS A 1 166 ? -18.147 1.869 11.628 1.00 89.00 166 LYS A N 1
ATOM 1302 C CA . LYS A 1 166 ? -17.694 3.229 11.990 1.00 89.00 166 LYS A CA 1
ATOM 1303 C C . LYS A 1 166 ? -18.200 3.660 13.363 1.00 89.00 166 LYS A C 1
ATOM 1305 O O . LYS A 1 166 ? -17.440 4.209 14.158 1.00 89.00 166 LYS A O 1
ATOM 1310 N N . SER A 1 167 ? -19.479 3.406 13.639 1.00 85.50 167 SER A N 1
ATOM 1311 C CA . SER A 1 167 ? -20.133 3.838 14.876 1.00 85.50 167 SER A CA 1
ATOM 1312 C C . SER A 1 167 ? -19.575 3.160 16.133 1.00 85.50 167 SER A C 1
ATOM 1314 O O . SER A 1 167 ? -19.683 3.721 17.225 1.00 85.50 167 SER A O 1
ATOM 1316 N N . ARG A 1 168 ? -18.953 1.976 16.005 1.00 84.06 168 ARG A N 1
ATOM 1317 C CA . ARG A 1 168 ? -18.386 1.247 17.150 1.00 84.06 168 ARG A CA 1
ATOM 1318 C C . ARG A 1 168 ? -17.050 1.826 17.581 1.00 84.06 168 ARG A C 1
ATOM 1320 O O . ARG A 1 168 ? -16.908 2.285 18.712 1.00 84.06 168 ARG A O 1
ATOM 1327 N N . MET A 1 169 ? -16.061 1.734 16.701 1.00 88.75 169 MET A N 1
ATOM 1328 C CA . MET A 1 169 ? -14.652 1.962 17.011 1.00 88.75 169 MET A CA 1
ATOM 1329 C C . MET A 1 169 ? -13.946 2.408 15.738 1.00 88.75 169 MET A C 1
ATOM 1331 O O . MET A 1 169 ? -14.028 1.737 14.710 1.00 88.75 169 MET A O 1
ATOM 1335 N N . CYS A 1 170 ? -13.235 3.526 15.805 1.00 94.12 170 CYS A N 1
ATOM 1336 C CA . CYS A 1 170 ? -12.571 4.117 14.649 1.00 94.12 170 CYS A CA 1
ATOM 1337 C C . CYS A 1 170 ? -11.331 3.319 14.197 1.00 94.12 170 CYS A C 1
ATOM 1339 O O . CYS A 1 170 ? -10.903 3.439 13.050 1.00 94.12 170 CYS A O 1
ATOM 1341 N N . CYS A 1 171 ? -10.768 2.459 15.049 1.00 95.69 171 CYS A N 1
ATOM 1342 C CA . CYS A 1 171 ? -9.684 1.549 14.694 1.00 95.69 171 CYS A CA 1
ATOM 1343 C C . CYS A 1 171 ? -10.123 0.431 13.733 1.00 95.69 171 CYS A C 1
ATOM 1345 O O . CYS A 1 171 ? -9.294 -0.069 12.972 1.00 95.69 171 CYS A O 1
ATOM 1347 N N . LEU A 1 172 ? -11.410 0.054 13.715 1.00 96.38 172 LEU A N 1
ATOM 1348 C CA . LEU A 1 172 ? -11.902 -1.021 12.847 1.00 96.38 172 LEU A CA 1
ATOM 1349 C C . LEU A 1 172 ? -11.897 -0.608 11.369 1.00 96.38 172 LEU A C 1
ATOM 1351 O O . LEU A 1 172 ? -11.281 -1.329 10.582 1.00 96.38 172 LEU A O 1
ATOM 1355 N N . PRO A 1 173 ? -12.450 0.561 10.972 1.00 97.12 173 PRO A N 1
ATOM 1356 C CA . PRO A 1 173 ? -12.264 1.101 9.628 1.00 97.12 173 PRO A CA 1
ATOM 1357 C C . PRO A 1 173 ? -10.803 1.169 9.191 1.00 97.12 173 PRO A C 1
ATOM 1359 O O . PRO A 1 173 ? -10.514 0.889 8.035 1.00 97.12 173 PRO A O 1
ATOM 1362 N N . VAL A 1 174 ? -9.871 1.489 10.095 1.00 97.62 174 VAL A N 1
ATOM 1363 C CA . VAL A 1 174 ? -8.431 1.511 9.785 1.00 97.62 174 VAL A CA 1
ATOM 1364 C C . VAL A 1 174 ? -7.904 0.111 9.457 1.00 97.62 174 VAL A C 1
ATOM 1366 O O . VAL A 1 174 ? -7.214 -0.048 8.454 1.00 97.62 174 VAL A O 1
ATOM 1369 N N . CYS A 1 175 ? -8.264 -0.911 10.243 1.00 97.62 175 CYS A N 1
ATOM 1370 C CA . CYS A 1 175 ? -7.859 -2.299 9.983 1.00 97.62 175 CYS A CA 1
ATOM 1371 C C . CYS A 1 175 ? -8.413 -2.817 8.652 1.00 97.62 175 CYS A C 1
ATOM 1373 O O . CYS A 1 175 ? -7.692 -3.416 7.856 1.00 97.62 175 CYS A O 1
ATOM 1375 N N . ILE A 1 176 ? -9.689 -2.534 8.394 1.00 98.00 176 ILE A N 1
ATOM 1376 C CA . ILE A 1 176 ? -10.361 -2.903 7.149 1.00 98.00 176 ILE A CA 1
ATOM 1377 C C . ILE A 1 176 ? -9.723 -2.172 5.970 1.00 98.00 176 ILE A C 1
ATOM 1379 O O . ILE A 1 176 ? -9.461 -2.780 4.938 1.00 98.00 176 ILE A O 1
ATOM 1383 N N . SER A 1 177 ? -9.445 -0.877 6.123 1.00 96.50 177 SER A N 1
ATOM 1384 C CA . SER A 1 177 ? -8.867 -0.062 5.056 1.00 96.50 177 SER A CA 1
ATOM 1385 C C . SER A 1 177 ? -7.462 -0.518 4.690 1.00 96.50 177 SER A C 1
ATOM 1387 O O . SER A 1 177 ? -7.145 -0.570 3.507 1.00 96.50 177 SER A O 1
ATOM 1389 N N . ALA A 1 178 ? -6.648 -0.905 5.675 1.00 95.56 178 ALA A N 1
ATOM 1390 C CA . ALA A 1 178 ? -5.326 -1.476 5.439 1.00 95.56 178 ALA A CA 1
ATOM 1391 C C . ALA A 1 178 ? -5.405 -2.726 4.543 1.00 95.56 178 ALA A C 1
ATOM 1393 O O . ALA A 1 178 ? -4.682 -2.829 3.553 1.00 95.56 178 ALA A O 1
ATOM 1394 N N . TRP A 1 179 ? -6.346 -3.632 4.833 1.00 96.69 179 TRP A N 1
ATOM 1395 C CA . TRP A 1 179 ? -6.585 -4.813 4.002 1.00 96.69 179 TRP A CA 1
ATOM 1396 C C . TRP A 1 179 ? -7.157 -4.465 2.623 1.00 96.69 179 TRP A C 1
ATOM 1398 O O . TRP A 1 179 ? -6.636 -4.943 1.620 1.00 96.69 179 TRP A O 1
ATOM 1408 N N . LEU A 1 180 ? -8.180 -3.605 2.553 1.00 95.62 180 LEU A N 1
ATOM 1409 C CA . LEU A 1 180 ? -8.784 -3.173 1.289 1.00 95.62 180 LEU A CA 1
ATOM 1410 C C . LEU A 1 180 ? -7.741 -2.538 0.368 1.00 95.62 180 LEU A C 1
ATOM 1412 O O . LEU A 1 180 ? -7.754 -2.810 -0.827 1.00 95.62 180 LEU A O 1
ATOM 1416 N N . CYS A 1 181 ? -6.818 -1.734 0.904 1.00 92.25 181 CYS A N 1
ATOM 1417 C CA . CYS A 1 181 ? -5.758 -1.135 0.101 1.00 92.25 181 CYS A CA 1
ATOM 1418 C C . CYS A 1 181 ? -4.823 -2.196 -0.487 1.00 92.25 181 CYS A C 1
ATOM 1420 O O . CYS A 1 181 ? -4.555 -2.177 -1.687 1.00 92.25 181 CYS A O 1
ATOM 1422 N N . SER A 1 182 ? -4.399 -3.165 0.326 1.00 89.81 182 SER A N 1
ATOM 1423 C CA . SER A 1 182 ? -3.627 -4.310 -0.156 1.00 89.81 182 SER A CA 1
ATOM 1424 C C . SER A 1 182 ? -4.385 -5.113 -1.216 1.00 89.81 182 SER A C 1
ATOM 1426 O O . SER A 1 182 ? -3.807 -5.496 -2.231 1.00 89.81 182 SER A O 1
ATOM 1428 N N . TYR A 1 183 ? -5.683 -5.346 -1.010 1.00 92.00 183 TYR A N 1
ATOM 1429 C CA . TYR A 1 183 ? -6.528 -6.106 -1.930 1.00 92.00 183 TYR A CA 1
ATOM 1430 C C . TYR A 1 183 ? -6.702 -5.385 -3.271 1.00 92.00 183 TYR A C 1
ATOM 1432 O O . TYR A 1 183 ? -6.457 -5.953 -4.328 1.00 92.00 183 TYR A O 1
ATOM 1440 N N . ILE A 1 184 ? -7.007 -4.090 -3.244 1.00 88.25 184 ILE A N 1
ATOM 1441 C CA . ILE A 1 184 ? -7.116 -3.250 -4.443 1.00 88.25 184 ILE A CA 1
ATOM 1442 C C . ILE A 1 184 ? -5.825 -3.261 -5.263 1.00 88.25 184 ILE A C 1
ATOM 1444 O O . ILE A 1 184 ? -5.888 -3.230 -6.493 1.00 88.25 184 ILE A O 1
ATOM 1448 N N . ASN A 1 185 ? -4.667 -3.309 -4.602 1.00 83.19 185 ASN A N 1
ATOM 1449 C CA . ASN A 1 185 ? -3.375 -3.320 -5.276 1.00 83.19 185 ASN A CA 1
ATOM 1450 C C . ASN A 1 185 ? -3.161 -4.575 -6.144 1.00 83.19 185 ASN A C 1
ATOM 1452 O O . ASN A 1 185 ? -2.437 -4.500 -7.134 1.00 83.19 185 ASN A O 1
ATOM 1456 N N . VAL A 1 186 ? -3.806 -5.700 -5.812 1.00 80.12 186 VAL A N 1
ATOM 1457 C CA . VAL A 1 186 ? -3.710 -6.954 -6.584 1.00 80.12 186 VAL A CA 1
ATOM 1458 C C . VAL A 1 186 ? -4.878 -7.174 -7.553 1.00 80.12 186 VAL A C 1
ATOM 1460 O O . VAL A 1 186 ? -4.798 -8.057 -8.400 1.00 80.12 186 VAL A O 1
ATOM 1463 N N . LEU A 1 187 ? -5.943 -6.370 -7.464 1.00 76.06 187 LEU A N 1
ATOM 1464 C CA . LEU A 1 187 ? -7.131 -6.487 -8.315 1.00 76.06 187 LEU A CA 1
ATOM 1465 C C . LEU A 1 187 ? -6.960 -5.878 -9.711 1.00 76.06 187 LEU A C 1
ATOM 1467 O O . LEU A 1 187 ? -6.274 -4.859 -9.892 1.00 76.06 187 LEU A O 1
ATOM 1471 N N . HIS A 1 188 ? -7.712 -6.418 -10.675 1.00 69.31 188 HIS A N 1
ATOM 1472 C CA . HIS A 1 188 ? -7.919 -5.797 -11.983 1.00 69.31 188 HIS A CA 1
ATOM 1473 C C . HIS A 1 188 ? -8.842 -4.573 -11.882 1.00 69.31 188 HIS A C 1
ATOM 1475 O O . HIS A 1 188 ? -9.652 -4.454 -10.967 1.00 69.31 188 HIS A O 1
ATOM 1481 N N . HIS A 1 189 ? -8.729 -3.628 -12.822 1.00 59.91 189 HIS A N 1
ATOM 1482 C CA . HIS A 1 189 ? -9.397 -2.321 -12.729 1.00 59.91 189 HIS A CA 1
ATOM 1483 C C . HIS A 1 189 ? -10.923 -2.406 -12.550 1.00 59.91 189 HIS A C 1
ATOM 1485 O O . HIS A 1 189 ? -11.481 -1.667 -11.740 1.00 59.91 189 HIS A O 1
ATOM 1491 N N . GLU A 1 190 ? -11.582 -3.324 -13.260 1.00 65.19 190 GLU A N 1
ATOM 1492 C CA . GLU A 1 190 ? -13.041 -3.498 -13.221 1.00 65.19 190 GLU A CA 1
ATOM 1493 C C . GLU A 1 190 ? -13.539 -3.962 -11.841 1.00 65.19 190 GLU A C 1
ATOM 1495 O O . GLU A 1 190 ? -14.621 -3.575 -11.399 1.00 65.19 190 GLU A O 1
ATOM 1500 N N . GLU A 1 191 ? -12.709 -4.709 -11.114 1.00 78.19 191 GLU A N 1
ATOM 1501 C CA . GLU A 1 191 ? -13.020 -5.265 -9.794 1.00 78.19 191 GLU A CA 1
ATOM 1502 C C . GLU A 1 191 ? -12.762 -4.252 -8.666 1.00 78.19 191 GLU A C 1
ATOM 1504 O O . GLU A 1 191 ? -13.309 -4.368 -7.573 1.00 78.19 191 GLU A O 1
ATOM 1509 N N . ARG A 1 192 ? -11.979 -3.191 -8.920 1.00 83.00 192 ARG A N 1
ATOM 1510 C CA . ARG A 1 192 ? -11.585 -2.206 -7.891 1.00 83.00 192 ARG A CA 1
ATOM 1511 C C . ARG A 1 192 ? -12.721 -1.300 -7.427 1.00 83.00 192 ARG A C 1
ATOM 1513 O O . ARG A 1 192 ? -12.619 -0.716 -6.347 1.00 83.00 192 ARG A O 1
ATOM 1520 N N . LEU A 1 193 ? -13.787 -1.140 -8.213 1.00 82.25 193 LEU A N 1
ATOM 1521 C CA . LEU A 1 193 ? -14.824 -0.138 -7.944 1.00 82.25 193 LEU A CA 1
ATOM 1522 C C . LEU A 1 193 ? -15.537 -0.378 -6.603 1.00 82.25 193 LEU A C 1
ATOM 1524 O O . LEU A 1 193 ? -15.706 0.551 -5.814 1.00 82.25 193 LEU A O 1
ATOM 1528 N N . LYS A 1 194 ? -15.934 -1.623 -6.323 1.00 89.25 194 LYS A N 1
ATOM 1529 C CA . LYS A 1 194 ? -16.616 -1.994 -5.074 1.00 89.25 194 LYS A CA 1
ATOM 1530 C C . LYS A 1 194 ? -15.731 -1.780 -3.832 1.00 89.25 194 LYS A C 1
ATOM 1532 O O . LYS A 1 194 ? -16.151 -1.012 -2.963 1.00 89.25 194 LYS A O 1
ATOM 1537 N N . PRO A 1 195 ? -14.503 -2.325 -3.734 1.00 92.06 195 PRO A N 1
ATOM 1538 C CA . PRO A 1 195 ? -13.638 -2.080 -2.579 1.00 92.06 195 PRO A CA 1
ATOM 1539 C C . PRO A 1 195 ? -13.219 -0.604 -2.435 1.00 92.06 195 PRO A C 1
ATOM 1541 O O . PRO A 1 195 ? -13.128 -0.106 -1.311 1.00 92.06 195 PRO A O 1
ATOM 1544 N N . MET A 1 196 ? -13.053 0.142 -3.538 1.00 87.31 196 MET A N 1
ATOM 1545 C CA . MET A 1 196 ? -12.844 1.600 -3.494 1.00 87.31 196 MET A CA 1
ATOM 1546 C C . MET A 1 196 ? -14.040 2.336 -2.877 1.00 87.31 196 MET A C 1
ATOM 1548 O O . MET A 1 196 ? -13.851 3.218 -2.039 1.00 87.31 196 MET A O 1
ATOM 1552 N N . ASN A 1 197 ? -15.269 1.959 -3.236 1.00 87.62 197 ASN A N 1
ATOM 1553 C CA . ASN A 1 197 ? -16.477 2.547 -2.655 1.00 87.62 197 ASN A CA 1
ATOM 1554 C C . ASN A 1 197 ? -16.588 2.257 -1.149 1.00 87.62 197 ASN A C 1
ATOM 1556 O O . ASN A 1 197 ? -17.010 3.131 -0.391 1.00 87.62 197 ASN A O 1
ATOM 1560 N N . MET A 1 198 ? -16.168 1.071 -0.691 1.00 94.75 198 MET A N 1
ATOM 1561 C CA . MET A 1 198 ? -16.135 0.744 0.742 1.00 94.75 198 MET A CA 1
ATOM 1562 C C . MET A 1 198 ? -15.136 1.626 1.505 1.00 94.75 198 MET A C 1
ATOM 1564 O O . MET A 1 198 ? -15.474 2.156 2.563 1.00 94.75 198 MET A O 1
ATOM 1568 N N . LEU A 1 199 ? -13.941 1.855 0.945 1.00 92.31 199 LEU A N 1
ATOM 1569 C CA . LEU A 1 199 ? -12.954 2.786 1.508 1.00 92.31 199 LEU A CA 1
ATOM 1570 C C . LEU A 1 199 ? -13.495 4.217 1.594 1.00 92.31 199 LEU A C 1
ATOM 1572 O O . LEU A 1 199 ? -13.384 4.864 2.636 1.00 92.31 199 LEU A O 1
ATOM 1576 N N . GLN A 1 200 ? -14.124 4.701 0.520 1.00 89.44 200 GLN A N 1
ATOM 1577 C CA . GLN A 1 200 ? -14.719 6.038 0.493 1.00 89.44 200 GLN A CA 1
ATOM 1578 C C . GLN A 1 200 ? -15.830 6.187 1.536 1.00 89.44 200 GLN A C 1
ATOM 1580 O O . GLN A 1 200 ? -15.893 7.214 2.213 1.00 89.44 200 GLN A O 1
ATOM 1585 N N . GLN A 1 201 ? -16.657 5.155 1.736 1.00 90.06 201 GLN A N 1
ATOM 1586 C CA . GLN A 1 201 ? -17.702 5.165 2.761 1.00 90.06 201 GLN A CA 1
ATOM 1587 C C . GLN A 1 201 ? -17.133 5.276 4.184 1.00 90.06 201 GLN A C 1
ATOM 1589 O O . GLN A 1 201 ? -17.791 5.840 5.058 1.00 90.06 201 GLN A O 1
ATOM 1594 N N . PHE A 1 202 ? -15.905 4.821 4.455 1.00 92.12 202 PHE A N 1
ATOM 1595 C CA . PHE A 1 202 ? -15.288 5.055 5.765 1.00 92.12 202 PHE A CA 1
ATOM 1596 C C . PHE A 1 202 ? -14.913 6.519 6.016 1.00 92.12 202 PHE A C 1
ATOM 1598 O O . PHE A 1 202 ? -14.842 6.947 7.168 1.00 92.12 202 PHE A O 1
ATOM 1605 N N . MET A 1 203 ? -14.702 7.295 4.955 1.00 88.06 203 MET A N 1
ATOM 1606 C CA . MET A 1 203 ? -14.362 8.715 5.038 1.00 88.06 203 MET A CA 1
ATOM 1607 C C . MET A 1 203 ? -15.594 9.627 5.075 1.00 88.06 203 MET A C 1
ATOM 1609 O O . MET A 1 203 ? -15.459 10.820 5.356 1.00 88.06 203 MET A O 1
ATOM 1613 N N . THR A 1 204 ? -16.792 9.101 4.802 1.00 86.56 204 THR A N 1
ATOM 1614 C CA . THR A 1 204 ? -18.031 9.876 4.899 1.00 86.56 204 THR A CA 1
ATOM 1615 C C . THR A 1 204 ? -18.475 10.020 6.361 1.00 86.56 204 THR A C 1
ATOM 1617 O O . THR A 1 204 ? -18.363 9.069 7.149 1.00 86.56 204 THR A O 1
ATOM 1620 N N . PRO A 1 205 ? -19.004 11.195 6.758 1.00 82.88 205 PRO A N 1
ATOM 1621 C CA . PRO A 1 205 ? -19.645 11.358 8.060 1.00 82.88 205 PRO A CA 1
ATOM 1622 C C . PRO A 1 205 ? -20.763 10.326 8.258 1.00 82.88 205 PRO A C 1
ATOM 1624 O O . PRO A 1 205 ? -21.410 9.924 7.294 1.00 82.88 205 PRO A O 1
ATOM 1627 N N . LEU A 1 206 ? -21.010 9.911 9.503 1.00 80.88 206 LEU A N 1
ATOM 1628 C CA . LEU A 1 206 ? -22.197 9.112 9.815 1.00 80.88 206 LEU A CA 1
ATOM 1629 C C . LEU A 1 206 ? -23.453 9.941 9.511 1.00 80.88 206 LEU A C 1
ATOM 1631 O O . LEU A 1 206 ? -23.619 11.029 10.063 1.00 80.88 206 LEU A O 1
ATOM 1635 N N . THR A 1 207 ? -24.324 9.440 8.639 1.00 63.25 207 THR A N 1
ATOM 1636 C CA . THR A 1 207 ? -25.637 10.031 8.355 1.00 63.25 207 THR A CA 1
ATOM 1637 C C . THR A 1 207 ? -26.634 9.633 9.442 1.00 63.25 207 THR A C 1
ATOM 1639 O O . THR A 1 207 ? -26.986 8.465 9.566 1.00 63.25 207 THR A O 1
ATOM 1642 N N . THR A 1 208 ? -27.104 10.596 10.233 1.00 50.62 208 THR A N 1
ATOM 1643 C CA . THR A 1 208 ? -28.050 10.405 11.354 1.00 50.62 208 THR A CA 1
ATOM 1644 C C . THR A 1 208 ? -29.538 10.427 10.956 1.00 50.62 208 THR A C 1
ATOM 1646 O O . THR A 1 208 ? -30.381 10.747 11.788 1.00 50.62 208 THR A O 1
ATOM 1649 N N . ASP A 1 209 ? -29.902 10.081 9.718 1.00 35.59 209 ASP A N 1
ATOM 1650 C CA . ASP A 1 209 ? -31.243 10.406 9.183 1.00 35.59 209 ASP A CA 1
ATOM 1651 C C . ASP A 1 209 ? -32.313 9.294 9.244 1.00 35.59 209 ASP A C 1
ATOM 1653 O O . ASP A 1 209 ? -33.447 9.517 8.824 1.00 35.59 209 ASP A O 1
ATOM 1657 N N . THR A 1 210 ? -32.058 8.115 9.817 1.00 33.25 210 THR A N 1
ATOM 1658 C CA . THR A 1 210 ? -33.051 7.013 9.818 1.00 33.25 210 THR A CA 1
ATOM 1659 C C . THR A 1 210 ? -33.869 6.859 11.102 1.00 33.25 210 THR A C 1
ATOM 1661 O O . THR A 1 210 ? -34.114 5.739 11.541 1.00 33.25 210 THR A O 1
ATOM 1664 N N . VAL A 1 211 ? -34.366 7.961 11.678 1.00 33.84 211 VAL A N 1
ATOM 1665 C CA . VAL A 1 211 ? -35.559 7.917 12.554 1.00 33.84 211 VAL A CA 1
ATOM 1666 C C . VAL A 1 211 ? -36.449 9.151 12.340 1.00 33.84 211 VAL A C 1
ATOM 1668 O O . VAL A 1 211 ? -36.723 9.915 13.263 1.00 33.84 211 VAL A O 1
ATOM 1671 N N . VAL A 1 212 ? -36.934 9.364 11.114 1.00 35.84 212 VAL A N 1
ATOM 1672 C CA . VAL A 1 212 ? -38.114 10.220 10.904 1.00 35.84 212 VAL A CA 1
ATOM 1673 C C . VAL A 1 212 ? -39.356 9.357 11.103 1.00 35.84 212 VAL A C 1
ATOM 1675 O O . VAL A 1 212 ? -39.844 8.701 10.189 1.00 35.84 212 VAL A O 1
ATOM 1678 N N . GLY A 1 213 ? -39.840 9.343 12.342 1.00 31.33 213 GLY A N 1
ATOM 1679 C CA . GLY A 1 213 ? -41.095 8.725 12.750 1.00 31.33 213 GLY A CA 1
ATOM 1680 C C . GLY A 1 213 ? -41.739 9.554 13.856 1.00 31.33 213 GLY A C 1
ATOM 1681 O O . GLY A 1 213 ? -41.506 9.292 15.028 1.00 31.33 213 GLY A O 1
ATOM 1682 N N . THR A 1 214 ? -42.483 10.581 13.429 1.00 36.03 214 THR A N 1
ATOM 1683 C CA . THR A 1 214 ? -43.649 11.207 14.090 1.00 36.03 214 THR A CA 1
ATOM 1684 C C . THR A 1 214 ? -43.568 11.519 15.592 1.00 36.03 214 THR A C 1
ATOM 1686 O O . THR A 1 214 ? -43.777 10.635 16.412 1.00 36.03 214 THR A O 1
ATOM 1689 N N . GLU A 1 215 ? -43.372 12.801 15.934 1.00 29.62 215 GLU A N 1
ATOM 1690 C CA . GLU A 1 215 ? -44.283 13.631 16.762 1.00 29.62 215 GLU A CA 1
ATOM 1691 C C . GLU A 1 215 ? -43.607 14.972 17.151 1.00 29.62 215 GLU A C 1
ATOM 1693 O O . GLU A 1 215 ? -42.504 14.963 17.704 1.00 29.62 215 GLU A O 1
ATOM 1698 N N . PRO A 1 216 ? -44.223 16.144 16.882 1.00 34.53 216 PRO A N 1
ATOM 1699 C CA . PRO A 1 216 ? -43.678 17.439 17.275 1.00 34.53 216 PRO A CA 1
ATOM 1700 C C . PRO A 1 216 ? -44.185 17.811 18.675 1.00 34.53 216 PRO A C 1
ATOM 1702 O O . PRO A 1 216 ? -45.312 18.281 18.818 1.00 34.53 216 PRO A O 1
ATOM 1705 N N . GLY A 1 217 ? -43.372 17.614 19.717 1.00 35.03 217 GLY A N 1
ATOM 1706 C CA . GLY A 1 217 ? -43.755 18.112 21.047 1.00 35.03 217 GLY A CA 1
ATOM 1707 C C . GLY A 1 217 ? -43.097 17.512 22.284 1.00 35.03 217 GLY A C 1
ATOM 1708 O O . GLY A 1 217 ? -43.587 17.772 23.378 1.00 35.03 217 GLY A O 1
ATOM 1709 N N . ALA A 1 218 ? -42.015 16.743 22.171 1.00 31.94 218 ALA A N 1
ATOM 1710 C CA . ALA A 1 218 ? -41.266 16.304 23.345 1.00 31.94 218 ALA A CA 1
ATOM 1711 C C . ALA A 1 218 ? -39.837 16.839 23.272 1.00 31.94 218 ALA A C 1
ATOM 1713 O O . ALA A 1 218 ? -39.108 16.504 22.337 1.00 31.94 218 ALA A O 1
ATOM 1714 N N . ASP A 1 219 ? -39.455 17.648 24.264 1.00 36.03 219 ASP A N 1
ATOM 1715 C CA . ASP A 1 219 ? -38.065 17.972 24.577 1.00 36.03 219 ASP A CA 1
ATOM 1716 C C . ASP A 1 219 ? -37.246 16.675 24.579 1.00 36.03 219 ASP A C 1
ATOM 1718 O O . ASP A 1 219 ? -37.327 15.860 25.501 1.00 36.03 219 ASP A O 1
ATOM 1722 N N . ARG A 1 220 ? -36.483 16.447 23.508 1.00 36.00 220 ARG A N 1
ATOM 1723 C CA . ARG A 1 220 ? -35.494 15.373 23.439 1.00 36.00 220 ARG A CA 1
ATOM 1724 C C . ARG A 1 220 ? -34.111 16.009 23.483 1.00 36.00 220 ARG A C 1
ATOM 1726 O O . ARG A 1 220 ? -33.868 16.954 22.732 1.00 36.00 220 ARG A O 1
ATOM 1733 N N . PRO A 1 221 ? -33.198 15.504 24.330 1.00 33.31 221 PRO A N 1
ATOM 1734 C CA . PRO A 1 221 ? -31.819 15.955 24.312 1.00 33.31 221 PRO A CA 1
ATOM 1735 C C . PRO A 1 221 ? -31.267 15.678 22.914 1.00 33.31 221 PRO A C 1
ATOM 1737 O O . PRO A 1 221 ? -31.394 14.567 22.393 1.00 33.31 221 PRO A O 1
ATOM 1740 N N . ASN A 1 222 ? -30.725 16.714 22.276 1.00 31.17 222 ASN A N 1
ATOM 1741 C CA . ASN A 1 222 ? -30.111 16.613 20.961 1.00 31.17 222 ASN A CA 1
ATOM 1742 C C . ASN A 1 222 ? -29.137 15.426 20.953 1.00 31.17 222 ASN A C 1
ATOM 1744 O O . ASN A 1 222 ? -28.155 15.425 21.691 1.00 31.17 222 ASN A O 1
ATOM 1748 N N . ALA A 1 223 ? -29.349 14.445 20.072 1.00 38.88 223 ALA A N 1
ATOM 1749 C CA . ALA A 1 223 ? -28.414 13.333 19.857 1.00 38.88 223 ALA A CA 1
ATOM 1750 C C . ALA A 1 223 ? -27.003 13.802 19.422 1.00 38.88 223 ALA A C 1
ATOM 1752 O O . ALA A 1 223 ? -26.055 13.021 19.422 1.00 38.88 223 ALA A O 1
ATOM 1753 N N . GLN A 1 224 ? -26.840 15.101 19.140 1.00 37.12 224 GLN A N 1
ATOM 1754 C CA . GLN A 1 224 ? -25.565 15.815 19.039 1.00 37.12 224 GLN A CA 1
ATOM 1755 C C . GLN A 1 224 ? -24.706 15.750 20.326 1.00 37.12 224 GLN A C 1
ATOM 1757 O O . GLN A 1 224 ? -23.515 16.051 20.275 1.00 37.12 224 GLN A O 1
ATOM 1762 N N . GLU A 1 225 ? -25.275 15.353 21.471 1.00 35.75 225 GLU A N 1
ATOM 1763 C CA . GLU A 1 225 ? -24.546 15.086 22.722 1.00 35.75 225 GLU A CA 1
ATOM 1764 C C . GLU A 1 225 ? -23.845 13.714 22.752 1.00 35.75 225 GLU A C 1
ATOM 1766 O O . GLU A 1 225 ? -23.156 13.388 23.722 1.00 35.75 225 GLU A O 1
ATOM 1771 N N . GLN A 1 226 ? -23.942 12.903 21.691 1.00 44.19 226 GLN A N 1
ATOM 1772 C CA . GLN A 1 226 ? -23.147 11.681 21.579 1.00 44.19 226 GLN A CA 1
ATOM 1773 C C . GLN A 1 226 ? -21.677 12.011 21.274 1.00 44.19 226 GLN A C 1
ATOM 1775 O O . GLN A 1 226 ? -21.241 12.097 20.132 1.00 44.19 226 GLN A O 1
ATOM 1780 N N . ASN A 1 227 ? -20.904 12.154 22.354 1.00 50.78 227 ASN A N 1
ATOM 1781 C CA . ASN A 1 227 ? -19.443 12.151 22.412 1.00 50.78 227 ASN A CA 1
ATOM 1782 C C . ASN A 1 227 ? -18.733 13.153 21.471 1.00 50.78 227 ASN A C 1
ATOM 1784 O O . ASN A 1 227 ? -18.318 12.772 20.375 1.00 50.78 227 ASN A O 1
ATOM 1788 N N . PRO A 1 228 ? -18.395 14.378 21.931 1.00 51.31 228 PRO A N 1
ATOM 1789 C CA . PRO A 1 228 ? -17.424 15.243 21.238 1.00 51.31 228 PRO A CA 1
ATOM 1790 C C . PRO A 1 228 ? -16.096 14.526 20.906 1.00 51.31 228 PRO A C 1
ATOM 1792 O O . PRO A 1 228 ? -15.442 14.852 19.917 1.00 51.31 228 PRO A O 1
ATOM 1795 N N . SER A 1 229 ? -15.751 13.480 21.669 1.00 63.53 229 SER A N 1
ATOM 1796 C CA . SER A 1 229 ? -14.635 12.562 21.407 1.00 63.53 229 SER A CA 1
ATOM 1797 C C . SER A 1 229 ? -14.756 11.765 20.094 1.00 63.53 229 SER A C 1
ATOM 1799 O O . SER A 1 229 ? -13.737 11.403 19.510 1.00 63.53 229 SER A O 1
ATOM 1801 N N . TYR A 1 230 ? -15.963 11.467 19.596 1.00 82.69 230 TYR A N 1
ATOM 1802 C CA . TYR A 1 230 ? -16.132 10.727 18.339 1.00 82.69 230 TYR A CA 1
ATOM 1803 C C . TYR A 1 230 ? -15.691 11.557 17.135 1.00 82.69 230 TYR A C 1
ATOM 1805 O O . TYR A 1 230 ? -14.929 11.057 16.318 1.00 82.69 230 TYR A O 1
ATOM 1813 N N . LYS A 1 231 ? -16.087 12.834 17.056 1.00 84.81 231 LYS A N 1
ATOM 1814 C CA . LYS A 1 231 ? -15.739 13.714 15.927 1.00 84.81 231 LYS A CA 1
ATOM 1815 C C . LYS A 1 231 ? -14.224 13.839 15.727 1.00 84.81 231 LYS A C 1
ATOM 1817 O O . LYS A 1 231 ? -13.741 13.857 14.596 1.00 84.81 231 LYS A O 1
ATOM 1822 N N . GLU A 1 232 ? -13.465 13.929 16.816 1.00 83.81 232 GLU A N 1
ATOM 1823 C CA . GLU A 1 232 ? -12.002 13.996 16.738 1.00 83.81 232 GLU A CA 1
ATOM 1824 C C . GLU A 1 232 ? -11.397 12.659 16.289 1.00 83.81 232 GLU A C 1
ATOM 1826 O O . GLU A 1 232 ? -10.574 12.640 15.373 1.00 83.81 232 GLU A O 1
ATOM 1831 N N . ARG A 1 233 ? -11.855 11.535 16.861 1.00 89.00 233 ARG A N 1
ATOM 1832 C CA . ARG A 1 233 ? -11.416 10.189 16.452 1.00 89.00 233 ARG A CA 1
ATOM 1833 C C . ARG A 1 233 ? -11.758 9.890 14.994 1.00 89.00 233 ARG A C 1
ATOM 1835 O O . ARG A 1 233 ? -10.906 9.387 14.270 1.00 89.00 233 ARG A O 1
ATOM 1842 N N . SER A 1 234 ? -12.957 10.254 14.541 1.00 91.12 234 SER A N 1
ATOM 1843 C CA . SER A 1 234 ? -13.403 10.043 13.163 1.00 91.12 234 SER A CA 1
ATOM 1844 C C . SER A 1 234 ? -12.597 10.879 12.171 1.00 91.12 234 SER A C 1
ATOM 1846 O O . SER A 1 234 ? -12.319 10.417 11.069 1.00 91.12 234 SER A O 1
ATOM 1848 N N . THR A 1 235 ? -12.186 12.091 12.560 1.00 90.56 235 THR A N 1
ATOM 1849 C CA . THR A 1 235 ? -11.306 12.938 11.737 1.00 90.56 235 THR A CA 1
ATOM 1850 C C . THR A 1 235 ? -9.921 12.306 11.602 1.00 90.56 235 THR A C 1
ATOM 1852 O O . THR A 1 235 ? -9.423 12.154 10.488 1.00 90.56 235 THR A O 1
ATOM 1855 N N . LEU A 1 236 ? -9.331 11.853 12.715 1.00 92.12 236 LEU A N 1
ATOM 1856 C CA . LEU A 1 236 ? -8.035 11.168 12.705 1.00 92.12 236 LEU A CA 1
ATOM 1857 C C . LEU A 1 236 ? -8.082 9.868 11.883 1.00 92.12 236 LEU A C 1
ATOM 1859 O O . LEU A 1 236 ? -7.202 9.627 11.061 1.00 92.12 236 LEU A O 1
ATOM 1863 N N . MET A 1 237 ? -9.136 9.067 12.052 1.00 95.12 237 MET A N 1
ATOM 1864 C CA . MET A 1 237 ? -9.419 7.875 11.247 1.00 95.12 237 MET A CA 1
ATOM 1865 C C . MET A 1 237 ? -9.487 8.200 9.753 1.00 95.12 237 MET A C 1
ATOM 1867 O O . MET A 1 237 ? -8.781 7.577 8.963 1.00 95.12 237 MET A O 1
ATOM 1871 N N . ALA A 1 238 ? -10.292 9.190 9.360 1.00 92.81 238 ALA A N 1
ATOM 1872 C CA . ALA A 1 238 ? -10.419 9.592 7.964 1.00 92.81 238 ALA A CA 1
ATOM 1873 C C . ALA A 1 238 ? -9.080 10.072 7.385 1.00 92.81 238 ALA A C 1
ATOM 1875 O O . ALA A 1 238 ? -8.767 9.746 6.244 1.00 92.81 238 ALA A O 1
ATOM 1876 N N . ASN A 1 239 ? -8.259 10.783 8.165 1.00 92.00 239 ASN A N 1
ATOM 1877 C CA . ASN A 1 239 ? -6.924 11.220 7.747 1.00 92.00 239 ASN A CA 1
ATOM 1878 C C . ASN A 1 239 ? -5.964 10.042 7.531 1.00 92.00 239 ASN A C 1
ATOM 1880 O O . ASN A 1 239 ? -5.241 10.020 6.534 1.00 92.00 239 ASN A O 1
ATOM 1884 N N . ILE A 1 240 ? -5.993 9.044 8.419 1.00 93.75 240 ILE A N 1
ATOM 1885 C CA . ILE A 1 240 ? -5.200 7.815 8.282 1.00 93.75 240 ILE A CA 1
ATOM 1886 C C . ILE A 1 240 ? -5.604 7.058 7.011 1.00 93.75 240 ILE A C 1
ATOM 1888 O O . ILE A 1 240 ? -4.743 6.717 6.198 1.00 93.75 240 ILE A O 1
ATOM 1892 N N . ILE A 1 241 ? -6.908 6.842 6.806 1.00 93.69 241 ILE A N 1
ATOM 1893 C CA . ILE A 1 241 ? -7.448 6.143 5.626 1.00 93.69 241 ILE A CA 1
ATOM 1894 C C . ILE A 1 241 ? -7.120 6.921 4.350 1.00 93.69 241 ILE A C 1
ATOM 1896 O O . ILE A 1 241 ? -6.626 6.345 3.384 1.00 93.69 241 ILE A O 1
ATOM 1900 N N . LYS A 1 242 ? -7.297 8.246 4.358 1.00 90.06 242 LYS A N 1
ATOM 1901 C CA . LYS A 1 242 ? -6.952 9.119 3.231 1.00 90.06 242 LYS A CA 1
ATOM 1902 C C . LYS A 1 242 ? -5.484 8.994 2.840 1.00 90.06 242 LYS A C 1
ATOM 1904 O O . LYS A 1 242 ? -5.178 9.027 1.654 1.00 90.06 242 LYS A O 1
ATOM 1909 N N . LYS A 1 243 ? -4.580 8.856 3.812 1.00 88.31 243 LYS A N 1
ATOM 1910 C CA . LYS A 1 243 ? -3.157 8.653 3.537 1.00 88.31 243 LYS A CA 1
ATOM 1911 C C . LYS A 1 243 ? -2.871 7.270 2.947 1.00 88.31 243 LYS A C 1
ATOM 1913 O O . LYS A 1 243 ? -2.121 7.199 1.983 1.00 88.31 243 LYS A O 1
ATOM 1918 N N . MET A 1 244 ? -3.532 6.210 3.423 1.00 89.38 244 MET A N 1
ATOM 1919 C CA . MET A 1 244 ? -3.454 4.893 2.763 1.00 89.38 244 MET A CA 1
ATOM 1920 C C . MET A 1 244 ? -3.947 4.966 1.311 1.00 89.38 244 MET A C 1
ATOM 1922 O O . MET A 1 244 ? -3.323 4.422 0.409 1.00 89.38 244 MET A O 1
ATOM 1926 N N . MET A 1 245 ? -5.038 5.697 1.066 1.00 81.88 245 MET A N 1
ATOM 1927 C CA . MET A 1 245 ? -5.563 5.909 -0.284 1.00 81.88 245 MET A CA 1
ATOM 1928 C C . MET A 1 245 ? -4.652 6.779 -1.156 1.00 81.88 245 MET A C 1
ATOM 1930 O O . MET A 1 245 ? -4.571 6.536 -2.354 1.00 81.88 245 MET A O 1
ATOM 1934 N N . TYR A 1 246 ? -3.970 7.775 -0.585 1.00 75.19 246 TYR A N 1
ATOM 1935 C CA . TYR A 1 246 ? -2.978 8.587 -1.298 1.00 75.19 246 TYR A CA 1
ATOM 1936 C C . TYR A 1 246 ? -1.847 7.707 -1.830 1.00 75.19 246 TYR A C 1
ATOM 1938 O O . TYR A 1 246 ? -1.434 7.865 -2.975 1.00 75.19 246 TYR A O 1
ATOM 1946 N N . ASP A 1 247 ? -1.374 6.762 -1.017 1.00 67.88 247 ASP A N 1
ATOM 1947 C CA . ASP A 1 247 ? -0.331 5.821 -1.420 1.00 67.88 247 ASP A CA 1
ATOM 1948 C C . ASP A 1 247 ? -0.819 4.859 -2.520 1.00 67.88 247 ASP A C 1
ATOM 1950 O O . ASP A 1 247 ? 0.000 4.274 -3.227 1.00 67.88 247 ASP A O 1
ATOM 1954 N N . LEU A 1 248 ? -2.137 4.658 -2.673 1.00 66.44 248 LEU A N 1
ATOM 1955 C CA . LEU A 1 248 ? -2.718 3.920 -3.805 1.00 66.44 248 LEU A CA 1
ATOM 1956 C C . LEU A 1 248 ? -2.822 4.824 -5.041 1.00 66.44 248 LEU A C 1
ATOM 1958 O O . LEU A 1 248 ? -2.531 4.389 -6.153 1.00 66.44 248 LEU A O 1
ATOM 1962 N N . HIS A 1 249 ? -3.259 6.074 -4.841 1.00 60.31 249 HIS A N 1
ATOM 1963 C CA . HIS A 1 249 ? -3.515 7.070 -5.882 1.00 60.31 249 HIS A CA 1
ATOM 1964 C C . HIS A 1 249 ? -3.244 8.506 -5.363 1.00 60.31 249 HIS A C 1
ATOM 1966 O O . HIS A 1 249 ? -4.112 9.108 -4.718 1.00 60.31 249 HIS A O 1
ATOM 1972 N N . PRO A 1 250 ? -2.080 9.118 -5.658 1.00 50.28 250 PRO A N 1
ATOM 1973 C CA . PRO A 1 250 ? -1.781 10.488 -5.239 1.00 50.28 250 PRO A CA 1
ATOM 1974 C C . PRO A 1 250 ? -2.743 11.518 -5.883 1.00 50.28 250 PRO A C 1
ATOM 1976 O O . PRO A 1 250 ? -2.847 11.576 -7.104 1.00 50.28 250 PRO A O 1
ATOM 1979 N N . PRO A 1 251 ? -3.425 12.399 -5.129 1.00 39.22 251 PRO A N 1
ATOM 1980 C CA . PRO A 1 251 ? -4.327 13.430 -5.615 1.00 39.22 251 PRO A CA 1
ATOM 1981 C C . PRO A 1 251 ? -3.554 14.596 -6.248 1.00 39.22 251 PRO A C 1
ATOM 1983 O O . PRO A 1 251 ? -3.423 15.674 -5.672 1.00 39.22 251 PRO A O 1
ATOM 1986 N N . GLN A 1 252 ? -3.074 14.392 -7.471 1.00 37.19 252 GLN A N 1
ATOM 1987 C CA . GLN A 1 252 ? -2.899 15.475 -8.445 1.00 37.19 252 GLN A CA 1
ATOM 1988 C C . GLN A 1 252 ? -3.618 15.211 -9.769 1.00 37.19 252 GLN A C 1
ATOM 1990 O O . GLN A 1 252 ? -3.502 16.004 -10.693 1.00 37.19 252 GLN A O 1
ATOM 1995 N N . HIS A 1 253 ? -4.442 14.168 -9.852 1.00 36.03 253 HIS A N 1
ATOM 1996 C CA . HIS A 1 253 ? -5.281 13.922 -11.016 1.00 36.03 253 HIS A CA 1
ATOM 1997 C C . HIS A 1 253 ? -6.591 13.249 -10.562 1.00 36.03 253 HIS A C 1
ATOM 1999 O O . HIS A 1 253 ? -6.651 12.060 -10.284 1.00 36.03 253 HIS A O 1
ATOM 2005 N N . ILE A 1 254 ? -7.656 14.055 -10.442 1.00 30.97 254 ILE A N 1
ATOM 2006 C CA . ILE A 1 254 ? -9.063 13.589 -10.425 1.00 30.97 254 ILE A CA 1
ATOM 2007 C C . ILE A 1 254 ? -9.520 13.215 -11.852 1.00 30.97 254 ILE A C 1
ATOM 2009 O O . ILE A 1 254 ? -10.608 12.692 -12.060 1.00 30.97 254 ILE A O 1
ATOM 2013 N N . GLN A 1 255 ? -8.663 13.380 -12.857 1.00 30.14 255 GLN A N 1
ATOM 2014 C CA . GLN A 1 255 ? -8.702 12.459 -13.985 1.00 30.14 255 GLN A CA 1
ATOM 2015 C C . GLN A 1 255 ? -8.082 11.173 -13.480 1.00 30.14 255 GLN A C 1
ATOM 2017 O O . GLN A 1 255 ? -6.916 11.229 -13.129 1.00 30.14 255 GLN A O 1
ATOM 2022 N N . VAL A 1 256 ? -8.855 10.090 -13.382 1.00 31.81 256 VAL A N 1
ATOM 2023 C CA . VAL A 1 256 ? -8.380 8.700 -13.466 1.00 31.81 256 VAL A CA 1
ATOM 2024 C C . VAL A 1 256 ? -6.855 8.663 -13.585 1.00 31.81 256 VAL A C 1
ATOM 2026 O O . VAL A 1 256 ? -6.335 8.846 -14.687 1.00 31.81 256 VAL A O 1
ATOM 2029 N N . ILE A 1 257 ? -6.123 8.570 -12.461 1.00 34.41 257 ILE A N 1
ATOM 2030 C CA . ILE A 1 257 ? -4.697 8.260 -12.551 1.00 34.41 257 ILE A CA 1
ATOM 2031 C C . ILE A 1 257 ? -4.705 6.850 -13.053 1.00 34.41 257 ILE A C 1
ATOM 2033 O O . ILE A 1 257 ? -4.835 5.876 -12.312 1.00 34.41 257 ILE A O 1
ATOM 2037 N N . SER A 1 258 ? -4.642 6.784 -14.368 1.00 32.72 258 SER A N 1
ATOM 2038 C CA . SER A 1 258 ? -4.223 5.611 -15.025 1.00 32.72 258 SER A CA 1
ATOM 2039 C C . SER A 1 258 ? -2.855 5.314 -14.442 1.00 32.72 258 SER A C 1
ATOM 2041 O O . SER A 1 258 ? -1.877 5.967 -14.799 1.00 32.72 258 SER A O 1
ATOM 2043 N N . HIS A 1 259 ? -2.746 4.306 -13.567 1.00 38.72 259 HIS A N 1
ATOM 2044 C CA . HIS A 1 259 ? -1.527 3.510 -13.630 1.00 38.72 259 HIS A CA 1
ATOM 2045 C C . HIS A 1 259 ? -1.332 3.248 -15.129 1.00 38.72 259 HIS A C 1
ATOM 2047 O O . HIS A 1 259 ? -2.322 2.950 -15.806 1.00 38.72 259 HIS A O 1
ATOM 2053 N N . GLY A 1 260 ? -0.126 3.357 -15.679 1.00 41.66 260 GLY A N 1
ATOM 2054 C CA . GLY A 1 260 ? 0.128 3.032 -17.094 1.00 41.66 260 GLY A CA 1
ATOM 2055 C C . GLY A 1 260 ? -0.295 1.605 -17.508 1.00 41.66 260 GLY A C 1
ATOM 2056 O O . GLY A 1 260 ? -0.076 1.210 -18.639 1.00 41.66 260 GLY A O 1
ATOM 2057 N N . LEU A 1 261 ? -0.905 0.848 -16.589 1.00 41.25 261 LEU A N 1
ATOM 2058 C CA . LEU A 1 261 ? -1.517 -0.472 -16.700 1.00 41.25 261 LEU A CA 1
ATOM 2059 C C . LEU A 1 261 ? -3.066 -0.473 -16.720 1.00 41.25 261 LEU A C 1
ATOM 2061 O O . LEU A 1 261 ? -3.676 -1.535 -16.721 1.00 41.25 261 LEU A O 1
ATOM 2065 N N . THR A 1 262 ? -3.721 0.689 -16.637 1.00 46.78 262 THR A N 1
ATOM 2066 C CA . THR A 1 262 ? -5.202 0.836 -16.571 1.00 46.78 262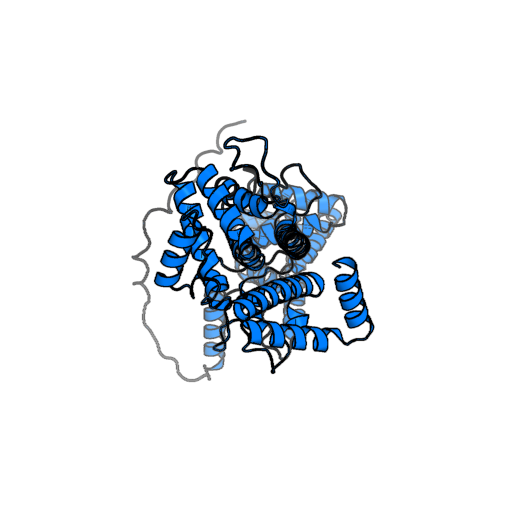 THR A CA 1
ATOM 2067 C C . THR A 1 262 ? -5.850 1.189 -17.906 1.00 46.78 262 THR A C 1
ATOM 2069 O O . THR A 1 262 ? -7.070 1.128 -18.034 1.00 46.78 262 THR A O 1
ATOM 2072 N N . ALA A 1 263 ? -5.064 1.580 -18.900 1.00 45.44 263 ALA A N 1
ATOM 2073 C CA . ALA A 1 263 ? -5.543 1.594 -20.265 1.00 45.44 263 ALA A CA 1
ATOM 2074 C C . ALA A 1 263 ? -5.298 0.197 -20.846 1.00 45.44 263 ALA A C 1
ATOM 2076 O O . ALA A 1 263 ? -4.369 -0.493 -20.437 1.00 45.44 263 ALA A O 1
ATOM 2077 N N . LYS A 1 264 ? -6.059 -0.199 -21.870 1.00 53.03 264 LYS A N 1
ATOM 2078 C CA . LYS A 1 264 ? -5.721 -1.351 -22.733 1.00 53.03 264 LYS A CA 1
ATOM 2079 C C . LYS A 1 264 ? -4.334 -1.224 -23.400 1.00 53.03 264 LYS A C 1
ATOM 2081 O O . LYS A 1 264 ? -3.977 -2.075 -24.204 1.00 53.03 264 LYS A O 1
ATOM 2086 N N . THR A 1 265 ? -3.601 -0.153 -23.097 1.00 61.78 265 THR A N 1
ATOM 2087 C CA . THR A 1 265 ? -2.215 0.132 -23.435 1.00 61.78 265 THR A CA 1
ATOM 2088 C C . THR A 1 265 ? -1.330 -1.037 -23.010 1.00 61.78 265 THR A C 1
ATOM 2090 O O . THR A 1 265 ? -1.133 -1.280 -21.816 1.00 61.78 265 THR A O 1
ATOM 2093 N N . PRO A 1 266 ? -0.798 -1.793 -23.977 1.00 80.50 266 PRO A N 1
ATOM 2094 C CA . PRO A 1 266 ? 0.160 -2.846 -23.701 1.00 80.50 266 PRO A CA 1
ATOM 2095 C C . PRO A 1 266 ? 1.389 -2.295 -22.967 1.00 80.50 266 PRO A C 1
ATOM 2097 O O . PRO A 1 266 ? 1.793 -1.152 -23.186 1.00 80.50 266 PRO A O 1
ATOM 2100 N N . LEU A 1 267 ? 2.046 -3.129 -22.153 1.00 84.00 267 LEU A N 1
ATOM 2101 C CA . LEU A 1 267 ? 3.220 -2.727 -21.359 1.00 84.00 267 LEU A CA 1
ATOM 2102 C C . LEU A 1 267 ? 4.314 -2.038 -22.192 1.00 84.00 267 LEU A C 1
ATOM 2104 O O . LEU A 1 267 ? 4.979 -1.118 -21.716 1.00 84.00 267 LEU A O 1
ATOM 2108 N N . TRP A 1 268 ? 4.497 -2.480 -23.439 1.00 86.69 268 TRP A N 1
ATOM 2109 C CA . TRP A 1 268 ? 5.488 -1.912 -24.349 1.00 86.69 268 TRP A CA 1
ATOM 2110 C C . TRP A 1 268 ? 5.158 -0.468 -24.740 1.00 86.69 268 TRP A C 1
ATOM 2112 O O . TRP A 1 268 ? 6.075 0.338 -24.860 1.00 86.69 268 TRP A O 1
ATOM 2122 N N . GLU A 1 269 ? 3.878 -0.129 -24.900 1.00 87.25 269 GLU A N 1
ATOM 2123 C CA . GLU A 1 269 ? 3.431 1.211 -25.285 1.00 87.25 269 GLU A CA 1
ATOM 2124 C C . GLU A 1 269 ? 3.589 2.175 -24.103 1.00 87.25 269 GLU A C 1
ATOM 2126 O O . GLU A 1 269 ? 4.099 3.281 -24.266 1.00 87.25 269 GLU A O 1
ATOM 2131 N N . ALA A 1 270 ? 3.261 1.724 -22.888 1.00 87.56 270 ALA A N 1
ATOM 2132 C CA . ALA A 1 270 ? 3.511 2.494 -21.671 1.00 87.56 270 ALA A CA 1
ATOM 2133 C C . ALA A 1 270 ? 5.013 2.758 -21.457 1.00 87.56 270 ALA A C 1
ATOM 2135 O O . ALA A 1 270 ? 5.408 3.874 -21.118 1.00 87.56 270 ALA A O 1
ATOM 2136 N N . MET A 1 271 ? 5.860 1.750 -21.694 1.00 92.44 271 MET A N 1
ATOM 2137 C CA . MET A 1 271 ? 7.313 1.915 -21.652 1.00 92.44 271 MET A CA 1
ATOM 2138 C C . MET A 1 271 ? 7.800 2.914 -22.707 1.00 92.44 271 MET A C 1
ATOM 2140 O O . MET A 1 271 ? 8.593 3.792 -22.382 1.00 92.44 271 MET A O 1
ATOM 2144 N N . ASP A 1 272 ? 7.332 2.790 -23.951 1.00 92.56 272 ASP A N 1
ATOM 2145 C CA . ASP A 1 272 ? 7.721 3.661 -25.065 1.00 92.56 272 ASP A CA 1
ATOM 2146 C C . ASP A 1 272 ? 7.406 5.129 -24.759 1.00 92.56 272 ASP A C 1
ATOM 2148 O O . ASP A 1 272 ? 8.294 5.977 -24.808 1.00 92.56 272 ASP A O 1
ATOM 2152 N N . GLN A 1 273 ? 6.184 5.411 -24.299 1.00 89.75 273 GLN A N 1
ATOM 2153 C CA . GLN A 1 273 ? 5.763 6.762 -23.925 1.00 89.75 273 GLN A CA 1
ATOM 2154 C C . GLN A 1 273 ? 6.664 7.377 -22.847 1.00 89.75 273 GLN A C 1
ATOM 2156 O O . GLN A 1 273 ? 7.104 8.522 -22.978 1.00 89.75 273 GLN A O 1
ATOM 2161 N N . VAL A 1 274 ? 6.956 6.630 -21.777 1.00 91.06 274 VAL A N 1
ATOM 2162 C CA . VAL A 1 274 ? 7.776 7.146 -20.673 1.00 91.06 274 VAL A CA 1
ATOM 2163 C C . VAL A 1 274 ? 9.237 7.302 -21.102 1.00 91.06 274 VAL A C 1
ATOM 2165 O O . VAL A 1 274 ? 9.854 8.333 -20.819 1.00 91.06 274 VAL A O 1
ATOM 2168 N N . PHE A 1 275 ? 9.787 6.314 -21.810 1.00 95.12 275 PHE A N 1
ATOM 2169 C CA . PHE A 1 275 ? 11.181 6.314 -22.241 1.00 95.12 275 PHE A CA 1
ATOM 2170 C C . PHE A 1 275 ? 11.462 7.425 -23.256 1.00 95.12 275 PHE A C 1
ATOM 2172 O O . PHE A 1 275 ? 12.430 8.165 -23.086 1.00 95.12 275 PHE A O 1
ATOM 2179 N N . SER A 1 276 ? 10.609 7.605 -24.269 1.00 93.56 276 SER A N 1
ATOM 2180 C CA . SER A 1 276 ? 10.799 8.640 -25.292 1.00 93.56 276 SER A CA 1
ATOM 2181 C C . SER A 1 276 ? 10.770 10.048 -24.701 1.00 93.56 276 SER A C 1
ATOM 2183 O O . SER A 1 276 ? 11.606 10.879 -25.053 1.00 93.56 276 SER A O 1
ATOM 2185 N N . VAL A 1 277 ? 9.863 10.315 -23.754 1.00 92.62 277 VAL A N 1
ATOM 2186 C CA . VAL A 1 277 ? 9.799 11.614 -23.065 1.00 92.62 277 VAL A CA 1
ATOM 2187 C C . VAL A 1 277 ? 11.035 11.845 -22.192 1.00 92.62 277 VAL A C 1
ATOM 2189 O O . VAL A 1 277 ? 11.575 12.953 -22.170 1.00 92.62 277 VAL A O 1
ATOM 2192 N N . ALA A 1 278 ? 11.497 10.817 -21.477 1.00 93.62 278 ALA A N 1
ATOM 2193 C CA . ALA A 1 278 ? 12.707 10.898 -20.664 1.00 93.62 278 ALA A CA 1
ATOM 2194 C C . ALA A 1 278 ? 13.959 11.140 -21.522 1.00 93.62 278 ALA A C 1
ATOM 2196 O O . ALA A 1 278 ? 14.773 12.008 -21.203 1.00 93.62 278 ALA A O 1
ATOM 2197 N N . HIS A 1 279 ? 14.085 10.421 -22.639 1.00 94.50 279 HIS A N 1
ATOM 2198 C CA . HIS A 1 279 ? 15.195 10.552 -23.582 1.00 94.50 279 HIS A CA 1
ATOM 2199 C C . HIS A 1 279 ? 15.236 11.940 -24.227 1.00 94.50 279 HIS A C 1
ATOM 2201 O O . HIS A 1 279 ? 16.287 12.585 -24.221 1.00 94.50 279 HIS A O 1
ATOM 2207 N N . SER A 1 280 ? 14.086 12.449 -24.686 1.00 91.81 280 SER A N 1
ATOM 2208 C CA . SER A 1 280 ? 14.007 13.759 -25.339 1.00 91.81 280 SER A CA 1
ATOM 2209 C C . SER A 1 280 ? 14.306 14.914 -24.380 1.00 91.81 280 SER A C 1
ATOM 2211 O O . SER A 1 280 ? 14.843 15.942 -24.787 1.00 91.81 280 SER A O 1
ATOM 2213 N N . ARG A 1 281 ? 13.931 14.775 -23.102 1.00 91.38 281 ARG A N 1
ATOM 2214 C CA . ARG A 1 281 ? 14.152 15.799 -22.070 1.00 91.38 281 ARG A CA 1
ATOM 2215 C C . ARG A 1 281 ? 15.536 15.719 -21.431 1.00 91.38 281 ARG A C 1
ATOM 2217 O O . ARG A 1 281 ? 16.023 16.733 -20.940 1.00 91.38 281 ARG A O 1
ATOM 2224 N N . GLY A 1 282 ? 16.142 14.533 -21.400 1.00 87.62 282 GLY A N 1
ATOM 2225 C CA . GLY A 1 282 ? 17.397 14.265 -20.694 1.00 87.62 282 GLY A CA 1
ATOM 2226 C C . GLY A 1 282 ? 17.258 14.182 -19.168 1.00 87.62 282 GLY A C 1
ATOM 2227 O O . GLY A 1 282 ? 18.265 14.173 -18.465 1.00 87.62 282 GLY A O 1
ATOM 2228 N N . TRP A 1 283 ? 16.033 14.138 -18.638 1.00 86.81 283 TRP A N 1
ATOM 2229 C CA . TRP A 1 283 ? 15.749 13.987 -17.210 1.00 86.81 283 TRP A CA 1
ATOM 2230 C C . TRP A 1 283 ? 14.433 13.235 -16.995 1.00 86.81 283 TRP A C 1
ATOM 2232 O O . TRP A 1 283 ? 13.560 13.219 -17.865 1.00 86.81 283 TRP A O 1
ATOM 2242 N N . ILE A 1 284 ? 14.293 12.622 -15.819 1.00 88.56 284 ILE A N 1
ATOM 2243 C CA . ILE A 1 284 ? 13.127 11.823 -15.429 1.00 88.56 284 ILE A CA 1
ATOM 2244 C C . ILE A 1 284 ? 12.488 12.467 -14.197 1.00 88.56 284 ILE A C 1
ATOM 2246 O O . ILE A 1 284 ? 13.189 12.810 -13.244 1.00 88.56 284 ILE A O 1
ATOM 2250 N N . ASP A 1 285 ? 11.166 12.650 -14.213 1.00 82.44 285 ASP A N 1
ATOM 2251 C CA . ASP A 1 285 ? 10.420 13.111 -13.041 1.00 82.44 285 ASP A CA 1
ATOM 2252 C C . ASP A 1 285 ? 10.073 11.942 -12.103 1.00 82.44 285 ASP A C 1
ATOM 2254 O O . ASP A 1 285 ? 10.112 10.770 -12.477 1.00 82.44 285 ASP A O 1
ATOM 2258 N N . LEU A 1 286 ? 9.714 12.246 -10.853 1.00 75.88 286 LEU A N 1
ATOM 2259 C CA . LEU A 1 286 ? 9.388 11.207 -9.869 1.00 75.88 286 LEU A CA 1
ATOM 2260 C C . LEU A 1 286 ? 8.237 10.292 -10.337 1.00 75.88 286 LEU A C 1
ATOM 2262 O O . LEU A 1 286 ? 8.236 9.101 -10.034 1.00 75.88 286 LEU A O 1
ATOM 2266 N N . ARG A 1 287 ? 7.284 10.830 -11.109 1.00 73.06 287 ARG A N 1
ATOM 2267 C CA . ARG A 1 287 ? 6.134 10.077 -11.635 1.00 73.06 287 ARG A CA 1
ATOM 2268 C C . ARG A 1 287 ? 6.551 9.054 -12.685 1.00 73.06 287 ARG A C 1
ATOM 2270 O O . ARG A 1 287 ? 6.060 7.927 -12.665 1.00 73.06 287 ARG A O 1
ATOM 2277 N N . ALA A 1 288 ? 7.463 9.420 -13.579 1.00 80.94 288 ALA A N 1
ATOM 2278 C CA . ALA A 1 288 ? 8.029 8.507 -14.558 1.00 80.94 288 ALA A CA 1
ATOM 2279 C C . ALA A 1 288 ? 8.827 7.387 -13.874 1.00 80.94 288 ALA A C 1
ATOM 2281 O O . ALA A 1 288 ? 8.662 6.231 -14.251 1.00 80.94 288 ALA A O 1
ATOM 2282 N N . ILE A 1 289 ? 9.589 7.683 -12.811 1.00 83.62 289 ILE A N 1
ATOM 2283 C CA . ILE A 1 289 ? 10.282 6.647 -12.018 1.00 83.62 289 ILE A CA 1
ATOM 2284 C C . ILE A 1 289 ? 9.279 5.672 -11.389 1.00 83.62 289 ILE A C 1
ATOM 2286 O O . ILE A 1 289 ? 9.441 4.465 -11.529 1.00 83.62 289 ILE A O 1
ATOM 2290 N N . GLN A 1 290 ? 8.221 6.170 -10.743 1.00 76.12 290 GLN A N 1
ATOM 2291 C CA . GLN A 1 290 ? 7.177 5.321 -10.146 1.00 76.12 290 GLN A CA 1
ATOM 2292 C C . GLN A 1 290 ? 6.452 4.464 -11.193 1.00 76.12 290 GLN A C 1
ATOM 2294 O O . GLN A 1 290 ? 6.141 3.297 -10.952 1.00 76.12 290 GLN A O 1
ATOM 2299 N N . SER A 1 291 ? 6.206 5.030 -12.376 1.00 80.44 291 SER A N 1
ATOM 2300 C CA . SER A 1 291 ? 5.590 4.308 -13.492 1.00 80.44 291 SER A CA 1
ATOM 2301 C C . SER A 1 291 ? 6.501 3.187 -13.996 1.00 80.44 291 SER A C 1
ATOM 2303 O O . SER A 1 291 ? 6.036 2.071 -14.204 1.00 80.44 291 SER A O 1
ATOM 2305 N N . LEU A 1 292 ? 7.802 3.454 -14.134 1.00 86.12 292 LEU A N 1
ATOM 2306 C CA . LEU A 1 292 ? 8.801 2.466 -14.550 1.00 86.12 292 LEU A CA 1
ATOM 2307 C C . LEU A 1 292 ? 9.019 1.375 -13.496 1.00 86.12 292 LEU A C 1
ATOM 2309 O O . LEU A 1 292 ? 9.122 0.210 -13.863 1.00 86.12 292 LEU A O 1
ATOM 2313 N N . ASP A 1 293 ? 9.011 1.718 -12.206 1.00 78.88 293 ASP A N 1
ATOM 2314 C CA . ASP A 1 293 ? 9.058 0.740 -11.111 1.00 78.88 293 ASP A CA 1
ATOM 2315 C C . ASP A 1 293 ? 7.830 -0.182 -11.131 1.00 78.88 293 ASP A C 1
ATOM 2317 O O . ASP A 1 293 ? 7.951 -1.403 -11.030 1.00 78.88 293 ASP A O 1
ATOM 2321 N N . THR A 1 294 ? 6.645 0.381 -11.386 1.00 75.25 294 THR A N 1
ATOM 2322 C CA . THR A 1 294 ? 5.411 -0.400 -11.560 1.00 75.25 294 THR A CA 1
ATOM 2323 C C . THR A 1 294 ? 5.507 -1.335 -12.772 1.00 75.25 294 THR A C 1
ATOM 2325 O O . THR A 1 294 ? 5.172 -2.515 -12.669 1.00 75.25 294 THR A O 1
ATOM 2328 N N . LEU A 1 295 ? 6.003 -0.841 -13.913 1.00 81.88 295 LEU A N 1
ATOM 2329 C CA . LEU A 1 295 ? 6.224 -1.653 -15.116 1.00 81.88 295 LEU A CA 1
ATOM 2330 C C . LEU A 1 295 ? 7.222 -2.790 -14.858 1.00 81.88 295 LEU A C 1
ATOM 2332 O O . LEU A 1 295 ? 6.981 -3.917 -15.284 1.00 81.88 295 LEU A O 1
ATOM 2336 N N . MET A 1 296 ? 8.306 -2.523 -14.125 1.00 81.38 296 MET A N 1
ATOM 2337 C CA . MET A 1 296 ? 9.281 -3.537 -13.720 1.00 81.38 296 MET A CA 1
ATOM 2338 C C . MET A 1 296 ? 8.666 -4.578 -12.775 1.00 81.38 296 MET A C 1
ATOM 2340 O O . MET A 1 296 ? 8.958 -5.764 -12.903 1.00 81.38 296 MET A O 1
ATOM 2344 N N . CYS A 1 297 ? 7.793 -4.166 -11.852 1.00 73.06 297 CYS A N 1
ATOM 2345 C CA . CYS A 1 297 ? 7.098 -5.086 -10.951 1.00 73.06 297 CYS A CA 1
ATOM 2346 C C . CYS A 1 297 ? 6.137 -6.024 -11.692 1.00 73.06 297 CYS A C 1
ATOM 2348 O O . CYS A 1 297 ? 6.019 -7.184 -11.309 1.00 73.06 297 CYS A O 1
ATOM 2350 N N . VAL A 1 298 ? 5.467 -5.540 -12.744 1.00 73.25 298 VAL A N 1
ATOM 2351 C CA . VAL A 1 298 ? 4.482 -6.330 -13.501 1.00 73.25 298 VAL A CA 1
ATOM 2352 C C . VAL A 1 298 ? 5.120 -7.182 -14.594 1.00 73.25 298 VAL A C 1
ATOM 2354 O O . VAL A 1 298 ? 4.791 -8.358 -14.710 1.00 73.25 298 VAL A O 1
ATOM 2357 N N . GLY A 1 299 ? 6.030 -6.620 -15.392 1.00 72.62 299 GLY A N 1
ATOM 2358 C CA . GLY A 1 299 ? 6.716 -7.368 -16.451 1.00 72.62 299 GLY A CA 1
ATOM 2359 C C . GLY A 1 299 ? 7.870 -8.238 -15.942 1.00 72.62 299 GLY A C 1
ATOM 2360 O O . GLY A 1 299 ? 8.275 -9.190 -16.607 1.00 72.62 299 GLY A O 1
ATOM 2361 N N . GLY A 1 300 ? 8.399 -7.932 -14.759 1.00 81.25 300 GLY A N 1
ATOM 2362 C CA . GLY A 1 300 ? 9.582 -8.571 -14.196 1.00 81.25 300 GLY A CA 1
ATOM 2363 C C . GLY A 1 300 ? 10.905 -8.028 -14.770 1.00 81.25 300 GLY A C 1
ATOM 2364 O O . GLY A 1 300 ? 10.915 -7.357 -15.808 1.00 81.25 300 GLY A O 1
ATOM 2365 N N . PRO A 1 301 ? 12.048 -8.335 -14.121 1.00 84.88 301 PRO A N 1
ATOM 2366 C CA . PRO A 1 301 ? 13.366 -7.817 -14.509 1.00 84.88 301 PRO A CA 1
ATOM 2367 C C . PRO A 1 301 ? 13.780 -8.202 -15.934 1.00 84.88 301 PRO A C 1
ATOM 2369 O O . PRO A 1 301 ? 14.325 -7.378 -16.658 1.00 84.88 301 PRO A O 1
ATOM 2372 N N . GLN A 1 302 ? 13.456 -9.424 -16.369 1.00 90.75 302 GLN A N 1
ATOM 2373 C CA . GLN A 1 302 ? 13.728 -9.903 -17.727 1.00 90.75 302 GLN A CA 1
ATOM 2374 C C . GLN A 1 302 ? 13.096 -9.018 -18.797 1.00 90.75 302 GLN A C 1
ATOM 2376 O O . GLN A 1 302 ? 13.784 -8.509 -19.683 1.00 90.75 302 GLN A O 1
ATOM 2381 N N . TRP A 1 303 ? 11.774 -8.855 -18.717 1.00 94.44 303 TRP A N 1
ATOM 2382 C CA . TRP A 1 303 ? 11.014 -8.064 -19.674 1.00 94.44 303 TRP A CA 1
ATOM 2383 C C . TRP A 1 303 ? 11.454 -6.603 -19.633 1.00 94.44 303 TRP A C 1
ATOM 2385 O O . TRP A 1 303 ? 11.634 -5.982 -20.679 1.00 94.44 303 TRP A O 1
ATOM 2395 N N . PHE A 1 304 ? 11.670 -6.065 -18.431 1.00 95.38 304 PHE A N 1
ATOM 2396 C CA . PHE A 1 304 ? 12.091 -4.685 -18.241 1.00 95.38 304 PHE A CA 1
ATOM 2397 C C . PHE A 1 304 ? 13.455 -4.420 -18.891 1.00 95.38 304 PHE A C 1
ATOM 2399 O O . PHE A 1 304 ? 13.585 -3.494 -19.693 1.00 95.38 304 PHE A O 1
ATOM 2406 N N . SER A 1 305 ? 14.449 -5.274 -18.625 1.00 97.25 305 SER A N 1
ATOM 2407 C CA . SER A 1 305 ? 15.779 -5.176 -19.226 1.00 97.25 305 SER A CA 1
ATOM 2408 C C . SER A 1 305 ? 15.752 -5.370 -20.746 1.00 97.25 305 SER A C 1
ATOM 2410 O O . SER A 1 305 ? 16.351 -4.559 -21.448 1.00 97.25 305 SER A O 1
ATOM 2412 N N . ASP A 1 306 ? 15.036 -6.373 -21.279 1.00 95.75 306 ASP A N 1
ATOM 2413 C CA . ASP A 1 306 ? 14.904 -6.581 -22.738 1.00 95.75 306 ASP A CA 1
ATOM 2414 C C . ASP A 1 306 ? 14.267 -5.360 -23.410 1.00 95.75 306 ASP A C 1
ATOM 2416 O O . ASP A 1 306 ? 14.749 -4.880 -24.435 1.00 95.75 306 ASP A O 1
ATOM 2420 N N . THR A 1 307 ? 13.219 -4.802 -22.800 1.00 96.50 307 THR A N 1
ATOM 2421 C CA . THR A 1 307 ? 12.503 -3.654 -23.362 1.00 96.50 307 THR A CA 1
ATOM 2422 C C . THR A 1 307 ? 13.364 -2.392 -23.347 1.00 96.50 307 THR A C 1
ATOM 2424 O O . THR A 1 307 ? 13.404 -1.684 -24.352 1.00 96.50 307 THR A O 1
ATOM 2427 N N . LEU A 1 308 ? 14.104 -2.119 -22.268 1.00 97.12 308 LEU A N 1
ATOM 2428 C CA . LEU A 1 308 ? 15.026 -0.979 -22.216 1.00 97.12 308 LEU A CA 1
ATOM 2429 C C . LEU A 1 308 ? 16.172 -1.113 -23.223 1.00 97.12 308 LEU A C 1
ATOM 2431 O O . LEU A 1 308 ? 16.487 -0.142 -23.909 1.00 97.12 308 LEU A O 1
ATOM 2435 N N . VAL A 1 309 ? 16.749 -2.310 -23.379 1.00 96.94 309 VAL A N 1
ATOM 2436 C CA . VAL A 1 309 ? 17.763 -2.554 -24.416 1.00 96.94 309 VAL A CA 1
ATOM 2437 C C . VAL A 1 309 ? 17.181 -2.295 -25.804 1.00 96.94 309 VAL A C 1
ATOM 2439 O O . VAL A 1 309 ? 17.790 -1.577 -26.594 1.00 96.94 309 VAL A O 1
ATOM 2442 N N . ARG A 1 310 ? 15.974 -2.789 -26.100 1.00 94.69 310 ARG A N 1
ATOM 2443 C CA . ARG A 1 310 ? 15.306 -2.496 -27.377 1.00 94.69 310 ARG A CA 1
ATOM 2444 C C . ARG A 1 310 ? 15.110 -1.005 -27.595 1.00 94.69 310 ARG A C 1
ATOM 2446 O O . ARG A 1 310 ? 15.387 -0.537 -28.691 1.00 94.69 310 ARG A O 1
ATOM 2453 N N . GLN A 1 311 ? 14.653 -0.270 -26.583 1.00 95.44 311 GLN A N 1
ATOM 2454 C CA . GLN A 1 311 ? 14.475 1.179 -26.683 1.00 95.44 311 GLN A CA 1
ATOM 2455 C C . GLN A 1 311 ? 15.803 1.892 -26.953 1.00 95.44 311 GLN A C 1
ATOM 2457 O O . GLN A 1 311 ? 15.875 2.723 -27.853 1.00 95.44 311 GLN A O 1
ATOM 2462 N N . ALA A 1 312 ? 16.875 1.510 -26.254 1.00 95.25 312 ALA A N 1
ATOM 2463 C CA . ALA A 1 312 ? 18.196 2.087 -26.467 1.00 95.25 312 ALA A CA 1
ATOM 2464 C C . ALA A 1 312 ? 18.738 1.836 -27.881 1.00 95.25 312 ALA A C 1
ATOM 2466 O O . ALA A 1 312 ? 19.254 2.753 -28.517 1.00 95.25 312 ALA A O 1
ATOM 2467 N N . LEU A 1 313 ? 18.589 0.615 -28.401 1.00 94.62 313 LEU A N 1
ATOM 2468 C CA . LEU A 1 313 ? 19.148 0.231 -29.700 1.00 94.62 313 LEU A CA 1
ATOM 2469 C C . LEU A 1 313 ? 18.332 0.728 -30.908 1.00 94.62 313 LEU A C 1
ATOM 2471 O O . LEU A 1 313 ? 18.785 0.569 -32.043 1.00 94.62 313 LEU A O 1
ATOM 2475 N N . LYS A 1 314 ? 17.170 1.371 -30.705 1.00 93.00 314 LYS A N 1
ATOM 2476 C CA . LYS A 1 314 ? 16.396 2.005 -31.792 1.00 93.00 314 LYS A CA 1
ATOM 2477 C C . LYS A 1 314 ? 17.134 3.172 -32.454 1.00 93.00 314 LYS A C 1
ATOM 2479 O O . LYS A 1 314 ? 16.847 3.482 -33.603 1.00 93.00 314 LYS A O 1
ATOM 2484 N N . HIS A 1 315 ? 18.064 3.821 -31.758 1.00 92.56 315 HIS A N 1
ATOM 2485 C CA . HIS A 1 315 ? 18.708 5.039 -32.248 1.00 92.56 315 HIS A CA 1
ATOM 2486 C C . HIS A 1 315 ? 19.900 4.739 -33.172 1.00 92.56 315 HIS A C 1
ATOM 2488 O O . HIS A 1 315 ? 20.813 4.006 -32.795 1.00 92.56 315 HIS A O 1
ATOM 2494 N N . ASP A 1 316 ? 19.903 5.337 -34.369 1.00 88.19 316 ASP A N 1
ATOM 2495 C CA . ASP A 1 316 ? 21.014 5.259 -35.335 1.00 88.19 316 ASP A CA 1
ATOM 2496 C C . ASP A 1 316 ? 22.116 6.298 -35.068 1.00 88.19 316 ASP A C 1
ATOM 2498 O O . ASP A 1 316 ? 23.291 6.068 -35.359 1.00 88.19 316 ASP A O 1
ATOM 2502 N N . HIS A 1 317 ? 21.753 7.460 -34.515 1.00 92.44 317 HIS A N 1
ATOM 2503 C CA . HIS A 1 317 ? 22.705 8.525 -34.209 1.00 92.44 317 HIS A CA 1
ATOM 2504 C C . HIS A 1 317 ? 23.471 8.227 -32.918 1.00 92.44 317 HIS A C 1
ATOM 2506 O O . HIS A 1 317 ? 22.874 7.960 -31.876 1.00 92.44 317 HIS A O 1
ATOM 2512 N N . LEU A 1 318 ? 24.804 8.327 -32.974 1.00 92.88 318 LEU A N 1
ATOM 2513 C CA . LEU A 1 318 ? 25.698 7.945 -31.875 1.00 92.88 318 LEU A CA 1
ATOM 2514 C C . LEU A 1 318 ? 25.395 8.680 -30.558 1.00 92.88 318 LEU A C 1
ATOM 2516 O O . LEU A 1 318 ? 25.414 8.067 -29.493 1.00 92.88 318 LEU A O 1
ATOM 2520 N N . GLU A 1 319 ? 25.099 9.980 -30.618 1.00 93.12 319 GLU A N 1
ATOM 2521 C CA . GLU A 1 319 ? 24.784 10.777 -29.425 1.00 93.12 319 GLU A CA 1
ATOM 2522 C C . GLU A 1 319 ? 23.471 10.337 -28.766 1.00 93.12 319 GLU A C 1
ATOM 2524 O O . GLU A 1 319 ? 23.414 10.175 -27.544 1.00 93.12 319 GLU A O 1
ATOM 2529 N N . ASP A 1 320 ? 22.435 10.089 -29.570 1.00 94.75 320 ASP A N 1
ATOM 2530 C CA . ASP A 1 320 ? 21.132 9.634 -29.083 1.00 94.75 320 ASP A CA 1
ATOM 2531 C C . ASP A 1 320 ? 21.208 8.211 -28.531 1.00 94.75 320 ASP A C 1
ATOM 2533 O O . ASP A 1 320 ? 20.628 7.934 -27.480 1.00 94.75 320 ASP A O 1
ATOM 2537 N N . LEU A 1 321 ? 21.975 7.337 -29.189 1.00 96.00 321 LEU A N 1
ATOM 2538 C CA . LEU A 1 321 ? 22.262 5.980 -28.734 1.00 96.00 321 LEU A CA 1
ATOM 2539 C C . LEU A 1 321 ? 22.976 5.988 -27.378 1.00 96.00 321 LEU A C 1
ATOM 2541 O O . LEU A 1 321 ? 22.547 5.302 -26.451 1.00 96.00 321 LEU A O 1
ATOM 2545 N N . HIS A 1 322 ? 24.033 6.791 -27.220 1.00 95.44 322 HIS A N 1
ATOM 2546 C CA . HIS A 1 322 ? 24.733 6.915 -25.940 1.00 95.44 322 HIS A CA 1
ATOM 2547 C C . HIS A 1 322 ? 23.823 7.464 -24.842 1.00 95.44 322 HIS A C 1
ATOM 2549 O O . HIS A 1 322 ? 23.793 6.901 -23.747 1.00 95.44 322 HIS A O 1
ATOM 2555 N N . ARG A 1 323 ? 23.023 8.496 -25.142 1.00 95.75 323 ARG A N 1
ATOM 2556 C CA . ARG A 1 323 ? 22.043 9.045 -24.196 1.00 95.75 323 ARG A CA 1
ATOM 2557 C C . ARG A 1 323 ? 21.004 8.001 -23.786 1.00 95.75 323 ARG A C 1
ATOM 2559 O O . ARG A 1 323 ? 20.658 7.922 -22.611 1.00 95.75 323 ARG A O 1
ATOM 2566 N N . ALA A 1 324 ? 20.526 7.183 -24.721 1.00 96.81 324 ALA A N 1
ATOM 2567 C CA . ALA A 1 324 ? 19.555 6.131 -24.437 1.00 96.81 324 ALA A CA 1
ATOM 2568 C C . ALA A 1 324 ? 20.156 4.983 -23.611 1.00 96.81 324 ALA A C 1
ATOM 2570 O O . ALA A 1 324 ? 19.489 4.447 -22.722 1.00 96.81 324 ALA A O 1
ATOM 2571 N N . VAL A 1 325 ? 21.426 4.641 -23.842 1.00 97.00 325 VAL A N 1
ATOM 2572 C CA . VAL A 1 325 ? 22.169 3.679 -23.016 1.00 97.00 325 VAL A CA 1
ATOM 2573 C C . VAL A 1 325 ? 22.407 4.211 -21.605 1.00 97.00 325 VAL A C 1
ATOM 2575 O O . VAL A 1 325 ? 22.170 3.481 -20.645 1.00 97.00 325 VAL A O 1
ATOM 2578 N N . ASP A 1 326 ? 22.817 5.472 -21.454 1.00 96.06 326 ASP A N 1
ATOM 2579 C CA . ASP A 1 326 ? 23.015 6.094 -20.138 1.00 96.06 326 ASP A CA 1
ATOM 2580 C C . ASP A 1 326 ? 21.698 6.175 -19.355 1.00 96.06 326 ASP A C 1
ATOM 2582 O O . ASP A 1 326 ? 21.659 5.865 -18.163 1.00 96.06 326 ASP A O 1
ATOM 2586 N N . LEU A 1 327 ? 20.602 6.516 -20.040 1.00 96.69 327 LEU A N 1
ATOM 2587 C CA . LEU A 1 327 ? 19.259 6.490 -19.470 1.00 96.69 327 LEU A CA 1
ATOM 2588 C C . LEU A 1 327 ? 18.876 5.079 -19.010 1.00 96.69 327 LEU A C 1
ATOM 2590 O O . LEU A 1 327 ? 18.431 4.905 -17.879 1.00 96.69 327 LEU A O 1
ATOM 2594 N N . SER A 1 328 ? 19.093 4.067 -19.853 1.00 97.50 328 SER A N 1
ATOM 2595 C CA . SER A 1 328 ? 18.803 2.665 -19.523 1.00 97.50 328 SER A CA 1
ATOM 2596 C C . SER A 1 328 ? 19.618 2.184 -18.322 1.00 97.50 328 SER A C 1
ATOM 2598 O O . SER A 1 328 ? 19.064 1.569 -17.415 1.00 97.50 328 SER A O 1
ATOM 2600 N N . PHE A 1 329 ? 20.907 2.526 -18.261 1.00 97.69 329 PHE A N 1
ATOM 2601 C CA . PHE A 1 329 ? 21.759 2.240 -17.106 1.00 97.69 329 PHE A CA 1
ATOM 2602 C C . PHE A 1 329 ? 21.248 2.929 -15.832 1.00 97.69 329 PHE A C 1
ATOM 2604 O O . PHE A 1 329 ? 21.188 2.309 -14.769 1.00 97.69 329 PHE A O 1
ATOM 2611 N N . GLY A 1 330 ? 20.822 4.191 -15.926 1.00 95.50 330 GLY A N 1
ATOM 2612 C CA . GLY A 1 330 ? 20.174 4.895 -14.819 1.00 95.50 330 GLY A CA 1
ATOM 2613 C C . GLY A 1 330 ? 18.907 4.181 -14.342 1.00 95.50 330 GLY A C 1
ATOM 2614 O O . GLY A 1 330 ? 18.730 3.973 -13.145 1.00 95.50 330 GLY A O 1
ATOM 2615 N N . LEU A 1 331 ? 18.062 3.726 -15.269 1.00 96.06 331 LEU A N 1
ATOM 2616 C CA . LEU A 1 331 ? 16.828 3.001 -14.958 1.00 96.06 331 LEU A CA 1
ATOM 2617 C C . LEU A 1 331 ? 17.062 1.602 -14.385 1.00 96.06 331 LEU A C 1
ATOM 2619 O O . LEU A 1 331 ? 16.261 1.138 -13.577 1.00 96.06 331 LEU A O 1
ATOM 2623 N N . PHE A 1 332 ? 18.178 0.951 -14.708 1.00 96.94 332 PHE A N 1
ATOM 2624 C CA . PHE A 1 332 ? 18.550 -0.309 -14.066 1.00 96.94 332 PHE A CA 1
ATOM 2625 C C . PHE A 1 332 ? 18.746 -0.144 -12.554 1.00 96.94 332 PHE A C 1
ATOM 2627 O O . PHE A 1 332 ? 18.565 -1.107 -11.823 1.00 96.94 332 PHE A O 1
ATOM 2634 N N . HIS A 1 333 ? 19.029 1.062 -12.045 1.00 94.00 333 HIS A N 1
ATOM 2635 C CA . HIS A 1 333 ? 19.178 1.299 -10.603 1.00 94.00 333 HIS A CA 1
ATOM 2636 C C . HIS A 1 333 ? 17.872 1.216 -9.806 1.00 94.00 333 HIS A C 1
ATOM 2638 O O . HIS A 1 333 ? 17.923 1.254 -8.575 1.00 94.00 333 HIS A O 1
ATOM 2644 N N . ILE A 1 334 ? 16.720 1.060 -10.467 1.00 88.81 334 ILE A N 1
ATOM 2645 C CA . ILE A 1 334 ? 15.484 0.675 -9.778 1.00 88.81 334 ILE A CA 1
ATOM 2646 C C . ILE A 1 334 ? 15.692 -0.693 -9.086 1.00 88.81 334 ILE A C 1
ATOM 2648 O O . ILE A 1 334 ? 15.362 -0.837 -7.906 1.00 88.81 334 ILE A O 1
ATOM 2652 N N . ASP A 1 335 ? 16.346 -1.647 -9.761 1.00 87.00 335 ASP A N 1
ATOM 2653 C CA . ASP A 1 335 ? 16.822 -2.916 -9.188 1.00 87.00 335 ASP A CA 1
ATOM 2654 C C . ASP A 1 335 ? 18.064 -3.422 -9.948 1.00 87.00 335 ASP A C 1
ATOM 2656 O O . ASP A 1 335 ? 17.976 -4.237 -10.872 1.00 87.00 335 ASP A O 1
ATOM 2660 N N . ILE A 1 336 ? 19.236 -2.889 -9.584 1.00 95.12 336 ILE A N 1
ATOM 2661 C CA . ILE A 1 336 ? 20.472 -3.089 -10.358 1.00 95.12 336 ILE A CA 1
ATOM 2662 C C . ILE A 1 336 ? 20.939 -4.542 -10.363 1.00 95.12 336 ILE A C 1
ATOM 2664 O O . ILE A 1 336 ? 21.465 -5.008 -11.370 1.00 95.12 336 ILE A O 1
ATOM 2668 N N . GLU A 1 337 ? 20.724 -5.273 -9.268 1.00 91.62 337 GLU A N 1
ATOM 2669 C CA . GLU A 1 337 ? 21.134 -6.672 -9.155 1.00 91.62 337 GLU A CA 1
ATOM 2670 C C . GLU A 1 337 ? 20.289 -7.555 -10.078 1.00 91.62 337 GLU A C 1
ATOM 2672 O O . GLU A 1 337 ? 20.842 -8.304 -10.885 1.00 91.62 337 GLU A O 1
ATOM 2677 N N . GLN A 1 338 ? 18.959 -7.418 -10.024 1.00 86.38 338 GLN A N 1
ATOM 2678 C CA . GLN A 1 338 ? 18.057 -8.218 -10.852 1.00 86.38 338 GLN A CA 1
ATOM 2679 C C . GLN A 1 338 ? 18.135 -7.835 -12.334 1.00 86.38 338 GLN A C 1
ATOM 2681 O O . GLN A 1 338 ? 18.119 -8.716 -13.193 1.00 86.38 338 GLN A O 1
ATOM 2686 N N . CYS A 1 339 ? 18.272 -6.544 -12.653 1.00 95.56 339 CYS A N 1
ATOM 2687 C CA . CYS A 1 339 ? 18.425 -6.096 -14.037 1.00 95.56 339 CYS A CA 1
ATOM 2688 C C . CYS A 1 339 ? 19.766 -6.540 -14.637 1.00 95.56 339 CYS A C 1
ATOM 2690 O O . CYS A 1 339 ? 19.801 -6.985 -15.782 1.00 95.56 339 CYS A O 1
ATOM 2692 N N . ALA A 1 340 ? 20.873 -6.469 -13.885 1.00 96.69 340 ALA A N 1
ATOM 2693 C CA . ALA A 1 340 ? 22.168 -6.962 -14.360 1.00 96.69 340 ALA A CA 1
ATOM 2694 C C . ALA A 1 340 ? 22.158 -8.485 -14.556 1.00 96.69 340 ALA A C 1
ATOM 2696 O O . ALA A 1 340 ? 22.660 -8.976 -15.568 1.00 96.69 340 ALA A O 1
ATOM 2697 N N . LEU A 1 341 ? 21.542 -9.231 -13.633 1.00 92.38 341 LEU A N 1
ATOM 2698 C CA . LEU A 1 341 ? 21.385 -10.679 -13.757 1.00 92.38 341 LEU A CA 1
ATOM 2699 C C . LEU A 1 341 ? 20.553 -11.051 -14.990 1.00 92.38 341 LEU A C 1
ATOM 2701 O O . LEU A 1 341 ? 20.990 -11.874 -15.796 1.00 92.38 341 LEU A O 1
ATOM 2705 N N . ALA A 1 342 ? 19.390 -10.422 -15.177 1.00 93.62 342 ALA A N 1
ATOM 2706 C CA . ALA A 1 342 ? 18.535 -10.637 -16.342 1.00 93.62 342 ALA A CA 1
ATOM 2707 C C . ALA A 1 342 ? 19.243 -10.257 -17.653 1.00 93.62 342 ALA A C 1
ATOM 2709 O O . ALA A 1 342 ? 19.166 -10.986 -18.647 1.00 93.62 342 ALA A O 1
ATOM 2710 N N . LEU A 1 343 ? 19.991 -9.148 -17.645 1.00 97.56 343 LEU A N 1
ATOM 2711 C CA . LEU A 1 343 ? 20.788 -8.716 -18.787 1.00 97.56 343 LEU A CA 1
ATOM 2712 C C . LEU A 1 343 ? 21.820 -9.780 -19.185 1.00 97.56 343 LEU A C 1
ATOM 2714 O O . LEU A 1 343 ? 21.931 -10.090 -20.366 1.00 97.56 343 LEU A O 1
ATOM 2718 N N . LEU A 1 344 ? 22.543 -10.361 -18.224 1.00 97.25 344 LEU A N 1
ATOM 2719 C CA . LEU A 1 344 ? 23.596 -11.350 -18.479 1.00 97.25 344 LEU A CA 1
ATOM 2720 C C . LEU A 1 344 ? 23.064 -12.737 -18.854 1.00 97.25 344 LEU A C 1
ATOM 2722 O O . LEU A 1 344 ? 23.661 -13.414 -19.686 1.00 97.25 344 LEU A O 1
ATOM 2726 N N . THR A 1 345 ? 21.972 -13.172 -18.228 1.00 92.06 345 THR A N 1
ATOM 2727 C CA . THR A 1 345 ? 21.482 -14.557 -18.340 1.00 92.06 345 THR A CA 1
ATOM 2728 C C . THR A 1 345 ? 20.458 -14.752 -19.449 1.00 92.06 345 THR A C 1
ATOM 2730 O O . THR A 1 345 ? 20.333 -15.857 -19.968 1.00 92.06 345 THR A O 1
ATOM 2733 N N . GLN A 1 346 ? 19.721 -13.703 -19.820 1.00 92.75 346 GLN A N 1
ATOM 2734 C CA . GLN A 1 346 ? 18.575 -13.824 -20.723 1.00 92.75 346 GLN A CA 1
ATOM 2735 C C . GLN A 1 346 ? 18.664 -12.831 -21.880 1.00 92.75 346 GLN A C 1
ATOM 2737 O O . GLN A 1 346 ? 18.597 -13.233 -23.039 1.00 92.75 346 GLN A O 1
ATOM 2742 N N . VAL A 1 347 ? 18.848 -11.536 -21.604 1.00 95.25 347 VAL A N 1
ATOM 2743 C CA . VAL A 1 347 ? 18.779 -10.507 -22.655 1.00 95.25 347 VAL A CA 1
ATOM 2744 C C . VAL A 1 347 ? 19.993 -10.566 -23.581 1.00 95.25 347 VAL A C 1
ATOM 2746 O O . VAL A 1 347 ? 19.823 -10.750 -24.780 1.00 95.25 347 VAL A O 1
ATOM 2749 N N . LEU A 1 348 ? 21.217 -10.455 -23.060 1.00 95.38 348 LEU A N 1
ATOM 2750 C CA . LEU A 1 348 ? 22.433 -10.478 -23.877 1.00 95.38 348 LEU A CA 1
ATOM 2751 C C . LEU A 1 348 ? 22.578 -11.792 -24.667 1.00 95.38 348 LEU A C 1
ATOM 2753 O O . LEU A 1 348 ? 22.814 -11.707 -25.874 1.00 95.38 348 LEU A O 1
ATOM 2757 N N . PRO A 1 349 ? 22.367 -12.988 -24.074 1.00 94.38 349 PRO A N 1
ATOM 2758 C CA . PRO A 1 349 ? 22.348 -14.233 -24.839 1.00 94.38 349 PRO A CA 1
ATOM 2759 C C . PRO A 1 349 ? 21.333 -14.211 -25.984 1.00 94.38 349 PRO A C 1
ATOM 2761 O O . PRO A 1 349 ? 21.654 -14.667 -27.077 1.00 94.38 349 PRO A O 1
ATOM 2764 N N . ASN A 1 350 ? 20.153 -13.607 -25.792 1.00 91.50 350 ASN A N 1
ATOM 2765 C CA . ASN A 1 350 ? 19.165 -13.489 -26.864 1.00 91.50 350 ASN A CA 1
ATOM 2766 C C . ASN A 1 350 ? 19.655 -12.648 -28.054 1.00 91.50 350 ASN A C 1
ATOM 2768 O O . ASN A 1 350 ? 19.265 -12.917 -29.185 1.00 91.50 350 ASN A O 1
ATOM 2772 N N . TYR A 1 351 ? 20.502 -11.643 -27.836 1.00 92.56 351 TYR A N 1
ATOM 2773 C CA . TYR A 1 351 ? 21.096 -10.870 -28.931 1.00 92.56 351 TYR A CA 1
ATOM 2774 C C . TYR A 1 351 ? 22.291 -11.579 -29.579 1.00 92.56 351 TYR A C 1
ATOM 2776 O O . TYR A 1 351 ? 22.507 -11.435 -30.778 1.00 92.56 351 TYR A O 1
ATOM 2784 N N . LEU A 1 352 ? 23.059 -12.349 -28.803 1.00 92.62 352 LEU A N 1
ATOM 2785 C CA . LEU A 1 352 ? 24.248 -13.048 -29.295 1.00 92.62 352 LEU A CA 1
ATOM 2786 C C . LEU A 1 352 ? 23.921 -14.346 -30.041 1.00 92.62 352 LEU A C 1
ATOM 2788 O O . LEU A 1 352 ? 24.641 -14.699 -30.969 1.00 92.62 352 LEU A O 1
ATOM 2792 N N . LEU A 1 353 ? 22.875 -15.067 -29.632 1.00 90.12 353 LEU A N 1
ATOM 2793 C CA . LEU A 1 353 ? 22.590 -16.422 -30.116 1.00 90.12 353 LEU A CA 1
ATOM 2794 C C . LEU A 1 353 ? 21.527 -16.480 -31.221 1.00 90.12 353 LEU A C 1
ATOM 2796 O O . LEU A 1 353 ? 21.466 -17.477 -31.933 1.00 90.12 353 LEU A O 1
ATOM 2800 N N . TRP A 1 354 ? 20.700 -15.442 -31.377 1.00 87.62 354 TRP A N 1
ATOM 2801 C CA . TRP A 1 354 ? 19.616 -15.430 -32.364 1.00 87.62 354 TRP A CA 1
ATOM 2802 C C . TRP A 1 354 ? 19.963 -14.526 -33.544 1.00 87.62 354 TRP A C 1
ATOM 2804 O O . TRP A 1 354 ? 20.073 -13.311 -33.377 1.00 87.62 354 TRP A O 1
ATOM 2814 N N . GLU A 1 355 ? 20.064 -15.106 -34.743 1.00 82.19 355 GLU A N 1
ATOM 2815 C CA . GLU A 1 355 ? 20.452 -14.402 -35.979 1.00 82.19 355 GLU A CA 1
ATOM 2816 C C . GLU A 1 355 ? 19.601 -13.149 -36.235 1.00 82.19 355 GLU A C 1
ATOM 2818 O O . GLU A 1 355 ? 20.138 -12.079 -36.499 1.00 82.19 355 GLU A O 1
ATOM 2823 N N . THR A 1 356 ? 18.284 -13.220 -36.015 1.00 81.88 356 THR A N 1
ATOM 2824 C CA . THR A 1 356 ? 17.360 -12.085 -36.211 1.00 81.88 356 THR A CA 1
ATOM 2825 C C . THR A 1 356 ? 17.626 -10.889 -35.293 1.00 81.88 356 THR A C 1
ATOM 2827 O O . THR A 1 356 ? 17.074 -9.811 -35.502 1.00 81.88 356 THR A O 1
ATOM 2830 N N . ARG A 1 357 ? 18.393 -11.074 -34.212 1.00 82.38 357 ARG A N 1
ATOM 2831 C CA . ARG A 1 357 ? 18.762 -10.002 -33.278 1.00 82.38 357 ARG A CA 1
ATOM 2832 C C . ARG A 1 357 ? 20.214 -9.558 -33.425 1.00 82.38 357 ARG A C 1
ATOM 2834 O O . ARG A 1 357 ? 20.550 -8.483 -32.930 1.00 82.38 357 ARG A O 1
ATOM 2841 N N . GLN A 1 358 ? 21.048 -10.332 -34.117 1.00 87.00 358 GLN A N 1
ATOM 2842 C CA . GLN A 1 358 ? 22.452 -9.992 -34.347 1.00 87.00 358 GLN A CA 1
ATOM 2843 C C . GLN A 1 358 ? 22.613 -8.762 -35.246 1.00 87.00 358 GLN A C 1
ATOM 2845 O O . GLN A 1 358 ? 23.572 -8.015 -35.070 1.00 87.00 358 GLN A O 1
ATOM 2850 N N . ASP A 1 359 ? 21.645 -8.469 -36.119 1.00 85.44 359 ASP A N 1
ATOM 2851 C CA . ASP A 1 359 ? 21.641 -7.237 -36.924 1.00 85.44 359 ASP A CA 1
ATOM 2852 C C . ASP A 1 359 ? 21.690 -5.968 -36.051 1.00 85.44 359 ASP A C 1
ATOM 2854 O O . ASP A 1 359 ? 22.339 -4.975 -36.397 1.00 85.44 359 ASP A O 1
ATOM 2858 N N . PHE A 1 360 ? 21.088 -6.017 -34.856 1.00 85.56 360 PHE A N 1
ATOM 2859 C CA . PHE A 1 360 ? 21.132 -4.924 -33.880 1.00 85.56 360 PHE A CA 1
ATOM 2860 C C . PHE A 1 360 ? 22.480 -4.803 -33.158 1.00 85.56 360 PHE A C 1
ATOM 2862 O O . PHE A 1 360 ? 22.669 -3.847 -32.412 1.00 85.56 360 PHE A O 1
ATOM 2869 N N . LEU A 1 361 ? 23.408 -5.742 -33.354 1.00 89.12 361 LEU A N 1
ATOM 2870 C CA . LEU A 1 361 ? 24.761 -5.708 -32.790 1.00 89.12 361 LEU A CA 1
ATOM 2871 C C . LEU A 1 361 ? 25.801 -5.128 -33.752 1.00 89.12 361 LEU A C 1
ATOM 2873 O O . LEU A 1 361 ? 26.983 -5.070 -33.414 1.00 89.12 361 LEU A O 1
ATOM 2877 N N . THR A 1 362 ? 25.379 -4.665 -34.927 1.00 90.81 362 THR A N 1
ATOM 2878 C CA . THR A 1 362 ? 26.245 -3.894 -35.820 1.00 90.81 362 THR A CA 1
ATOM 2879 C C . THR A 1 362 ? 26.738 -2.622 -35.127 1.00 90.81 362 THR A C 1
ATOM 2881 O O . THR A 1 362 ? 26.047 -2.021 -34.300 1.00 90.81 362 THR A O 1
ATOM 2884 N N . GLU A 1 363 ? 27.966 -2.202 -35.421 1.00 91.94 363 GLU A N 1
ATOM 2885 C CA . GLU A 1 363 ? 28.488 -0.950 -34.869 1.00 91.94 363 GLU A CA 1
ATOM 2886 C C . GLU A 1 363 ? 27.649 0.245 -35.358 1.00 91.94 363 GLU A C 1
ATOM 2888 O O . GLU A 1 363 ? 27.300 0.286 -36.541 1.00 91.94 363 GLU A O 1
ATOM 2893 N N . PRO A 1 364 ? 27.309 1.222 -34.488 1.00 93.50 364 PRO A N 1
ATOM 2894 C CA . PRO A 1 364 ? 27.813 1.442 -33.119 1.00 93.50 364 PRO A CA 1
ATOM 2895 C C . PRO A 1 364 ? 27.021 0.754 -31.982 1.00 93.50 364 PRO A C 1
ATOM 2897 O O . PRO A 1 364 ? 27.363 0.881 -30.803 1.00 93.50 364 PRO A O 1
ATOM 2900 N N . ARG A 1 365 ? 25.927 0.055 -32.302 1.00 94.56 365 ARG A N 1
ATOM 2901 C CA . ARG A 1 365 ? 24.983 -0.515 -31.324 1.00 94.56 365 ARG A CA 1
ATOM 2902 C C . ARG A 1 365 ? 25.592 -1.635 -30.487 1.00 94.56 365 ARG A C 1
ATOM 2904 O O . ARG A 1 365 ? 25.348 -1.686 -29.281 1.00 94.56 365 ARG A O 1
ATOM 2911 N N . GLY A 1 366 ? 26.418 -2.484 -31.101 1.00 94.12 366 GLY A N 1
ATOM 2912 C CA . GLY A 1 366 ? 27.148 -3.548 -30.406 1.00 94.12 366 GLY A CA 1
ATOM 2913 C C . GLY A 1 366 ? 28.021 -3.008 -29.269 1.00 94.12 366 GLY A C 1
ATOM 2914 O O . GLY A 1 366 ? 27.870 -3.426 -28.117 1.00 94.12 366 GLY A O 1
ATOM 2915 N N . SER A 1 367 ? 28.860 -2.009 -29.560 1.00 94.81 367 SER A N 1
ATOM 2916 C CA . SER A 1 367 ? 29.687 -1.329 -28.553 1.00 94.81 367 SER A CA 1
ATOM 2917 C C . SER A 1 367 ? 28.857 -0.643 -27.461 1.00 94.81 367 SER A C 1
ATOM 2919 O O . SER A 1 367 ? 29.201 -0.708 -26.276 1.00 94.81 367 SER A O 1
ATOM 2921 N N . ALA A 1 368 ? 27.733 -0.024 -27.828 1.00 96.25 368 ALA A N 1
ATOM 2922 C CA . ALA A 1 368 ? 26.839 0.628 -26.875 1.00 96.25 368 ALA A CA 1
ATOM 2923 C C . ALA A 1 368 ? 26.184 -0.378 -25.904 1.00 96.25 368 ALA A C 1
ATOM 2925 O O . ALA A 1 368 ? 26.153 -0.139 -24.692 1.00 96.25 368 ALA A O 1
ATOM 2926 N N . LEU A 1 369 ? 25.732 -1.536 -26.403 1.00 96.44 369 LEU A N 1
ATOM 2927 C CA . LEU A 1 369 ? 25.205 -2.616 -25.565 1.00 96.44 369 LEU A CA 1
ATOM 2928 C C . LEU A 1 369 ? 26.291 -3.206 -24.659 1.00 96.44 369 LEU A C 1
ATOM 2930 O O . LEU A 1 369 ? 26.053 -3.397 -23.467 1.00 96.44 369 LEU A O 1
ATOM 2934 N N . ALA A 1 370 ? 27.495 -3.445 -25.184 1.00 97.06 370 ALA A N 1
ATOM 2935 C CA . ALA A 1 370 ? 28.616 -3.938 -24.386 1.00 97.06 370 ALA A CA 1
ATOM 2936 C C . ALA A 1 370 ? 28.931 -2.992 -23.215 1.00 97.06 370 ALA A C 1
ATOM 2938 O O . ALA A 1 370 ? 29.122 -3.441 -22.082 1.00 97.06 370 ALA A O 1
ATOM 2939 N N . ARG A 1 371 ? 28.901 -1.674 -23.455 1.00 97.44 371 ARG A N 1
ATOM 2940 C CA . ARG A 1 371 ? 29.054 -0.658 -22.405 1.00 97.44 371 ARG A CA 1
ATOM 2941 C C . ARG A 1 371 ? 27.962 -0.770 -21.340 1.00 97.44 371 ARG A C 1
ATOM 2943 O O . ARG A 1 371 ? 28.294 -0.776 -20.156 1.00 97.44 371 ARG A O 1
ATOM 2950 N N . LEU A 1 372 ? 26.692 -0.902 -21.730 1.00 97.88 372 LEU A N 1
ATOM 2951 C CA . LEU A 1 372 ? 25.585 -1.091 -20.783 1.00 97.88 372 LEU A CA 1
ATOM 2952 C C . LEU A 1 372 ? 25.784 -2.343 -19.916 1.00 97.88 372 LEU A C 1
ATOM 2954 O O . LEU A 1 372 ? 25.603 -2.281 -18.699 1.00 97.88 372 LEU A O 1
ATOM 2958 N N . VAL A 1 373 ? 26.192 -3.458 -20.530 1.00 97.94 373 VAL A N 1
ATOM 2959 C CA . VAL A 1 373 ? 26.463 -4.728 -19.839 1.00 97.94 373 VAL A CA 1
ATOM 2960 C C . VAL A 1 373 ? 27.574 -4.564 -18.810 1.00 97.94 373 VAL A C 1
ATOM 2962 O O . VAL A 1 373 ? 27.389 -4.934 -17.649 1.00 97.94 373 VAL A O 1
ATOM 2965 N N . VAL A 1 374 ? 28.706 -3.973 -19.200 1.00 97.94 374 VAL A N 1
ATOM 2966 C CA . VAL A 1 374 ? 29.849 -3.771 -18.300 1.00 97.94 374 VAL A CA 1
ATOM 2967 C C . VAL A 1 374 ? 29.475 -2.854 -17.138 1.00 97.94 374 VAL A C 1
ATOM 2969 O O . VAL A 1 374 ? 29.729 -3.205 -15.987 1.00 97.94 374 VAL A O 1
ATOM 2972 N N . LEU A 1 375 ? 28.833 -1.714 -17.417 1.00 97.44 375 LEU A N 1
ATOM 2973 C CA . LEU A 1 375 ? 28.427 -0.757 -16.384 1.00 97.44 375 LEU A CA 1
ATOM 2974 C C . LEU A 1 375 ? 27.437 -1.380 -15.394 1.00 97.44 375 LEU A C 1
ATOM 2976 O O . LEU A 1 375 ? 27.633 -1.267 -14.185 1.00 97.44 375 LEU A O 1
ATOM 2980 N N . SER A 1 376 ? 26.415 -2.080 -15.892 1.00 97.50 376 SER A N 1
ATOM 2981 C CA . SER A 1 376 ? 25.386 -2.713 -15.054 1.00 97.50 376 SER A CA 1
ATOM 2982 C C . SER A 1 376 ? 25.966 -3.825 -14.184 1.00 97.50 376 SER A C 1
ATOM 2984 O O . SER A 1 376 ? 25.686 -3.888 -12.989 1.00 97.50 376 SER A O 1
ATOM 2986 N N . THR A 1 377 ? 26.836 -4.659 -14.760 1.00 97.00 377 THR A N 1
ATOM 2987 C CA . THR A 1 377 ? 27.518 -5.738 -14.031 1.00 97.00 377 THR A CA 1
ATOM 2988 C C . THR A 1 377 ? 28.422 -5.174 -12.941 1.00 97.00 377 THR A C 1
ATOM 2990 O O . THR A 1 377 ? 28.387 -5.627 -11.798 1.00 97.00 377 THR A O 1
ATOM 2993 N N . PHE A 1 378 ? 29.215 -4.153 -13.270 1.00 96.06 378 PHE A N 1
ATOM 2994 C CA . PHE A 1 378 ? 30.101 -3.505 -12.312 1.00 96.06 378 PHE A CA 1
ATOM 2995 C C . PHE A 1 378 ? 29.324 -2.843 -11.168 1.00 96.06 378 PHE A C 1
ATOM 2997 O O . PHE A 1 378 ? 29.674 -3.040 -10.006 1.00 96.06 378 PHE A O 1
ATOM 3004 N N . ALA A 1 379 ? 28.246 -2.115 -11.473 1.00 95.12 379 ALA A N 1
ATOM 3005 C CA . ALA A 1 379 ? 27.395 -1.481 -10.469 1.00 95.12 379 ALA A CA 1
ATOM 3006 C C . ALA A 1 379 ? 26.741 -2.513 -9.533 1.00 95.12 379 ALA A C 1
ATOM 3008 O O . ALA A 1 379 ? 26.801 -2.354 -8.313 1.00 95.12 379 ALA A O 1
ATOM 3009 N N . ALA A 1 380 ? 26.198 -3.608 -10.077 1.00 93.50 380 ALA A N 1
ATOM 3010 C CA . ALA A 1 380 ? 25.635 -4.698 -9.279 1.00 93.50 380 ALA A CA 1
ATOM 3011 C C . ALA A 1 380 ? 26.688 -5.335 -8.352 1.00 93.50 380 ALA A C 1
ATOM 3013 O O . ALA A 1 380 ? 26.446 -5.532 -7.160 1.00 93.50 380 ALA A O 1
ATOM 3014 N N . LEU A 1 381 ? 27.899 -5.587 -8.864 1.00 92.06 381 LEU A N 1
ATOM 3015 C CA . LEU A 1 381 ? 29.006 -6.108 -8.059 1.00 92.06 381 LEU A CA 1
ATOM 3016 C C . LEU A 1 381 ? 29.429 -5.129 -6.958 1.00 92.06 381 LEU A C 1
ATOM 3018 O O . LEU A 1 381 ? 29.677 -5.562 -5.835 1.00 92.06 381 LEU A O 1
ATOM 3022 N N . GLN A 1 382 ? 29.484 -3.823 -7.227 1.00 90.75 382 GLN A N 1
ATOM 3023 C CA . GLN A 1 382 ? 29.802 -2.828 -6.200 1.00 90.75 382 GLN A CA 1
ATOM 3024 C C . GLN A 1 382 ? 28.765 -2.798 -5.077 1.00 90.75 382 GLN A C 1
ATOM 3026 O O . GLN A 1 382 ? 29.152 -2.762 -3.909 1.00 90.75 382 GLN A O 1
ATOM 3031 N N . VAL A 1 383 ? 27.470 -2.862 -5.406 1.00 84.69 383 VAL A N 1
ATOM 3032 C CA . VAL A 1 383 ? 26.389 -2.939 -4.407 1.00 84.69 383 VAL A CA 1
ATOM 3033 C C . VAL A 1 383 ? 26.562 -4.174 -3.523 1.00 84.69 383 VAL A C 1
ATOM 3035 O O . VAL A 1 383 ? 26.513 -4.066 -2.298 1.00 84.69 383 VAL A O 1
ATOM 3038 N N . ARG A 1 384 ? 26.882 -5.323 -4.126 1.00 77.19 384 ARG A N 1
ATOM 3039 C CA . ARG A 1 384 ? 27.148 -6.568 -3.397 1.00 77.19 384 ARG A CA 1
ATOM 3040 C C . ARG A 1 384 ? 28.404 -6.497 -2.519 1.00 77.19 384 ARG A C 1
ATOM 3042 O O . ARG A 1 384 ? 28.410 -7.025 -1.412 1.00 77.19 384 ARG A O 1
ATOM 3049 N N . THR A 1 385 ? 29.468 -5.845 -2.990 1.00 77.12 385 THR A N 1
ATOM 3050 C CA . THR A 1 385 ? 30.767 -5.771 -2.289 1.00 77.12 385 THR A CA 1
ATOM 3051 C C . THR A 1 385 ? 30.753 -4.756 -1.141 1.00 77.12 385 THR A C 1
ATOM 3053 O O . THR A 1 385 ? 31.368 -4.991 -0.103 1.00 77.12 385 THR A O 1
ATOM 3056 N N . ASN A 1 386 ? 30.015 -3.653 -1.302 1.00 65.56 386 ASN A N 1
ATOM 3057 C CA . ASN A 1 386 ? 29.821 -2.614 -0.283 1.00 65.56 386 ASN A CA 1
ATOM 3058 C C . ASN A 1 386 ? 28.710 -2.947 0.726 1.00 65.56 386 ASN A C 1
ATOM 3060 O O . ASN A 1 386 ? 28.503 -2.189 1.672 1.00 65.56 386 ASN A O 1
ATOM 3064 N N . SER A 1 387 ? 28.048 -4.097 0.572 1.00 54.62 387 SER A N 1
ATOM 3065 C CA . SER A 1 387 ? 27.134 -4.677 1.558 1.00 54.62 387 SER A CA 1
ATOM 3066 C C . SER A 1 387 ? 27.755 -5.900 2.264 1.00 54.62 387 SER A C 1
ATOM 3068 O O . SER A 1 387 ? 27.199 -7.001 2.207 1.00 54.62 387 SER A O 1
ATOM 3070 N N . PRO A 1 388 ? 28.930 -5.791 2.925 1.00 45.19 388 PRO A N 1
ATOM 3071 C CA . PRO A 1 388 ? 29.411 -6.876 3.755 1.00 45.19 388 PRO A CA 1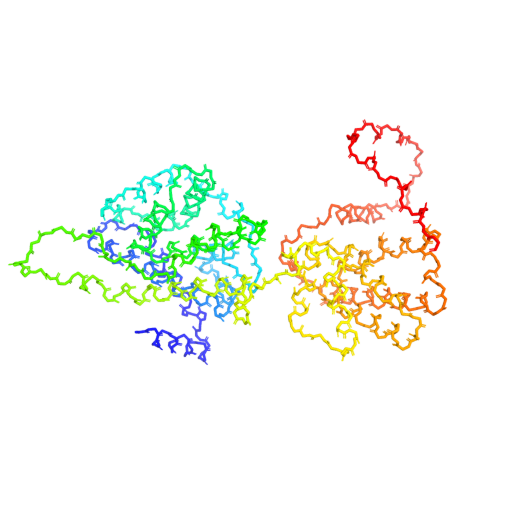
ATOM 3072 C C . PRO A 1 388 ? 28.614 -6.841 5.066 1.00 45.19 388 PRO A C 1
ATOM 3074 O O . PRO A 1 388 ? 28.611 -5.845 5.782 1.00 45.19 388 PRO A O 1
ATOM 3077 N N . THR A 1 389 ? 27.951 -7.946 5.403 1.00 41.94 389 THR A N 1
ATOM 3078 C CA . THR A 1 389 ? 27.312 -8.200 6.711 1.00 41.94 389 THR A CA 1
ATOM 3079 C C . THR A 1 389 ? 26.072 -7.369 7.067 1.00 41.94 389 THR A C 1
ATOM 3081 O O . THR A 1 389 ? 26.085 -6.583 7.998 1.00 41.94 389 THR A O 1
ATOM 3084 N N . LEU A 1 390 ? 24.939 -7.655 6.433 1.00 36.06 390 LEU A N 1
ATOM 3085 C CA . LEU A 1 390 ? 23.650 -7.795 7.121 1.00 36.06 390 LEU A CA 1
ATOM 3086 C C . LEU A 1 390 ? 22.773 -8.662 6.218 1.00 36.06 390 LEU A C 1
ATOM 3088 O O . LEU A 1 390 ? 22.783 -8.489 5.003 1.00 36.06 390 LEU A O 1
ATOM 3092 N N . GLY A 1 391 ? 22.008 -9.589 6.793 1.00 35.94 391 GLY A N 1
ATOM 3093 C CA . GLY A 1 391 ? 20.916 -10.284 6.106 1.00 35.94 391 GLY A CA 1
ATOM 3094 C C . GLY A 1 391 ? 19.779 -9.317 5.764 1.00 35.94 391 GLY A C 1
ATOM 3095 O O . GLY A 1 391 ? 18.653 -9.494 6.209 1.00 35.94 391 GLY A O 1
ATOM 3096 N N . MET A 1 392 ? 20.094 -8.262 5.019 1.00 36.44 392 MET A N 1
ATOM 3097 C CA . MET A 1 392 ? 19.214 -7.178 4.628 1.00 36.44 392 MET A CA 1
ATOM 3098 C C . MET A 1 392 ? 18.916 -7.346 3.143 1.00 36.44 392 MET A C 1
ATOM 3100 O O . MET A 1 392 ? 19.287 -6.530 2.304 1.00 36.44 392 MET A O 1
ATOM 3104 N N . GLN A 1 393 ? 18.235 -8.443 2.812 1.00 35.28 393 GLN A N 1
ATOM 3105 C CA . GLN A 1 393 ? 17.417 -8.413 1.611 1.00 35.28 393 GLN A CA 1
ATOM 3106 C C . GLN A 1 393 ? 16.395 -7.291 1.815 1.00 35.28 393 GLN A C 1
ATOM 3108 O O . GLN A 1 393 ? 15.677 -7.275 2.820 1.00 35.28 393 GLN A O 1
ATOM 3113 N N . ARG A 1 394 ? 16.335 -6.334 0.881 1.00 36.59 394 ARG A N 1
ATOM 3114 C CA . ARG A 1 394 ? 15.143 -5.492 0.735 1.00 36.59 394 ARG A CA 1
ATOM 3115 C C . ARG A 1 394 ? 13.937 -6.434 0.721 1.00 36.59 394 ARG A C 1
ATOM 3117 O O . ARG A 1 394 ? 13.937 -7.415 -0.016 1.00 36.59 394 ARG A O 1
ATOM 3124 N N . GLY A 1 395 ? 12.984 -6.156 1.607 1.00 37.66 395 GLY A N 1
ATOM 3125 C CA . GLY A 1 395 ? 11.899 -7.042 2.017 1.00 37.66 395 GLY A CA 1
ATOM 3126 C C . GLY A 1 395 ? 11.375 -8.019 0.960 1.00 37.66 395 GLY A C 1
ATOM 3127 O O . GLY A 1 395 ? 10.950 -7.630 -0.121 1.00 37.66 395 GLY A O 1
ATOM 3128 N N . GLY A 1 396 ? 11.336 -9.295 1.339 1.00 35.03 396 GLY A N 1
ATOM 3129 C CA . GLY A 1 396 ? 10.268 -10.221 0.961 1.00 35.03 396 GLY A CA 1
ATOM 3130 C C . GLY A 1 396 ? 10.144 -10.664 -0.499 1.00 35.03 396 GLY A C 1
ATOM 3131 O O . GLY A 1 396 ? 9.182 -11.368 -0.800 1.00 35.03 396 GLY A O 1
ATOM 3132 N N . ARG A 1 397 ? 11.071 -10.341 -1.407 1.00 42.66 397 ARG A N 1
ATOM 3133 C CA . ARG A 1 397 ? 11.097 -11.005 -2.719 1.00 42.66 397 ARG A CA 1
ATOM 3134 C C . ARG A 1 397 ? 11.737 -12.379 -2.545 1.00 42.66 397 ARG A C 1
ATOM 3136 O O . ARG A 1 397 ? 12.931 -12.479 -2.279 1.00 42.66 397 ARG A O 1
ATOM 3143 N N . LYS A 1 398 ? 10.922 -13.441 -2.633 1.00 37.94 398 LYS A N 1
ATOM 3144 C CA . LYS A 1 398 ? 11.423 -14.820 -2.717 1.00 37.94 398 LYS A CA 1
ATOM 3145 C C . LYS A 1 398 ? 12.528 -14.855 -3.774 1.00 37.94 398 LYS A C 1
ATOM 3147 O O . LYS A 1 398 ? 12.312 -14.364 -4.882 1.00 37.94 398 LYS A O 1
ATOM 3152 N N . ARG A 1 399 ? 13.687 -15.415 -3.416 1.00 42.84 399 ARG A N 1
ATOM 3153 C CA . ARG A 1 399 ? 14.748 -15.713 -4.383 1.00 42.84 399 ARG A CA 1
ATOM 3154 C C . ARG A 1 399 ? 14.116 -16.512 -5.534 1.00 42.84 399 ARG A C 1
ATOM 3156 O O . ARG A 1 399 ? 13.356 -17.443 -5.242 1.00 42.84 399 ARG A O 1
ATOM 3163 N N . PRO A 1 400 ? 14.339 -16.140 -6.805 1.00 39.84 400 PRO A N 1
ATOM 3164 C CA . PRO A 1 400 ? 13.909 -16.959 -7.930 1.00 39.84 400 PRO A CA 1
ATOM 3165 C C . PRO A 1 400 ? 14.440 -18.383 -7.746 1.00 39.84 400 PRO A C 1
ATOM 3167 O O . PRO A 1 400 ? 15.564 -18.552 -7.284 1.00 39.84 400 PRO A O 1
ATOM 3170 N N . TYR A 1 401 ? 13.659 -19.402 -8.103 1.00 36.69 401 TYR A N 1
ATOM 3171 C CA . TYR A 1 401 ? 14.079 -20.809 -8.001 1.00 36.69 401 TYR A CA 1
ATOM 3172 C C . TYR A 1 401 ? 15.468 -21.052 -8.633 1.00 36.69 401 TYR A C 1
ATOM 3174 O O . TYR A 1 401 ? 16.316 -21.701 -8.032 1.00 36.69 401 TYR A O 1
ATOM 3182 N N . TRP A 1 402 ? 15.744 -20.392 -9.761 1.00 38.97 402 TRP A N 1
ATOM 3183 C CA . TRP A 1 402 ? 17.032 -20.423 -10.463 1.00 38.97 402 TRP A CA 1
ATOM 3184 C C . TRP A 1 402 ? 18.211 -19.821 -9.681 1.00 38.97 402 TRP A C 1
ATOM 3186 O O . TRP A 1 402 ? 19.347 -20.220 -9.892 1.00 38.97 402 TRP A O 1
ATOM 3196 N N . ASP A 1 403 ? 17.968 -18.863 -8.781 1.00 41.59 403 ASP A N 1
ATOM 3197 C CA . ASP A 1 403 ? 19.000 -18.274 -7.910 1.00 41.59 403 ASP A CA 1
ATOM 3198 C C . ASP A 1 403 ? 19.414 -19.277 -6.818 1.00 41.59 403 ASP A C 1
ATOM 3200 O O . ASP A 1 403 ? 20.579 -19.357 -6.438 1.00 41.59 403 ASP A O 1
ATOM 3204 N N . MET A 1 404 ? 18.465 -20.110 -6.374 1.00 49.81 404 MET A N 1
ATOM 3205 C CA . MET A 1 404 ? 18.710 -21.219 -5.450 1.00 49.81 404 MET A CA 1
ATOM 3206 C C . MET A 1 404 ? 19.487 -22.354 -6.136 1.00 49.81 404 MET A C 1
ATOM 3208 O O . MET A 1 404 ? 20.442 -22.862 -5.560 1.00 49.81 404 MET A O 1
ATOM 3212 N N . GLU A 1 405 ? 19.138 -22.680 -7.385 1.00 51.75 405 GLU A N 1
ATOM 3213 C CA . GLU A 1 405 ? 19.838 -23.679 -8.206 1.00 51.75 405 GLU A CA 1
ATOM 3214 C C . GLU A 1 405 ? 21.251 -23.216 -8.601 1.00 51.75 405 GLU A C 1
ATOM 3216 O O . GLU A 1 405 ? 22.195 -24.001 -8.579 1.00 51.75 405 GLU A O 1
ATOM 3221 N N . LEU A 1 406 ? 21.438 -21.923 -8.892 1.00 49.41 406 LEU A N 1
ATOM 3222 C CA . LEU A 1 406 ? 22.755 -21.344 -9.159 1.00 49.41 406 LEU A CA 1
ATOM 3223 C C . LEU A 1 406 ? 23.632 -21.348 -7.901 1.00 49.41 406 LEU A C 1
ATOM 3225 O O . LEU A 1 406 ? 24.820 -21.652 -7.986 1.00 49.41 406 LEU A O 1
ATOM 3229 N N . GLU A 1 407 ? 23.067 -21.037 -6.732 1.00 50.22 407 GLU A N 1
ATOM 3230 C CA . GLU A 1 407 ? 23.784 -21.108 -5.457 1.00 50.22 407 GLU A CA 1
ATOM 3231 C C . GLU A 1 407 ? 24.137 -22.562 -5.105 1.00 50.22 407 GLU A C 1
ATOM 3233 O O . GLU A 1 407 ? 25.286 -22.816 -4.751 1.00 50.22 407 GLU A O 1
ATOM 3238 N N . GLU A 1 408 ? 23.225 -23.522 -5.305 1.00 55.12 408 GLU A N 1
ATOM 3239 C CA . GLU A 1 408 ? 23.489 -24.963 -5.163 1.00 55.12 408 GLU A CA 1
ATOM 3240 C C . GLU A 1 408 ? 24.573 -25.456 -6.134 1.00 55.12 408 GLU A C 1
ATOM 3242 O O . GLU A 1 408 ? 25.518 -26.115 -5.698 1.00 55.12 408 GLU A O 1
ATOM 3247 N N . ALA A 1 409 ? 24.529 -25.058 -7.409 1.00 58.69 409 ALA A N 1
ATOM 3248 C CA . ALA A 1 409 ? 25.542 -25.400 -8.410 1.00 58.69 409 ALA A CA 1
ATOM 3249 C C . ALA A 1 409 ? 26.916 -24.775 -8.092 1.00 58.69 409 ALA A C 1
ATOM 3251 O O . ALA A 1 409 ? 27.970 -25.395 -8.279 1.00 58.69 409 ALA A O 1
ATOM 3252 N N . MET A 1 410 ? 26.934 -23.545 -7.568 1.00 53.25 410 MET A N 1
ATOM 3253 C CA . MET A 1 410 ? 28.156 -22.874 -7.118 1.00 53.25 410 MET A CA 1
ATOM 3254 C C . MET A 1 410 ? 28.726 -23.499 -5.836 1.00 53.25 410 MET A C 1
ATOM 3256 O O . MET A 1 410 ? 29.951 -23.524 -5.658 1.00 53.25 410 MET A O 1
ATOM 3260 N N . ASP A 1 411 ? 27.872 -24.012 -4.948 1.00 52.03 411 ASP A N 1
ATOM 3261 C CA . ASP A 1 411 ? 28.274 -24.698 -3.719 1.00 52.03 411 ASP A CA 1
ATOM 3262 C C . ASP A 1 411 ? 28.761 -26.132 -4.008 1.00 52.03 411 ASP A C 1
ATOM 3264 O O . ASP A 1 411 ? 29.760 -26.575 -3.431 1.00 52.03 411 ASP A O 1
ATOM 3268 N N . GLU A 1 412 ? 28.166 -26.827 -4.983 1.00 47.31 412 GLU A N 1
ATOM 3269 C CA . GLU A 1 412 ? 28.672 -28.092 -5.535 1.00 47.31 412 GLU A CA 1
ATOM 3270 C C . GLU A 1 412 ? 30.040 -27.922 -6.204 1.00 47.31 412 GLU A C 1
ATOM 3272 O O . GLU A 1 412 ? 30.966 -28.696 -5.930 1.00 47.31 412 GLU A O 1
ATOM 3277 N N . SER A 1 413 ? 30.227 -26.851 -6.984 1.00 44.69 413 SER A N 1
ATOM 3278 C CA . SER A 1 413 ? 31.521 -26.523 -7.594 1.00 44.69 413 SER A CA 1
ATOM 3279 C C . SER A 1 413 ? 32.618 -26.248 -6.557 1.00 44.69 413 SER A C 1
ATOM 3281 O O . SER A 1 413 ? 33.791 -26.500 -6.841 1.00 44.69 413 SER A O 1
ATOM 3283 N N . LYS A 1 414 ? 32.277 -25.760 -5.355 1.00 46.06 414 LYS A N 1
ATOM 3284 C CA . LYS A 1 414 ? 33.232 -25.575 -4.244 1.00 46.06 414 LYS A CA 1
ATOM 3285 C C . LYS A 1 414 ? 33.498 -26.859 -3.456 1.00 46.06 414 LYS A C 1
ATOM 3287 O O . LYS A 1 414 ? 34.579 -27.003 -2.881 1.00 46.06 414 LYS A O 1
ATOM 3292 N N . ARG A 1 415 ? 32.539 -27.791 -3.411 1.00 43.88 415 ARG A N 1
ATOM 3293 C CA . ARG A 1 415 ? 32.676 -29.088 -2.720 1.00 43.88 415 ARG A CA 1
ATOM 3294 C C . ARG A 1 415 ? 33.426 -30.132 -3.546 1.00 43.88 415 ARG A C 1
ATOM 3296 O O . ARG A 1 415 ? 33.995 -31.062 -2.967 1.00 43.88 415 ARG A O 1
ATOM 3303 N N . MET A 1 416 ? 33.512 -29.964 -4.864 1.00 36.22 416 MET A N 1
ATOM 3304 C CA . MET A 1 416 ? 34.339 -30.803 -5.733 1.00 36.22 416 MET A CA 1
ATOM 3305 C C . MET A 1 416 ? 35.835 -30.489 -5.571 1.00 36.22 416 MET A C 1
ATOM 3307 O O . MET A 1 416 ? 36.460 -29.782 -6.358 1.00 36.22 416 MET A O 1
ATOM 3311 N N . ARG A 1 417 ? 36.459 -31.095 -4.553 1.00 36.03 417 ARG A N 1
ATOM 3312 C CA . ARG A 1 417 ? 37.903 -31.369 -4.596 1.00 36.03 417 ARG A CA 1
ATOM 3313 C C . ARG A 1 417 ? 38.188 -32.292 -5.790 1.00 36.03 417 ARG A C 1
ATOM 3315 O O . ARG A 1 417 ? 37.449 -33.259 -5.981 1.00 36.03 417 ARG A O 1
ATOM 3322 N N . PRO A 1 418 ? 39.261 -32.064 -6.566 1.00 38.59 418 PRO A N 1
ATOM 3323 C CA . PRO A 1 418 ? 39.533 -32.861 -7.748 1.00 38.59 418 PRO A CA 1
ATOM 3324 C C . PRO A 1 418 ? 40.055 -34.217 -7.294 1.00 38.59 418 PRO A C 1
ATOM 3326 O O . PRO A 1 418 ? 41.225 -34.342 -6.950 1.00 38.59 418 PRO A O 1
ATOM 3329 N N . ASN A 1 419 ? 39.187 -35.225 -7.234 1.00 33.12 419 ASN A N 1
ATOM 3330 C CA . ASN A 1 419 ? 39.596 -36.614 -7.384 1.00 33.12 419 ASN A CA 1
ATOM 3331 C C . ASN A 1 419 ? 38.397 -37.534 -7.632 1.00 33.12 419 ASN A C 1
ATOM 3333 O O . ASN A 1 419 ? 37.568 -37.743 -6.751 1.00 33.12 419 ASN A O 1
ATOM 3337 N N . LYS A 1 420 ? 38.465 -38.182 -8.803 1.00 31.73 420 LYS A N 1
ATOM 3338 C CA . LYS A 1 420 ? 37.753 -39.378 -9.287 1.00 31.73 420 LYS A CA 1
ATOM 3339 C C . LYS A 1 420 ? 36.649 -39.125 -10.313 1.00 31.73 420 LYS A C 1
ATOM 3341 O O . LYS A 1 420 ? 35.484 -38.921 -10.006 1.00 31.73 420 LYS A O 1
ATOM 3346 N N . ILE A 1 421 ? 37.079 -39.290 -11.563 1.00 39.66 421 ILE A N 1
ATOM 3347 C CA . ILE A 1 421 ? 36.295 -39.718 -12.721 1.00 39.66 421 ILE A CA 1
ATOM 3348 C C . ILE A 1 421 ? 35.331 -40.842 -12.312 1.00 39.66 421 ILE A C 1
ATOM 3350 O O . ILE A 1 421 ? 35.778 -41.904 -11.870 1.00 39.66 421 ILE A O 1
ATOM 3354 N N . ARG A 1 422 ? 34.028 -40.657 -12.542 1.00 30.38 422 ARG A N 1
ATOM 3355 C CA . ARG A 1 422 ? 33.089 -41.772 -12.701 1.00 30.38 422 ARG A CA 1
ATOM 3356 C C . ARG A 1 422 ? 32.081 -41.454 -13.804 1.00 30.38 422 ARG A C 1
ATOM 3358 O O . ARG A 1 422 ? 31.433 -40.419 -13.792 1.00 30.38 422 ARG A O 1
ATOM 3365 N N . ARG A 1 423 ? 32.039 -42.360 -14.781 1.00 31.44 423 ARG A N 1
ATOM 3366 C CA . ARG A 1 423 ? 31.187 -42.361 -15.973 1.00 31.44 423 ARG A CA 1
ATOM 3367 C C . ARG A 1 423 ? 29.720 -42.633 -15.629 1.00 31.44 423 ARG A C 1
ATOM 3369 O O . ARG A 1 423 ? 29.466 -43.578 -14.887 1.00 31.44 423 ARG A O 1
ATOM 3376 N N . GLY A 1 424 ? 28.844 -41.925 -16.346 1.00 29.41 424 GLY A N 1
ATOM 3377 C CA . GLY A 1 424 ? 27.625 -42.441 -16.977 1.00 29.41 424 GLY A CA 1
ATOM 3378 C C . GLY A 1 424 ? 26.364 -42.482 -16.119 1.00 29.41 424 GLY A C 1
ATOM 3379 O O . GLY A 1 424 ? 26.323 -43.221 -15.143 1.00 29.41 424 GLY A O 1
ATOM 3380 N N . LEU A 1 425 ? 25.321 -41.775 -16.563 1.00 29.14 425 LEU A N 1
ATOM 3381 C CA . LEU A 1 425 ? 24.059 -42.347 -17.057 1.00 29.14 425 LEU A CA 1
ATOM 3382 C C . LEU A 1 425 ? 23.195 -41.232 -17.678 1.00 29.14 425 LEU A C 1
ATOM 3384 O O . LEU A 1 425 ? 23.356 -40.063 -17.347 1.00 29.14 425 LEU A O 1
ATOM 3388 N N . ASN A 1 426 ? 22.391 -41.621 -18.666 1.00 29.50 426 ASN A N 1
ATOM 3389 C CA . ASN A 1 426 ? 21.624 -40.772 -19.572 1.00 29.50 426 ASN A CA 1
ATOM 3390 C C . ASN A 1 426 ? 20.350 -40.235 -18.905 1.00 29.50 426 ASN A C 1
ATOM 3392 O O . ASN A 1 426 ? 19.521 -41.045 -18.501 1.00 29.50 426 ASN A O 1
ATOM 3396 N N . ASP A 1 427 ? 20.136 -38.920 -18.933 1.00 28.19 427 ASP A N 1
ATOM 3397 C CA . ASP A 1 427 ? 18.825 -38.311 -18.685 1.00 28.19 427 ASP A CA 1
ATOM 3398 C C . ASP A 1 427 ? 18.147 -38.028 -20.030 1.00 28.19 427 ASP A C 1
ATOM 3400 O O . ASP A 1 427 ? 18.323 -36.978 -20.644 1.00 28.19 427 ASP A O 1
ATOM 3404 N N . SER A 1 428 ? 17.407 -39.023 -20.522 1.00 32.59 428 SER A N 1
ATOM 3405 C CA . SER A 1 428 ? 16.523 -38.912 -21.692 1.00 32.59 428 SER A CA 1
ATOM 3406 C C . SER A 1 428 ? 15.072 -39.285 -21.346 1.00 32.59 428 SER A C 1
ATOM 3408 O O . SER A 1 428 ? 14.319 -39.675 -22.233 1.00 32.59 428 SER A O 1
ATOM 3410 N N . GLU A 1 429 ? 14.666 -39.181 -20.076 1.00 31.88 429 GLU A N 1
ATOM 3411 C CA . GLU A 1 429 ? 13.343 -39.637 -19.596 1.00 31.88 429 GLU A CA 1
ATOM 3412 C C . GLU A 1 429 ? 12.582 -38.597 -18.746 1.00 31.88 429 GLU A C 1
ATOM 3414 O O . GLU A 1 429 ? 11.775 -38.955 -17.895 1.00 31.88 429 GLU A O 1
ATOM 3419 N N . LEU A 1 430 ? 12.788 -37.294 -18.970 1.00 31.78 430 LEU A N 1
ATOM 3420 C CA . LEU A 1 430 ? 12.087 -36.234 -18.215 1.00 31.78 430 LEU A CA 1
ATOM 3421 C C . LEU A 1 430 ? 11.376 -35.192 -19.099 1.00 31.78 430 LEU A C 1
ATOM 3423 O O . LEU A 1 430 ? 11.238 -34.035 -18.714 1.00 31.78 430 LEU A O 1
ATOM 3427 N N . LEU A 1 431 ? 10.909 -35.598 -20.287 1.00 31.92 431 LEU A N 1
ATOM 3428 C CA . LEU A 1 431 ? 10.236 -34.711 -21.253 1.00 31.92 431 LEU A CA 1
ATOM 3429 C C . LEU A 1 431 ? 8.775 -35.064 -21.588 1.00 31.92 431 LEU A C 1
ATOM 3431 O O . LEU A 1 431 ? 8.254 -34.515 -22.553 1.00 31.92 431 LEU A O 1
ATOM 3435 N N . ASP A 1 432 ? 8.086 -35.892 -20.798 1.00 30.78 432 ASP A N 1
ATOM 3436 C CA . ASP A 1 432 ? 6.737 -36.364 -21.174 1.00 30.78 432 ASP A CA 1
ATOM 3437 C C . ASP A 1 432 ? 5.543 -35.766 -20.406 1.00 30.78 432 ASP A C 1
ATOM 3439 O O . ASP A 1 432 ? 4.414 -36.155 -20.675 1.00 30.78 432 ASP A O 1
ATOM 3443 N N . ASP A 1 433 ? 5.724 -34.756 -19.544 1.00 32.69 433 ASP A N 1
ATOM 3444 C CA . ASP A 1 433 ? 4.599 -34.175 -18.779 1.00 32.69 433 ASP A CA 1
ATOM 3445 C C . ASP A 1 433 ? 4.514 -32.635 -18.841 1.00 32.69 433 ASP A C 1
ATOM 3447 O O . ASP A 1 433 ? 4.518 -31.942 -17.822 1.00 32.69 433 ASP A O 1
ATOM 3451 N N . THR A 1 434 ? 4.373 -32.063 -20.046 1.00 31.55 434 THR A N 1
ATOM 3452 C CA . THR A 1 434 ? 3.865 -30.680 -20.206 1.00 31.55 434 THR A CA 1
ATOM 3453 C C . THR A 1 434 ? 2.564 -30.633 -21.028 1.00 31.55 434 THR A C 1
ATOM 3455 O O . THR A 1 434 ? 2.526 -31.150 -22.143 1.00 31.55 434 THR A O 1
ATOM 3458 N N . PRO A 1 435 ? 1.473 -30.016 -20.518 1.00 27.14 435 PRO A N 1
ATOM 3459 C CA . PRO A 1 435 ? 0.181 -29.967 -21.208 1.00 27.14 435 PRO A CA 1
ATOM 3460 C C . PRO A 1 435 ? 0.182 -29.151 -22.513 1.00 27.14 435 PRO A C 1
ATOM 3462 O O . PRO A 1 435 ? 0.729 -28.053 -22.604 1.00 27.14 435 PRO A O 1
ATOM 3465 N N . PHE A 1 4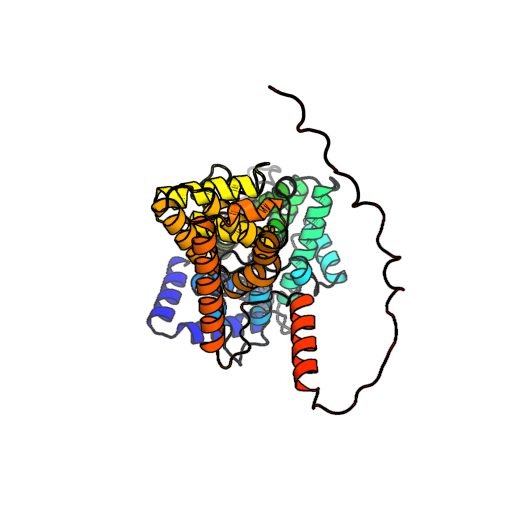36 ? -0.554 -29.676 -23.492 1.00 28.94 436 PHE A N 1
ATOM 3466 C CA . PHE A 1 436 ? -0.611 -29.336 -24.922 1.00 28.94 436 PHE A CA 1
ATOM 3467 C C . PHE A 1 436 ? -1.274 -27.985 -25.307 1.00 28.94 436 PHE A C 1
ATOM 3469 O O . PHE A 1 436 ? -1.877 -27.880 -26.371 1.00 28.94 436 PHE A O 1
ATOM 3476 N N . ALA A 1 437 ? -1.208 -26.942 -24.471 1.00 30.38 437 ALA A N 1
ATOM 3477 C CA . ALA A 1 437 ? -1.959 -25.689 -24.691 1.00 30.38 437 ALA A CA 1
ATOM 3478 C C . ALA A 1 437 ? -1.111 -24.430 -24.976 1.00 30.38 437 ALA A C 1
ATOM 3480 O O . ALA A 1 437 ? -1.663 -23.336 -25.057 1.00 30.38 437 ALA A O 1
ATOM 3481 N N . LEU A 1 438 ? 0.209 -24.550 -25.162 1.00 29.45 438 LEU A N 1
ATOM 3482 C CA . LEU A 1 438 ? 1.092 -23.406 -25.473 1.00 29.45 438 LEU A CA 1
ATOM 3483 C C . LEU A 1 438 ? 1.846 -23.522 -26.807 1.00 29.45 438 LEU A C 1
ATOM 3485 O O . LEU A 1 438 ? 2.758 -22.746 -27.079 1.00 29.45 438 LEU A O 1
ATOM 3489 N N . GLN A 1 439 ? 1.427 -24.432 -27.686 1.00 35.34 439 GLN A N 1
ATOM 3490 C CA . GLN A 1 439 ? 1.885 -24.477 -29.074 1.00 35.34 439 GLN A CA 1
ATOM 3491 C C . GLN A 1 439 ? 0.736 -24.109 -30.010 1.00 35.34 439 GLN A C 1
ATOM 3493 O O . GLN A 1 439 ? 0.026 -24.985 -30.483 1.00 35.34 439 GLN A O 1
ATOM 3498 N N . CYS A 1 440 ? 0.543 -22.810 -30.250 1.00 27.70 440 CYS A N 1
ATOM 3499 C CA . CYS A 1 440 ? 0.041 -22.262 -31.516 1.00 27.70 440 CYS A CA 1
ATOM 3500 C C . CYS A 1 440 ? -0.029 -20.734 -31.422 1.00 27.70 440 CYS A C 1
ATOM 3502 O O . CYS A 1 440 ? -0.976 -20.196 -30.868 1.00 27.70 440 CYS A O 1
ATOM 3504 N N . HIS A 1 441 ? 0.973 -20.057 -31.980 1.00 28.03 441 HIS A N 1
ATOM 3505 C CA . HIS A 1 441 ? 0.803 -18.865 -32.819 1.00 28.03 441 HIS A CA 1
ATOM 3506 C C . HIS A 1 441 ? 2.101 -18.686 -33.618 1.00 28.03 441 HIS A C 1
ATOM 3508 O O . HIS A 1 441 ? 2.917 -17.806 -33.358 1.00 28.03 441 HIS A O 1
ATOM 3514 N N . SER A 1 442 ? 2.315 -19.607 -34.559 1.00 30.42 442 SER A N 1
ATOM 3515 C CA . SER A 1 442 ? 3.276 -19.452 -35.645 1.00 30.42 442 SER A CA 1
ATOM 3516 C C . SER A 1 442 ? 2.698 -18.512 -36.700 1.00 30.42 442 SER A C 1
ATOM 3518 O O . SER A 1 442 ? 1.564 -18.688 -37.136 1.00 30.42 442 SER A O 1
ATOM 3520 N N . GLU A 1 443 ? 3.497 -17.510 -37.055 1.00 36.03 443 GLU A N 1
ATOM 3521 C CA . GLU A 1 443 ? 3.695 -16.988 -38.410 1.00 36.03 443 GLU A CA 1
ATOM 3522 C C . GLU A 1 443 ? 2.594 -17.263 -39.444 1.00 36.03 443 GLU A C 1
ATOM 3524 O O . GLU A 1 443 ? 2.682 -18.222 -40.194 1.00 36.03 443 GLU A O 1
ATOM 3529 N N . GLU A 1 444 ? 1.605 -16.375 -39.549 1.00 30.58 444 GLU A N 1
ATOM 3530 C CA . GLU A 1 444 ? 0.795 -16.209 -40.767 1.00 30.58 444 GLU A CA 1
ATOM 3531 C C . GLU A 1 444 ? -0.035 -14.919 -40.644 1.00 30.58 444 GLU A C 1
ATOM 3533 O O . GLU A 1 444 ? -1.232 -14.961 -40.395 1.00 30.58 444 GLU A O 1
ATOM 3538 N N . ASN A 1 445 ? 0.605 -13.737 -40.704 1.00 30.06 445 ASN A N 1
ATOM 3539 C CA . ASN A 1 445 ? -0.109 -12.468 -40.973 1.00 30.06 445 ASN A CA 1
ATOM 3540 C C . ASN A 1 445 ? 0.776 -11.255 -41.342 1.00 30.06 445 ASN A C 1
ATOM 3542 O O . ASN A 1 445 ? 0.396 -10.116 -41.097 1.00 30.06 445 ASN A O 1
ATOM 3546 N N . TYR A 1 446 ? 1.940 -11.457 -41.971 1.00 33.56 446 TYR A N 1
ATOM 3547 C CA . TYR A 1 446 ? 2.742 -10.345 -42.522 1.00 33.56 446 TYR A CA 1
ATOM 3548 C C . TYR A 1 446 ? 3.261 -10.623 -43.938 1.00 33.56 446 TYR A C 1
ATOM 3550 O O . TYR A 1 446 ? 4.399 -10.328 -44.291 1.00 33.56 446 TYR A O 1
ATOM 3558 N N . ARG A 1 447 ? 2.398 -11.181 -44.789 1.00 35.41 447 ARG A N 1
ATOM 3559 C CA . ARG A 1 447 ? 2.563 -11.103 -46.246 1.00 35.41 447 ARG A CA 1
ATOM 3560 C C . ARG A 1 447 ? 1.256 -10.677 -46.879 1.00 35.41 447 ARG A C 1
ATOM 3562 O O . ARG A 1 447 ? 0.542 -11.501 -47.432 1.00 35.41 447 ARG A O 1
ATOM 3569 N N . SER A 1 448 ? 0.935 -9.400 -46.742 1.00 34.28 448 SER A N 1
ATOM 3570 C CA . SER A 1 448 ? 0.034 -8.662 -47.628 1.00 34.28 448 SER A CA 1
ATOM 3571 C C . SER A 1 448 ? 0.091 -7.204 -47.207 1.00 34.28 448 SER A C 1
ATOM 3573 O O . SER A 1 448 ? -0.520 -6.852 -46.203 1.00 34.28 448 SER A O 1
ATOM 3575 N N . LEU A 1 449 ? 0.874 -6.406 -47.928 1.00 32.12 449 LEU A N 1
ATOM 3576 C CA . LEU A 1 449 ? 0.549 -5.059 -48.407 1.00 32.12 449 LEU A CA 1
ATOM 3577 C C . LEU A 1 449 ? 1.846 -4.455 -48.958 1.00 32.12 449 LEU A C 1
ATOM 3579 O O . LEU A 1 449 ? 2.817 -4.287 -48.221 1.00 32.12 449 LEU A O 1
ATOM 3583 N N . ASP A 1 450 ? 1.825 -4.256 -50.275 1.00 36.19 450 ASP A N 1
ATOM 3584 C CA . ASP A 1 450 ? 2.774 -3.458 -51.054 1.00 36.19 450 ASP A CA 1
ATOM 3585 C C . ASP A 1 450 ? 2.976 -2.045 -50.485 1.00 36.19 450 ASP A C 1
ATOM 3587 O O . ASP A 1 450 ? 2.003 -1.484 -49.918 1.00 36.19 450 ASP A O 1
#

pLDDT: mean 76.39, std 22.7, range [27.14, 98.0]

Radius of gyration: 28.42 Å; chains: 1; bounding box: 84×63×87 Å

Sequence (450 aa):
QERAFELILSAAAATGKLSSFVKKLIKFNEYNKQISGEATKNAQTRALLFDITFLMLCHIAQHYGIHSMIFNEETKDSFFAAWVPECLAEGGRYNCPEKMLSGCDPAKVDLLLEQFMSNSPDFKSNQAKWHEVCVNVPMAIKEILIAWEHGAISIDTVKMVLDNVKSRMCCLPVCISAWLCSYINVLHHEERLKPMNMLQQFMTPLTTDTVVGTEPGADRPNAQEQNPSYKERSTLMANIIKKMMYDLHPPQHIQVISHGLTAKTPLWEAMDQVFSVAHSRGWIDLRAIQSLDTLMCVGGPQWFSDTLVRQALKHDHLEDLHRAVDLSFGLFHIDIEQCALALLTQVLPNYLLWETRQDFLTEPRGSALARLVVLSTFAALQVRTNSPTLGMQRGGRKRPYWDMELEEAMDESKRMRPNKIRRGLNDSELLDDTPFALQCHSEENYRSLD

Organism: Amblyomma triste (NCBI:txid251400)